Protein AF-0000000081139264 (afdb_homodimer)

Solvent-accessible surface area (backbone atoms only — not comparable to full-atom values): 40159 Å² total; per-residue (Å²): 135,79,82,76,81,78,76,78,78,78,74,76,69,84,60,76,58,91,84,57,83,50,48,60,43,54,54,50,50,53,56,57,69,69,44,55,68,61,51,71,59,30,58,39,31,77,80,77,37,47,51,19,56,43,19,50,52,46,39,54,46,46,60,51,45,54,55,40,24,54,67,37,44,89,69,50,79,52,80,80,50,46,62,55,50,55,69,53,44,36,36,33,30,49,50,39,22,37,55,30,36,66,56,50,40,42,25,75,76,57,69,29,37,29,40,32,18,14,79,34,59,80,56,27,74,43,76,71,75,71,65,75,66,68,72,58,76,79,53,79,59,60,48,72,71,46,94,45,42,41,47,44,76,33,54,41,63,43,46,61,68,37,78,90,41,63,82,28,25,39,36,36,55,44,47,25,52,81,58,57,74,59,72,70,56,82,77,60,57,78,85,71,55,79,71,50,57,54,37,40,30,61,74,30,47,78,54,52,41,38,38,39,36,35,28,58,81,21,48,38,33,34,22,88,87,29,42,38,28,60,18,39,51,65,70,31,52,52,47,46,37,38,49,22,46,56,30,35,33,36,60,45,89,64,55,62,95,76,50,57,38,23,42,34,35,29,35,56,43,51,63,28,80,44,51,20,42,57,73,68,81,79,58,86,78,65,56,71,45,76,45,54,31,45,28,69,56,70,49,45,43,49,77,60,67,44,43,2,67,78,49,44,78,67,70,62,67,73,76,68,83,68,69,74,74,68,79,72,72,80,78,71,90,77,80,83,83,76,77,91,72,83,82,79,67,45,69,27,74,23,76,42,76,84,124,137,80,80,76,79,76,74,77,77,77,74,75,68,83,58,75,56,91,84,58,85,49,48,61,42,55,53,50,48,53,56,58,69,69,44,55,68,60,51,69,59,29,57,39,30,76,79,78,36,38,43,25,54,42,18,51,52,47,42,54,46,48,58,52,45,52,54,39,23,54,68,37,45,90,68,53,78,52,80,80,52,48,62,55,51,55,70,53,45,37,35,32,30,47,50,38,22,36,54,30,36,66,56,50,39,43,25,75,76,58,69,29,37,29,40,32,18,12,81,34,58,81,55,28,76,43,75,71,74,70,66,74,66,70,73,59,77,79,53,78,57,60,52,68,70,46,96,46,39,42,47,45,77,33,53,41,64,43,46,61,68,38,80,90,41,65,82,28,24,40,36,36,54,43,47,25,51,82,60,59,74,60,71,68,55,82,78,60,56,77,84,72,55,78,71,50,57,53,37,40,29,62,74,30,47,80,53,52,41,38,38,40,36,35,27,57,82,21,48,38,33,35,21,89,88,29,41,38,27,60,18,40,51,64,71,32,52,53,47,46,36,36,51,22,46,57,31,34,33,36,59,46,89,63,54,61,94,76,52,56,39,25,42,35,35,29,36,57,45,50,62,28,80,43,55,21,43,59,73,67,80,80,58,85,79,64,56,70,44,78,44,54,30,44,28,69,54,71,49,47,44,50,77,61,68,45,44,2,68,78,47,42,76,66,68,59,69,76,74,68,82,70,67,75,74,67,79,69,72,79,75,69,91,76,78,83,82,76,76,91,72,85,82,84,70,50,68,29,74,23,74,44,76,85,122

Sequence (710 aa):
MGKSKKKKQQQHSNGVERGDSNPLLTAQRKFITSLPKQARSHFFSPTHITPEQRAEIWEDQADLGEKLVDSCAWATPDPRLLPVFKHFGPIVEVGCGANAYWAKWMHNEGNVDVVAFDVSLNEGGKISGSKKTNKSDSSNKTQNKKKGLVIREGGPEMLSEDPDINDRTLFLCYPDEDIMPSQADESEEQDSRPLSMAAACLEHYTGDTIIHVGELFCDTLSVDQAPWGRSSANEFQERLGCEYHCILKMKLENNWLHVRDTLSVWKRSETCCMVFQGSDEDEEDEGEEEVEYKYIPPEEMLPVDAAAPCVAHLLKKKVDNVKSREQNNVNVNEERKRKRNDEATQNSQIAGNAWMGKSKKKKQQQHSNGVERGDSNPLLTAQRKFITSLPKQARSHFFSPTHITPEQRAEIWEDQADLGEKLVDSCAWATPDPRLLPVFKHFGPIVEVGCGANAYWAKWMHNEGNVDVVAFDVSLNEGGKISGSKKTNKSDSSNKTQNKKKGLVIREGGPEMLSEDPDINDRTLFLCYPDEDIMPSQADESEEQDSRPLSMAAACLEHYTGDTIIHVGELFCDTLSVDQAPWGRSSANEFQERLGCEYHCILKMKLENNWLHVRDTLSVWKRSETCCMVFQGSDEDEEDEGEEEVEYKYIPPEEMLPVDAAAPCVAHLLKKKVDNVKSREQNNVNVNEERKRKRNDEATQNSQIAGNAW

Secondary structure (DSSP, 8-state):
-----------------TT-S-HHHHHHHHHHHHS-HHHHH-TT-TTTS-HHHHHHHHHHHHHHHHHHHHHS-SS---GGGHHHHHHH-SEEEES-TTTTHHHHHHHHHH---EEEEES-TTTTT-SS-----------------BTTEEEEE--TTHHHH-GGGTT-EEEEESTTTT-------TTS-GGGSPPPHHHHHHHH--SSEEEEEE--TT-SSB-TT-TT-SSS-HHHHHHHHHHEEEEEEEE-SS--TT---EEEEEEEPEEEEEEEE---SS-S---EEEEEEEE--GGGPPP--EE-GGGGGGT--------SSGGGSTTS--SS-------------EES---/-----------------TT-S-HHHHHHHHHHHHS-HHHHH-TT-TTTS-HHHHHHHHHHHHHHHHHHHHHS-SS---GGGHHHHHHH-SEEEES-TTTTHHHHHHHHHH---EEEEES-TTTTT-S------------------BTTEEEEE--TTHHHH-GGGTT-EEEEESTTTT-------TTS-GGGSPPPHHHHHHHH--SSEEEEEE--TT-SSB-TT-TT-SSS-HHHHHHHHHHEEEEEEEE-SS--TT---EEEEEEEPEEEEEEEE---SS-S---EEEEEEEE--GGGPPP--EE-GGGGGGT--------SSGGGGGGS--S--------------EES---

pLDDT: mean 78.27, std 27.08, range [18.03, 98.94]

Radius of gyration: 29.51 Å; Cα contacts (8 Å, |Δi|>4): 1281; chains: 2; bounding box: 82×91×83 Å

Nearest PDB structures (foldseek):
  6neh-assembly1_B  TM=4.751E-01  e=8.648E-05  Thalictrum flavum subsp. glaucum
  6i5z-assembly2_C  TM=4.297E-01  e=4.813E-04  Papaver somniferum
  8g5s-assembly1_B  TM=3.948E-01  e=1.419E-03  Streptomyces sp. CB03234
  4uci-assembly1_A  TM=3.996E-01  e=1.004E-01  human metapneumovirus
  6neh-assembly1_B  TM=4.723E-01  e=7.260E-05  Thalictrum flavum subsp. glaucum

Foldseek 3Di:
DDDPPPPDPPPPPLPPPDPPLFSLVVLLVVLLVPDDPLCLVQVPPPPSDDPVRSVVSVVVCCVSQQVCQQQANNDGDDPVCLVVQVVQDDEEEFQCFLNVRVLSSSCVVNVHQYEYEYQDNHGGRHDPVPPPCPVPPVPQCQDDVPPRGGYGYDALQCQQVPPVNQRGEYEAELQALVPQVPPPPVPDDPVPDDDGRLQSNVVRHPYWKYKYKFAADQPFLDDPRCSGGRRDDPVNRVCQVQQWAWQDKAFDPRDDSRGGIIIIMIGGWDKDKDWEFDPPPPDPCRDIDIDIDTDDDPNRDDDDDDDDPVCVVVPDPPPPPPPPDPVPDPPDDPPDDPDDDDDDPDDDHDYDDPD/DDPDPPPDPPPPCLPPPDPPLFSLCVLLVVLLVPDPPLCLVQVPPPPSDDPVRSVVSVVVCVVSQQVCQQQANNDGDDPVCLVVQVVQDDEEEFQCFLNVRVLSSSCVVNVHQYEYEAQDNHGGRHDPVPCPCPVPPVPQCLPDVPPRGGYGYDALQCQQVPPVNQRGEYEAELQALVPQVPPPPVPDDPVPDDDGRLVSNVVRHPYWKYKYKFAADQPFLDDPRCSGGRRDDPVNRVCQVQQWAWQDKAFDPRDDSRGTIIIIMIGGWDKDKDWEFDPPPPDPCRDIDIDIDTDDDPNRDDDDDDDDPVCVVVSDPPPPPPPPDPVPDPPDDPDDPDDDDDDDPDDPHDYDDPD

Organism: NCBI:txid267567

Structure (mmCIF, N/CA/C/O backbone):
data_AF-0000000081139264-model_v1
#
loop_
_entity.id
_entity.type
_entity.pdbx_description
1 polymer 'Methyltransferase domain-containing protein'
#
loop_
_atom_site.group_PDB
_atom_site.id
_atom_site.type_symbol
_atom_site.label_atom_id
_atom_site.label_alt_id
_atom_site.label_comp_id
_atom_site.label_asym_id
_atom_site.label_entity_id
_atom_site.label_seq_id
_atom_site.pdbx_PDB_ins_code
_atom_site.Cartn_x
_atom_site.Cartn_y
_atom_site.Cartn_z
_atom_site.occupancy
_atom_site.B_iso_or_equiv
_atom_site.auth_seq_id
_atom_site.auth_comp_id
_atom_site.auth_asym_id
_atom_site.auth_atom_id
_atom_site.pdbx_PDB_model_num
ATOM 1 N N . MET A 1 1 ? -43.688 46.75 30.594 1 22.39 1 MET A N 1
ATOM 2 C CA . MET A 1 1 ? -42.375 47.062 30.016 1 22.39 1 MET A CA 1
ATOM 3 C C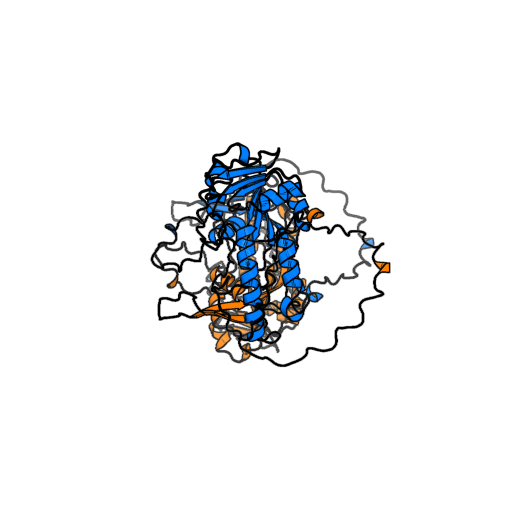 . MET A 1 1 ? -41.281 46.125 30.547 1 22.39 1 MET A C 1
ATOM 5 O O . MET A 1 1 ? -40.656 46.406 31.562 1 22.39 1 MET A O 1
ATOM 9 N N . GLY A 1 2 ? -41.5 44.875 30.641 1 29.75 2 GLY A N 1
ATOM 10 C CA . GLY A 1 2 ? -40.688 43.875 31.312 1 29.75 2 GLY A CA 1
ATOM 11 C C . GLY A 1 2 ? -39.375 43.625 30.625 1 29.75 2 GLY A C 1
ATOM 12 O O . GLY A 1 2 ? -39.344 43.375 29.406 1 29.75 2 GLY A O 1
ATOM 13 N N . LYS A 1 3 ? -38.25 44.125 31.188 1 28.38 3 LYS A N 1
ATOM 14 C CA . LYS A 1 3 ? -36.875 44.094 30.688 1 28.38 3 LYS A CA 1
ATOM 15 C C . LYS A 1 3 ? -36.344 42.656 30.547 1 28.38 3 LYS A C 1
ATOM 17 O O . LYS A 1 3 ? -36.375 41.875 31.516 1 28.38 3 LYS A O 1
ATOM 22 N N . SER A 1 4 ? -36.469 42.031 29.422 1 25.58 4 SER A N 1
ATOM 23 C CA . SER A 1 4 ? -35.969 40.688 29.078 1 25.58 4 SER A CA 1
ATOM 24 C C . SER A 1 4 ? -34.469 40.594 29.312 1 25.58 4 SER A C 1
ATOM 26 O O . SER A 1 4 ? -33.719 41.438 28.844 1 25.58 4 SER A O 1
ATOM 28 N N . LYS A 1 5 ? -33.969 39.844 30.328 1 32.38 5 LYS A N 1
ATOM 29 C CA . LYS A 1 5 ? -32.594 39.531 30.703 1 32.38 5 LYS A CA 1
ATOM 30 C C . LYS A 1 5 ? -31.812 38.906 29.531 1 32.38 5 LYS A C 1
ATOM 32 O O . LYS A 1 5 ? -32.219 37.875 29.016 1 32.38 5 LYS A O 1
ATOM 37 N N . LYS A 1 6 ? -31.109 39.688 28.75 1 30.56 6 LYS A N 1
ATOM 38 C CA . LYS A 1 6 ? -30.078 39.344 27.781 1 30.56 6 LYS A CA 1
ATOM 39 C C . LYS A 1 6 ? -29.094 38.344 28.375 1 30.56 6 LYS A C 1
ATOM 41 O O . LYS A 1 6 ? -28.344 38.688 29.297 1 30.56 6 LYS A O 1
ATOM 46 N N . LYS A 1 7 ? -29.422 37.094 28.391 1 33.88 7 LYS A N 1
ATOM 47 C CA . LYS A 1 7 ? -28.391 36.125 28.766 1 33.88 7 LYS A CA 1
ATOM 48 C C . LYS A 1 7 ? -27.125 36.312 27.922 1 33.88 7 LYS A C 1
ATOM 50 O O . LYS A 1 7 ? -27.203 36.312 26.688 1 33.88 7 LYS A O 1
ATOM 55 N N . LYS A 1 8 ? -26.078 36.812 28.5 1 32.41 8 LYS A N 1
ATOM 56 C CA . LYS A 1 8 ? -24.703 36.906 28 1 32.41 8 LYS A CA 1
ATOM 57 C C . LYS A 1 8 ? -24.25 35.562 27.469 1 32.41 8 LYS A C 1
ATOM 59 O O . LYS A 1 8 ? -24.281 34.531 28.172 1 32.41 8 LYS A O 1
ATOM 64 N N . GLN A 1 9 ? -24.312 35.312 26.172 1 28.77 9 GLN A N 1
ATOM 65 C CA . GLN A 1 9 ? -23.688 34.188 25.453 1 28.77 9 GLN A CA 1
ATOM 66 C C . GLN A 1 9 ? -22.219 34.062 25.844 1 28.77 9 GLN A C 1
ATOM 68 O O . GLN A 1 9 ? -21.422 34.9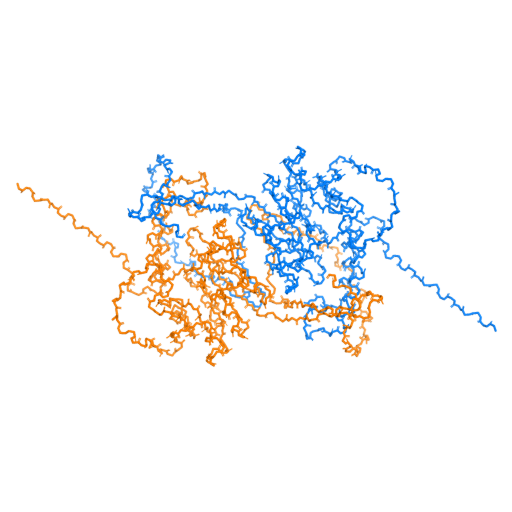69 25.656 1 28.77 9 GLN A O 1
ATOM 73 N N . GLN A 1 10 ? -21.828 33.344 26.875 1 27.69 10 GLN A N 1
ATOM 74 C CA . GLN A 1 10 ? -20.469 32.938 27.219 1 27.69 10 GLN A CA 1
ATOM 75 C C . GLN A 1 10 ? -19.703 32.469 25.984 1 27.69 10 GLN A C 1
ATOM 77 O O . GLN A 1 10 ? -20.078 31.484 25.344 1 27.69 10 GLN A O 1
ATOM 82 N N . GLN A 1 11 ? -19.125 33.375 25.203 1 29.19 11 GLN A N 1
ATOM 83 C CA . GLN A 1 11 ? -18.141 33.031 24.172 1 29.19 11 GLN A CA 1
ATOM 84 C C . GLN A 1 11 ? -17.078 32.094 24.719 1 29.19 11 GLN A C 1
ATOM 86 O O . GLN A 1 11 ? -16.266 32.469 25.547 1 29.19 11 GLN A O 1
ATOM 91 N N . HIS A 1 12 ? -17.359 30.844 24.984 1 31.84 12 HIS A N 1
ATOM 92 C CA . HIS A 1 12 ? -16.297 29.875 25.188 1 31.84 12 HIS A CA 1
ATOM 93 C C . HIS A 1 12 ? -15.172 30.062 24.172 1 31.84 12 HIS A C 1
ATOM 95 O O . HIS A 1 12 ? -15.359 29.781 22.984 1 31.84 12 HIS A O 1
ATOM 101 N N . SER A 1 13 ? -14.383 31.094 24.312 1 32.47 13 SER A N 1
ATOM 102 C CA . SER A 1 13 ? -13.133 31.203 23.562 1 32.47 13 SER A CA 1
ATOM 103 C C . SER A 1 13 ? -12.367 29.875 23.594 1 32.47 13 SER A C 1
ATOM 105 O O . SER A 1 13 ? -11.922 29.422 24.641 1 32.47 13 SER A O 1
ATOM 107 N N . ASN A 1 14 ? -12.82 28.859 23.031 1 38.84 14 ASN A N 1
ATOM 108 C CA . ASN A 1 14 ? -11.953 27.719 22.766 1 38.84 14 ASN A CA 1
ATOM 109 C C . ASN A 1 14 ? -10.539 28.172 22.422 1 38.84 14 ASN A C 1
ATOM 111 O O . ASN A 1 14 ? -10.18 28.266 21.234 1 38.84 14 ASN A O 1
ATOM 115 N N . GLY A 1 15 ? -10.047 29.297 23.031 1 35.34 15 GLY A N 1
ATOM 116 C CA . GLY A 1 15 ? -8.742 29.906 22.844 1 35.34 15 GLY A CA 1
ATOM 117 C C . GLY A 1 15 ? -7.594 28.938 23.062 1 35.34 15 GLY A C 1
ATOM 118 O O . GLY A 1 15 ? -7.727 27.969 23.797 1 35.34 15 GLY A O 1
ATOM 119 N N . VAL A 1 16 ? -6.637 28.672 22.031 1 43.78 16 VAL A N 1
ATOM 120 C CA . VAL A 1 16 ? -5.289 28.141 22.188 1 43.78 16 VAL A CA 1
ATOM 121 C C . VAL A 1 16 ? -4.688 28.609 23.5 1 43.78 16 VAL A C 1
ATOM 123 O O . VAL A 1 16 ? -4.629 29.812 23.781 1 43.78 16 VAL A O 1
ATOM 126 N N . GLU A 1 17 ? -4.91 27.922 24.594 1 45.66 17 GLU A N 1
ATOM 127 C CA . GLU A 1 17 ? -4.289 28.234 25.875 1 45.66 17 GLU A CA 1
ATOM 128 C C . GLU A 1 17 ? -2.846 28.688 25.688 1 45.66 17 GLU A C 1
ATOM 130 O O . GLU A 1 17 ? -2.088 28.078 24.938 1 45.66 17 GLU A O 1
ATOM 135 N N . ARG A 1 18 ? -2.451 29.766 26.062 1 51.41 18 ARG A N 1
ATOM 136 C CA . ARG A 1 18 ? -1.088 30.281 26.188 1 51.41 18 ARG A CA 1
ATOM 137 C C . ARG A 1 18 ? -0.17 29.234 26.812 1 51.41 18 ARG A C 1
ATOM 139 O O . ARG A 1 18 ? -0.501 28.672 27.859 1 51.41 18 ARG A O 1
ATOM 146 N N . GLY A 1 19 ? 0.775 28.547 26.016 1 70.25 19 GLY A N 1
ATOM 147 C CA . GLY A 1 19 ? 1.758 27.578 26.469 1 70.25 19 GLY A CA 1
ATOM 148 C C . GLY A 1 19 ? 1.569 26.203 25.859 1 70.25 19 GLY A C 1
ATOM 149 O O . GLY A 1 19 ? 2.383 25.312 26.078 1 70.25 19 GLY A O 1
ATOM 150 N N . ASP A 1 20 ? 0.455 26.094 25.078 1 80.19 20 ASP A N 1
ATOM 151 C CA . ASP A 1 20 ? 0.24 24.781 24.453 1 80.19 20 ASP A CA 1
ATOM 152 C C . ASP A 1 20 ? 1.141 24.609 23.234 1 80.19 20 ASP A C 1
ATOM 154 O O . ASP A 1 20 ? 0.978 25.297 22.234 1 80.19 20 ASP A O 1
ATOM 158 N N . SER A 1 21 ? 2.09 23.734 23.359 1 87.94 21 SER A N 1
ATOM 159 C CA . SER A 1 21 ? 3.098 23.516 22.328 1 87.94 21 SER A CA 1
ATOM 160 C C . SER A 1 21 ? 2.504 22.812 21.109 1 87.94 21 SER A C 1
ATOM 162 O O . SER A 1 21 ? 3.117 22.797 20.031 1 87.94 21 SER A O 1
ATOM 164 N N . ASN A 1 22 ? 1.284 22.297 21.219 1 95.31 22 ASN A N 1
ATOM 165 C CA . ASN A 1 22 ? 0.617 21.594 20.125 1 95.31 22 ASN A CA 1
ATOM 166 C C . ASN A 1 22 ? -0.9 21.734 20.203 1 95.31 22 ASN A C 1
ATOM 168 O O . ASN A 1 22 ? -1.607 20.766 20.469 1 95.31 22 ASN A O 1
ATOM 172 N N . PRO A 1 23 ? -1.386 22.953 19.969 1 96 23 PRO A N 1
ATOM 173 C CA . PRO A 1 23 ? -2.814 23.234 20.125 1 96 23 PRO A CA 1
ATOM 174 C C . PRO A 1 23 ? -3.689 22.344 19.25 1 96 23 PRO A C 1
ATOM 176 O O . PRO A 1 23 ? -4.809 21.984 19.625 1 96 23 PRO A O 1
ATOM 179 N N . LEU A 1 24 ? -3.229 22.016 18.047 1 97.31 24 LEU A N 1
ATOM 180 C CA . LEU A 1 24 ? -3.99 21.125 17.188 1 97.31 24 LEU A CA 1
ATOM 181 C C . LEU A 1 24 ? -4.238 19.781 17.859 1 97.31 24 LEU A C 1
ATOM 183 O O . LEU A 1 24 ? -5.375 19.297 17.906 1 97.31 24 LEU A O 1
ATOM 187 N N . LEU A 1 25 ? -3.217 19.203 18.438 1 97.19 25 LEU A N 1
ATOM 188 C CA . LEU A 1 25 ? -3.326 17.922 19.125 1 97.19 25 LEU A CA 1
ATOM 189 C C . LEU A 1 25 ? -4.273 18.016 20.312 1 97.19 25 LEU A C 1
ATOM 191 O O . LEU A 1 25 ? -5.121 17.156 20.5 1 97.19 25 LEU A O 1
ATOM 195 N N . THR A 1 26 ? -4.098 19.047 21.078 1 96.88 26 THR A N 1
ATOM 196 C CA . THR A 1 26 ? -4.902 19.234 22.281 1 96.88 26 THR A CA 1
ATOM 197 C C . THR A 1 26 ? -6.383 19.328 21.922 1 96.88 26 THR A C 1
ATOM 199 O O . THR A 1 26 ? -7.215 18.656 22.531 1 96.88 26 THR A O 1
ATOM 202 N N . ALA A 1 27 ? -6.695 20.172 20.938 1 97.06 27 ALA A N 1
ATOM 203 C CA . ALA A 1 27 ? -8.086 20.391 20.531 1 97.06 27 ALA A CA 1
ATOM 204 C C . ALA A 1 27 ? -8.68 19.125 19.938 1 97.06 27 ALA A C 1
ATOM 206 O O . ALA A 1 27 ? -9.812 18.75 20.25 1 97.06 27 ALA A O 1
ATOM 207 N N . GLN A 1 28 ? -7.953 18.5 19.062 1 96.88 28 GLN A N 1
ATOM 208 C CA . GLN A 1 28 ? -8.438 17.281 18.422 1 96.88 28 GLN A CA 1
ATOM 209 C C . GLN A 1 28 ? -8.664 16.172 19.422 1 96.88 28 GLN A C 1
ATOM 211 O O . GLN A 1 28 ? -9.68 15.469 19.375 1 96.88 28 GLN A O 1
ATOM 216 N N . ARG A 1 29 ? -7.73 15.977 20.359 1 95.94 29 ARG A N 1
ATOM 217 C CA . ARG A 1 29 ? -7.855 14.953 21.391 1 95.94 29 ARG A CA 1
ATOM 218 C C . ARG A 1 29 ? -9.086 15.195 22.25 1 95.94 29 ARG A C 1
ATOM 220 O O . ARG A 1 29 ? -9.805 14.25 22.594 1 95.94 29 ARG A O 1
ATOM 227 N N . LYS A 1 30 ? -9.258 16.438 22.609 1 96.81 30 LYS A N 1
ATOM 228 C CA . LYS A 1 30 ? -10.438 16.781 23.406 1 96.81 30 LYS A CA 1
ATOM 229 C C . LYS A 1 30 ? -11.719 16.406 22.672 1 96.81 30 LYS A C 1
ATOM 231 O O . LYS A 1 30 ? -12.641 15.844 23.266 1 96.81 30 LYS A O 1
ATOM 236 N N . PHE A 1 31 ? -11.836 16.719 21.391 1 97.5 31 PHE A N 1
ATOM 237 C CA . PHE A 1 31 ? -13.008 16.406 20.578 1 97.5 31 PHE A CA 1
ATOM 238 C C . PHE A 1 31 ? -13.211 14.898 20.5 1 97.5 31 PHE A C 1
ATOM 240 O O . PHE A 1 31 ? -14.297 14.398 20.797 1 97.5 31 PHE A O 1
ATOM 247 N N . ILE A 1 32 ? -12.156 14.164 20.203 1 96.5 32 ILE A N 1
ATOM 248 C CA . ILE A 1 32 ? -12.25 12.727 19.969 1 96.5 32 ILE A CA 1
ATOM 249 C C . ILE A 1 32 ? -12.625 12.016 21.266 1 96.5 32 ILE A C 1
ATOM 251 O O . ILE A 1 32 ? -13.469 11.117 21.266 1 96.5 32 ILE A O 1
ATOM 255 N N . THR A 1 33 ? -12.016 12.406 22.375 1 95.69 33 THR A N 1
ATOM 256 C CA . THR A 1 33 ? -12.258 11.75 23.656 1 95.69 33 THR A CA 1
ATOM 257 C C . THR A 1 33 ? -13.664 12.062 24.172 1 95.69 33 THR A C 1
ATOM 259 O O . THR A 1 33 ? -14.188 11.352 25.031 1 95.69 33 THR A O 1
ATOM 262 N N . SER A 1 34 ? -14.281 13.156 23.688 1 96.81 34 SER A N 1
ATOM 263 C CA . SER A 1 34 ? -15.625 13.523 24.109 1 96.81 34 SER A CA 1
ATOM 264 C C . SER A 1 34 ? -16.672 12.625 23.453 1 96.81 34 SER A C 1
ATOM 266 O O . SER A 1 34 ? -17.828 12.594 23.875 1 96.81 34 SER A O 1
ATOM 268 N N . LEU A 1 35 ? -16.281 11.938 22.359 1 96.69 35 LEU A N 1
ATOM 269 C CA . LEU A 1 35 ? -17.234 11.094 21.641 1 96.69 35 LEU A CA 1
ATOM 270 C C . LEU A 1 35 ? -17.438 9.766 22.359 1 96.69 35 LEU A C 1
ATOM 272 O O . LEU A 1 35 ? -16.531 9.258 23.016 1 96.69 35 LEU A O 1
ATOM 276 N N . PRO A 1 36 ? -18.672 9.227 22.188 1 95.25 36 PRO A N 1
ATOM 277 C CA . PRO A 1 36 ? -18.844 7.852 22.672 1 95.25 36 PRO A CA 1
ATOM 278 C C . PRO A 1 36 ? -17.891 6.867 22 1 95.25 36 PRO A C 1
ATOM 280 O O . PRO A 1 36 ? -17.547 7.02 20.828 1 95.25 36 PRO A O 1
ATOM 283 N N . LYS A 1 37 ? -17.516 5.898 22.797 1 93.94 37 LYS A N 1
ATOM 284 C CA . LYS A 1 37 ? -16.562 4.902 22.297 1 93.94 37 LYS A CA 1
ATOM 285 C C . LYS A 1 37 ? -17.047 4.289 20.984 1 93.94 37 LYS A C 1
ATOM 287 O O . LYS A 1 37 ? -16.25 4.078 20.078 1 93.94 37 LYS A O 1
ATOM 292 N N . GLN A 1 38 ? -18.281 3.986 20.891 1 93.88 38 GLN A N 1
ATOM 293 C CA . GLN A 1 38 ? -18.844 3.369 19.688 1 93.88 38 GLN A CA 1
ATOM 294 C C . GLN A 1 38 ? -18.688 4.273 18.469 1 93.88 38 GLN A C 1
ATOM 296 O O . GLN A 1 38 ? -18.375 3.795 17.375 1 93.88 38 GLN A O 1
ATOM 301 N N . ALA A 1 39 ? -18.828 5.551 18.703 1 95 39 ALA A N 1
ATOM 302 C CA . ALA A 1 39 ? -18.688 6.5 17.594 1 95 39 ALA A CA 1
ATOM 303 C C . ALA A 1 39 ? -17.234 6.621 17.156 1 95 39 ALA A C 1
ATOM 305 O O . ALA A 1 39 ? -16.938 6.754 15.977 1 95 39 ALA A O 1
ATOM 306 N N . ARG A 1 40 ? -16.312 6.516 18.078 1 94.88 40 ARG A N 1
ATOM 307 C CA . ARG A 1 40 ? -14.891 6.617 17.781 1 94.88 40 ARG A CA 1
ATOM 308 C C . ARG A 1 40 ? -14.406 5.41 16.984 1 94.88 40 ARG A C 1
ATOM 310 O O . ARG A 1 40 ? -13.656 5.559 16.016 1 94.88 40 ARG A O 1
ATOM 317 N N . SER A 1 41 ? -14.953 4.254 17.312 1 94.56 41 SER A N 1
ATOM 318 C CA . SER A 1 41 ? -14.422 3.01 16.766 1 94.56 41 SER A CA 1
ATOM 319 C C . SER A 1 41 ? -15.195 2.58 15.516 1 94.56 41 SER A C 1
ATOM 321 O O . SER A 1 41 ? -14.68 1.821 14.695 1 94.56 41 SER A O 1
ATOM 323 N N . HIS A 1 42 ? -16.469 3.082 15.406 1 97.06 42 HIS A N 1
ATOM 324 C CA . HIS A 1 42 ? -17.359 2.559 14.367 1 97.06 42 HIS A CA 1
ATOM 325 C C . HIS A 1 42 ? -18.078 3.686 13.633 1 97.06 42 HIS A C 1
ATOM 327 O O . HIS A 1 42 ? -19.25 3.568 13.305 1 97.06 42 HIS A O 1
ATOM 333 N N . PHE A 1 43 ? -17.375 4.773 13.406 1 97.19 43 PHE A N 1
ATOM 334 C CA . PHE A 1 43 ? -17.984 6.008 12.922 1 97.19 43 PHE A CA 1
ATOM 335 C C . PHE A 1 43 ? -18.719 5.773 11.617 1 97.19 43 PHE A C 1
ATOM 337 O O . PHE A 1 43 ? -19.812 6.32 11.406 1 97.19 43 PHE A O 1
ATOM 344 N N . PHE A 1 44 ? -18.219 4.945 10.711 1 97 44 PHE A N 1
ATOM 345 C CA . PHE A 1 44 ? -18.844 4.766 9.406 1 97 44 PHE A CA 1
ATOM 346 C C . PHE A 1 44 ? -19.609 3.451 9.352 1 97 44 PHE A C 1
ATOM 348 O O . PHE A 1 44 ? -19.984 2.984 8.273 1 97 44 PHE A O 1
ATOM 355 N N . SER A 1 45 ? -19.797 2.832 10.492 1 96.56 45 SER A N 1
ATOM 356 C CA . SER A 1 45 ? -20.625 1.623 10.547 1 96.56 45 SER A CA 1
ATOM 357 C C . SER A 1 45 ? -22.078 1.929 10.242 1 96.56 45 SER A C 1
ATOM 359 O O . SER A 1 45 ? -22.672 2.842 10.828 1 96.56 45 SER A O 1
ATOM 361 N N . PRO A 1 46 ? -22.656 1.186 9.43 1 92.62 46 PRO A N 1
ATOM 362 C CA . PRO A 1 46 ? -24.094 1.395 9.172 1 92.62 46 PRO A CA 1
ATOM 363 C C . PRO A 1 46 ? -24.969 0.919 10.32 1 92.62 46 PRO A C 1
ATOM 365 O O . PRO A 1 46 ? -26.156 1.256 10.367 1 92.62 46 PRO A O 1
ATOM 368 N N . THR A 1 47 ? -24.453 0.207 11.227 1 92 47 THR A N 1
ATOM 369 C CA . THR A 1 47 ? -25.312 -0.432 12.219 1 92 47 THR A CA 1
ATOM 370 C C . THR A 1 47 ? -25.016 0.097 13.617 1 92 47 THR A C 1
ATOM 372 O O . THR A 1 47 ? -25.906 0.142 14.477 1 92 47 THR A O 1
ATOM 375 N N . HIS A 1 48 ? -23.828 0.582 13.906 1 93.69 48 HIS A N 1
ATOM 376 C CA . HIS A 1 48 ? -23.438 0.928 15.266 1 93.69 48 HIS A CA 1
ATOM 377 C C . HIS A 1 48 ? -23.781 2.379 15.586 1 93.69 48 HIS A C 1
ATOM 379 O O . HIS A 1 48 ? -23.844 2.766 16.75 1 93.69 48 HIS A O 1
ATOM 385 N N . ILE A 1 49 ? -23.828 3.213 14.555 1 93.25 49 ILE A N 1
ATOM 386 C CA . ILE A 1 49 ? -24.156 4.629 14.695 1 93.25 49 ILE A CA 1
ATOM 387 C C . ILE A 1 49 ? -25.297 4.992 13.734 1 93.25 49 ILE A C 1
ATOM 389 O O . ILE A 1 49 ? -25.312 4.547 12.586 1 93.25 49 ILE A O 1
ATOM 393 N N . THR A 1 50 ? -26.25 5.777 14.242 1 93.06 50 THR A N 1
ATOM 394 C CA . THR A 1 50 ? -27.344 6.184 13.375 1 93.06 50 THR A CA 1
ATOM 395 C C . THR A 1 50 ? -26.906 7.301 12.43 1 93.06 50 THR A C 1
ATOM 397 O O . THR A 1 50 ? -25.953 8.031 12.727 1 93.06 50 THR A O 1
ATOM 400 N N . PRO A 1 51 ? -27.594 7.434 11.344 1 92.44 51 PRO A N 1
ATOM 401 C CA . PRO A 1 51 ? -27.266 8.523 10.43 1 92.44 51 PRO A CA 1
ATOM 402 C C . PRO A 1 51 ? -27.344 9.898 11.086 1 92.44 51 PRO A C 1
ATOM 404 O O . PRO A 1 51 ? -26.531 10.781 10.797 1 92.44 51 PRO A O 1
ATOM 407 N N . GLU A 1 52 ? -28.297 10.07 11.977 1 93.31 52 GLU A N 1
ATOM 408 C CA . GLU A 1 52 ? -28.469 11.344 12.656 1 93.31 52 GLU A CA 1
ATOM 409 C C . GLU A 1 52 ? -27.297 11.641 13.578 1 93.31 52 GLU A C 1
ATOM 411 O O . GLU A 1 52 ? -26.781 12.758 13.594 1 93.31 52 GLU A O 1
ATOM 416 N N . GLN A 1 53 ? -26.922 10.633 14.297 1 94.62 53 GLN A N 1
ATOM 417 C CA . GLN A 1 53 ? -25.781 10.781 15.195 1 94.62 53 GLN A CA 1
ATOM 418 C C . GLN A 1 53 ? -24.5 11.07 14.406 1 94.62 53 GLN A C 1
ATOM 420 O O . GLN A 1 53 ? -23.703 11.922 14.805 1 94.62 53 GLN A O 1
ATOM 425 N N . ARG A 1 54 ? -24.359 10.391 13.344 1 95.94 54 ARG A N 1
ATOM 426 C CA . ARG A 1 54 ? -23.188 10.57 12.484 1 95.94 54 ARG A CA 1
ATOM 427 C C . ARG A 1 54 ? -23.141 11.977 11.914 1 95.94 54 ARG A C 1
ATOM 429 O O . ARG A 1 54 ? -22.078 12.602 11.867 1 95.94 54 ARG A O 1
ATOM 436 N N . ALA A 1 55 ? -24.25 12.461 11.484 1 93.69 55 ALA A N 1
ATOM 437 C CA . ALA A 1 55 ? -24.328 13.805 10.93 1 93.69 55 ALA A CA 1
ATOM 438 C C . ALA A 1 55 ? -23.953 14.859 11.969 1 93.69 55 ALA A C 1
ATOM 440 O O . ALA A 1 55 ? -23.234 15.812 11.672 1 93.69 55 ALA A O 1
ATOM 441 N N . GLU A 1 56 ? -24.422 14.648 13.109 1 95.19 56 GLU A N 1
ATOM 442 C CA . GLU A 1 56 ? -24.109 15.578 14.188 1 95.19 56 GLU A CA 1
ATOM 443 C C . GLU A 1 56 ? -22.625 15.594 14.516 1 95.19 56 GLU A C 1
ATOM 445 O O . GLU A 1 56 ? -22.016 16.656 14.617 1 95.19 56 GLU A O 1
ATOM 450 N N . ILE A 1 57 ? -22.094 14.414 14.664 1 96.69 57 ILE A N 1
ATOM 451 C CA . ILE A 1 57 ? -20.672 14.297 14.977 1 96.69 57 ILE A CA 1
ATOM 452 C C . ILE A 1 57 ? -19.844 14.891 13.852 1 96.69 57 ILE A C 1
ATOM 454 O O . ILE A 1 57 ? -18.859 15.594 14.094 1 96.69 57 ILE A O 1
ATOM 458 N N . TRP A 1 58 ? -20.234 14.625 12.656 1 95.75 58 TRP A N 1
ATOM 459 C CA . TRP A 1 58 ? -19.531 15.172 11.5 1 95.75 58 TRP A CA 1
ATOM 460 C C . TRP A 1 58 ? -19.547 16.703 11.516 1 95.75 58 TRP A C 1
ATOM 462 O O . TRP A 1 58 ? -18.531 17.344 11.273 1 95.75 58 TRP A O 1
ATOM 472 N N . GLU A 1 59 ? -20.672 17.281 11.758 1 94.31 59 GLU A N 1
ATOM 473 C CA . GLU A 1 59 ? -20.797 18.734 11.789 1 94.31 59 GLU A CA 1
ATOM 474 C C . GLU A 1 59 ? -19.891 19.344 12.852 1 94.31 59 GLU A C 1
ATOM 476 O O . GLU A 1 59 ? -19.219 20.344 12.602 1 94.31 59 GLU A O 1
ATOM 481 N N . ASP A 1 60 ? -19.922 18.688 13.969 1 95.94 60 ASP A N 1
ATOM 482 C CA . ASP A 1 60 ? -19.062 19.172 15.047 1 95.94 60 ASP A CA 1
ATOM 483 C C . ASP A 1 60 ? -17.578 19.062 14.656 1 95.94 60 ASP A C 1
ATOM 485 O O . ASP A 1 60 ? -16.812 20 14.891 1 95.94 60 ASP A O 1
ATOM 489 N N . GLN A 1 61 ? -17.219 17.953 14.062 1 96.38 61 GLN A N 1
ATOM 490 C CA . GLN A 1 61 ? -15.852 17.75 13.625 1 96.38 61 GLN A CA 1
ATOM 491 C C . GLN A 1 61 ? -15.469 18.766 12.547 1 96.38 61 GLN A C 1
ATOM 493 O O . GLN A 1 61 ? -14.367 19.328 12.57 1 96.38 61 GLN A O 1
ATOM 498 N N . ALA A 1 62 ? -16.312 18.906 11.641 1 93.31 62 ALA A N 1
ATOM 499 C CA . ALA A 1 62 ? -16.047 19.812 10.531 1 93.31 62 ALA A CA 1
ATOM 500 C C . ALA A 1 62 ? -15.852 21.25 11.023 1 93.31 62 ALA A C 1
ATOM 502 O O . ALA A 1 62 ? -14.93 21.938 10.586 1 93.31 62 ALA A O 1
ATOM 503 N N . ASP A 1 63 ? -16.719 21.688 11.891 1 93.44 63 ASP A N 1
ATOM 504 C CA . ASP A 1 63 ? -16.625 23.031 12.445 1 93.44 63 ASP A CA 1
ATOM 505 C C . ASP A 1 63 ? -15.289 23.25 13.164 1 93.44 63 ASP A C 1
ATOM 507 O O . ASP A 1 63 ? -14.594 24.234 12.914 1 93.44 63 ASP A O 1
ATOM 511 N N . LEU A 1 64 ? -14.977 22.328 13.961 1 95.44 64 LEU A N 1
ATOM 512 C CA . LEU A 1 64 ? -13.727 22.406 14.703 1 95.44 64 LEU A CA 1
ATOM 513 C C . LEU A 1 64 ? -12.531 22.234 13.766 1 95.44 64 LEU A C 1
ATOM 515 O O . LEU A 1 64 ? -11.555 22.984 13.852 1 95.44 64 LEU A O 1
ATOM 519 N N . GLY A 1 65 ? -12.617 21.203 12.93 1 94.5 65 GLY A N 1
ATOM 520 C CA . GLY A 1 65 ? -11.531 20.875 12.023 1 94.5 65 GLY A CA 1
ATOM 521 C C . GLY A 1 65 ? -11.172 22 11.078 1 94.5 65 GLY A C 1
ATOM 522 O O . GLY A 1 65 ? -9.984 22.281 10.859 1 94.5 65 GLY A O 1
ATOM 523 N N . GLU A 1 66 ? -12.125 22.609 10.523 1 92.31 66 GLU A N 1
ATOM 524 C CA . GLU A 1 66 ? -11.875 23.719 9.609 1 92.31 66 GLU A CA 1
ATOM 525 C C . GLU A 1 66 ? -11.125 24.859 10.305 1 92.31 66 GLU A C 1
ATOM 527 O O . GLU A 1 66 ? -10.188 25.422 9.742 1 92.31 66 GLU A O 1
ATOM 532 N N . LYS A 1 67 ? -11.57 25.172 11.469 1 93.62 67 LYS A N 1
ATOM 533 C CA . LYS A 1 67 ? -10.898 26.203 12.25 1 93.62 67 LYS A CA 1
ATOM 534 C C . LYS A 1 67 ? -9.445 25.828 12.531 1 93.62 67 LYS A C 1
ATOM 536 O O . LYS A 1 67 ? -8.547 26.656 12.414 1 93.62 67 LYS A O 1
ATOM 541 N N . LEU A 1 68 ? -9.242 24.562 12.844 1 95.31 68 LEU A N 1
ATOM 542 C CA . LEU A 1 68 ? -7.91 24.109 13.227 1 95.31 68 LEU A CA 1
ATOM 543 C C . LEU A 1 68 ? -7.008 23.984 12 1 95.31 68 LEU A C 1
ATOM 545 O O . LEU A 1 68 ? -5.801 24.219 12.086 1 95.31 68 LEU A O 1
ATOM 549 N N . VAL A 1 69 ? -7.551 23.594 10.883 1 93.5 69 VAL A N 1
ATOM 550 C CA . VAL A 1 69 ? -6.773 23.562 9.648 1 93.5 69 VAL A CA 1
ATOM 551 C C . VAL A 1 69 ? -6.312 24.969 9.289 1 93.5 69 VAL A C 1
ATOM 553 O O . VAL A 1 69 ? -5.152 25.172 8.922 1 93.5 69 VAL A O 1
ATOM 556 N N . ASP A 1 70 ? -7.152 25.938 9.461 1 92.88 70 ASP A N 1
ATOM 557 C CA . ASP A 1 70 ? -6.84 27.312 9.102 1 92.88 70 ASP A CA 1
ATOM 558 C C . ASP A 1 70 ? -5.781 27.891 10.039 1 92.88 70 ASP A C 1
ATOM 560 O O . ASP A 1 70 ? -4.961 28.719 9.617 1 92.88 70 ASP A O 1
ATOM 564 N N . SER A 1 71 ? -5.84 27.453 11.258 1 94.81 71 SER A N 1
ATOM 565 C CA . SER A 1 71 ? -4.961 28.094 12.234 1 94.81 71 SER A CA 1
ATOM 566 C C . SER A 1 71 ? -3.734 27.234 12.516 1 94.81 71 SER A C 1
ATOM 568 O O . SER A 1 71 ? -2.76 27.703 13.109 1 94.81 71 SER A O 1
ATOM 570 N N . CYS A 1 72 ? -3.756 25.938 12.141 1 96.38 72 CYS A N 1
ATOM 571 C CA . CYS A 1 72 ? -2.662 25.016 12.438 1 96.38 72 CYS A CA 1
ATOM 572 C C . CYS A 1 72 ? -2.238 24.25 11.188 1 96.38 72 CYS A C 1
ATOM 574 O O . CYS A 1 72 ? -1.525 24.781 10.336 1 96.38 72 CYS A O 1
ATOM 576 N N . ALA A 1 73 ? -2.752 22.984 11.016 1 96.75 73 ALA A N 1
ATOM 577 C CA . ALA A 1 73 ? -2.34 22.109 9.914 1 96.75 73 ALA A CA 1
ATOM 578 C C . ALA A 1 73 ? -3.412 21.078 9.602 1 96.75 73 ALA A C 1
ATOM 580 O O . ALA A 1 73 ? -4.332 20.859 10.398 1 96.75 73 ALA A O 1
ATOM 581 N N . TRP A 1 74 ? -3.291 20.5 8.492 1 95.88 74 TRP A N 1
ATOM 582 C CA . TRP A 1 74 ? -4.238 19.484 8.047 1 95.88 74 TRP A CA 1
ATOM 583 C C . TRP A 1 74 ? -4.066 18.188 8.828 1 95.88 74 TRP A C 1
ATOM 585 O O . TRP A 1 74 ? -5.039 17.484 9.102 1 95.88 74 TRP A O 1
ATOM 595 N N . ALA A 1 75 ? -2.826 17.812 9.148 1 97.38 75 ALA A N 1
ATOM 596 C CA . ALA A 1 75 ? -2.533 16.641 9.953 1 97.38 75 ALA A CA 1
ATOM 597 C C . ALA A 1 75 ? -1.903 17.031 11.289 1 97.38 75 ALA A C 1
ATOM 599 O O . ALA A 1 75 ? -1.307 18.094 11.406 1 97.38 75 ALA A O 1
ATOM 600 N N . THR A 1 76 ? -2.021 16.125 12.227 1 97.25 76 THR A N 1
ATOM 601 C CA . THR A 1 76 ? -1.667 16.453 13.602 1 97.25 76 THR A CA 1
ATOM 602 C C . THR A 1 76 ? -0.332 15.828 13.984 1 97.25 76 THR A C 1
ATOM 604 O O . THR A 1 76 ? -0.211 14.602 14.031 1 97.25 76 THR A O 1
ATOM 607 N N . PRO A 1 77 ? 0.625 16.656 14.234 1 96.12 77 PRO A N 1
ATOM 608 C CA . PRO A 1 77 ? 1.854 16.062 14.773 1 96.12 77 PRO A CA 1
ATOM 609 C C . PRO A 1 77 ? 1.659 15.445 16.156 1 96.12 77 PRO A C 1
ATOM 611 O O . PRO A 1 77 ? 0.848 15.938 16.953 1 96.12 77 PRO A O 1
ATOM 614 N N . ASP A 1 78 ? 2.328 14.367 16.406 1 89.81 78 ASP A N 1
ATOM 615 C CA . ASP A 1 78 ? 2.309 13.664 17.688 1 89.81 78 ASP A CA 1
ATOM 616 C C . ASP A 1 78 ? 3.719 13.516 18.25 1 89.81 78 ASP A C 1
ATOM 618 O O . ASP A 1 78 ? 4.672 13.297 17.5 1 89.81 78 ASP A O 1
ATOM 622 N N . PRO A 1 79 ? 3.859 13.688 19.547 1 92.62 79 PRO A N 1
ATOM 623 C CA . PRO A 1 79 ? 5.184 13.625 20.172 1 92.62 79 PRO A CA 1
ATOM 624 C C . PRO A 1 79 ? 5.934 12.336 19.828 1 92.62 79 PRO A C 1
ATOM 626 O O . PRO A 1 79 ? 7.164 12.328 19.781 1 92.62 79 PRO A O 1
ATOM 629 N N . ARG A 1 80 ? 5.227 11.258 19.547 1 93.81 80 ARG A N 1
ATOM 630 C CA . ARG A 1 80 ? 5.84 9.984 19.188 1 93.81 80 ARG A CA 1
ATOM 631 C C . ARG A 1 80 ? 6.648 10.102 17.906 1 93.81 80 ARG A C 1
ATOM 633 O O . ARG A 1 80 ? 7.516 9.273 17.625 1 93.81 80 ARG A O 1
ATOM 640 N N . LEU A 1 81 ? 6.406 11.148 17.141 1 96.94 81 LEU A N 1
ATOM 641 C CA . LEU A 1 81 ? 7.023 11.297 15.82 1 96.94 81 LEU A CA 1
ATOM 642 C C . LEU A 1 81 ? 8.328 12.086 15.914 1 96.94 81 LEU A C 1
ATOM 644 O O . LEU A 1 81 ? 9.125 12.086 14.977 1 96.94 81 LEU A O 1
ATOM 648 N N . LEU A 1 82 ? 8.539 12.781 17.031 1 96.62 82 LEU A N 1
ATOM 649 C CA . LEU A 1 82 ? 9.648 13.719 17.156 1 96.62 82 LEU A CA 1
ATOM 650 C C . LEU A 1 82 ? 10.984 13 16.984 1 96.62 82 LEU A C 1
ATOM 652 O O . LEU A 1 82 ? 11.883 13.508 16.312 1 96.62 82 LEU A O 1
ATOM 656 N N . PRO A 1 83 ? 11.203 11.742 17.531 1 97.81 83 PRO A N 1
ATOM 657 C CA . PRO A 1 83 ? 12.461 11.031 17.328 1 97.81 83 PRO A CA 1
ATOM 658 C C . PRO A 1 83 ? 12.758 10.758 15.852 1 97.81 83 PRO A C 1
ATOM 660 O O . PRO A 1 83 ? 13.93 10.727 15.445 1 97.81 83 PRO A O 1
ATOM 663 N N . VAL A 1 84 ? 11.711 10.57 15.047 1 98.62 84 VAL A N 1
ATOM 664 C CA . VAL A 1 84 ? 11.898 10.328 13.625 1 98.62 84 VAL A CA 1
ATOM 665 C C . VAL A 1 84 ? 12.516 11.562 12.969 1 98.62 84 VAL A C 1
ATOM 667 O O . VAL A 1 84 ? 13.516 11.453 12.25 1 98.62 84 VAL A O 1
ATOM 670 N N . PHE A 1 85 ? 12.016 12.766 13.32 1 98.56 85 PHE A N 1
ATOM 671 C CA . PHE A 1 85 ? 12.508 14 12.719 1 98.56 85 PHE A CA 1
ATOM 672 C C . PHE A 1 85 ? 13.906 14.336 13.227 1 98.56 85 PHE A C 1
ATOM 674 O O . PHE A 1 85 ? 14.727 14.867 12.484 1 98.56 85 PHE A O 1
ATOM 681 N N . LYS A 1 86 ? 14.148 14.008 14.453 1 98.12 86 LYS A N 1
ATOM 682 C CA . LYS A 1 86 ? 15.484 14.219 14.992 1 98.12 86 LYS A CA 1
ATOM 683 C C . LYS A 1 86 ? 16.5 13.305 14.312 1 98.12 86 LYS A C 1
ATOM 685 O O . LYS A 1 86 ? 17.609 13.734 14 1 98.12 86 LYS A O 1
ATOM 690 N N . HIS A 1 87 ? 16.094 12.102 14.07 1 98.44 87 HIS A N 1
ATOM 691 C CA . HIS A 1 87 ? 16.984 11.102 13.484 1 98.44 87 HIS A CA 1
ATOM 692 C C . HIS A 1 87 ? 17.328 11.445 12.047 1 98.44 87 HIS A C 1
ATOM 694 O O . HIS A 1 87 ? 18.484 11.281 11.617 1 98.44 87 HIS A O 1
ATOM 700 N N . PHE A 1 88 ? 16.391 12.008 11.289 1 98.62 88 PHE A N 1
ATOM 701 C CA . PHE A 1 88 ? 16.594 12.188 9.852 1 98.62 88 PHE A CA 1
ATOM 702 C C . PHE A 1 88 ? 16.859 13.648 9.516 1 98.62 88 PHE A C 1
ATOM 704 O O . PHE A 1 88 ? 17 14.008 8.344 1 98.62 88 PHE A O 1
ATOM 711 N N . GLY A 1 89 ? 16.828 14.516 10.562 1 97.69 89 GLY A N 1
ATOM 712 C CA . GLY A 1 89 ? 17.188 15.914 10.328 1 97.69 89 GLY A CA 1
ATOM 713 C C . GLY A 1 89 ? 18.594 16.094 9.781 1 97.69 89 GLY A C 1
ATOM 714 O O . GLY A 1 89 ? 19.438 15.203 9.914 1 97.69 89 GLY A O 1
ATOM 715 N N . PRO A 1 90 ? 18.828 17.266 9.234 1 97.88 90 PRO A N 1
ATOM 716 C CA . PRO A 1 90 ? 17.984 18.453 9.078 1 97.88 90 PRO A CA 1
ATOM 717 C C . PRO A 1 90 ? 16.875 18.234 8.047 1 97.88 90 PRO A C 1
ATOM 719 O O . PRO A 1 90 ? 16.953 17.328 7.215 1 97.88 90 PRO A O 1
ATOM 722 N N . ILE A 1 91 ? 15.812 19.141 8.125 1 98.69 91 ILE A N 1
ATOM 723 C CA . ILE A 1 91 ? 14.586 18.922 7.363 1 98.69 91 ILE A CA 1
ATOM 724 C C . ILE A 1 91 ? 14.359 20.094 6.418 1 98.69 91 ILE A C 1
ATOM 726 O O . ILE A 1 91 ? 14.633 21.25 6.773 1 98.69 91 ILE A O 1
ATOM 730 N N . VAL A 1 92 ? 13.945 19.812 5.203 1 98.81 92 VAL A N 1
ATOM 731 C CA . VAL A 1 92 ? 13.305 20.797 4.348 1 98.81 92 VAL A CA 1
ATOM 732 C C . VAL A 1 92 ? 11.844 20.422 4.133 1 98.81 92 VAL A C 1
ATOM 734 O O . VAL A 1 92 ? 11.531 19.297 3.771 1 98.81 92 VAL A O 1
ATOM 737 N N . GLU A 1 93 ? 10.961 21.297 4.477 1 98.69 93 GLU A N 1
ATOM 738 C CA . GLU A 1 93 ? 9.531 21.125 4.23 1 98.69 93 GLU A CA 1
ATOM 739 C C . GLU A 1 93 ? 9.062 22 3.074 1 98.69 93 GLU A C 1
ATOM 741 O O . GLU A 1 93 ? 9.328 23.203 3.049 1 98.69 93 GLU A O 1
ATOM 746 N N . VAL A 1 94 ? 8.398 21.406 2.08 1 98.44 94 VAL A N 1
ATOM 747 C CA . VAL A 1 94 ? 7.754 22.172 1.015 1 98.44 94 VAL A CA 1
ATOM 748 C C . VAL A 1 94 ? 6.234 22.094 1.167 1 98.44 94 VAL A C 1
ATOM 750 O O . VAL A 1 94 ? 5.68 21.016 1.375 1 98.44 94 VAL A O 1
ATOM 753 N N . GLY A 1 95 ? 5.582 23.203 1.011 1 97.5 95 GLY A N 1
ATOM 754 C CA . GLY A 1 95 ? 4.156 23.266 1.297 1 97.5 95 GLY A CA 1
ATOM 755 C C . GLY A 1 95 ? 3.85 23.312 2.781 1 97.5 95 GLY A C 1
ATOM 756 O O . GLY A 1 95 ? 3.02 22.547 3.27 1 97.5 95 GLY A O 1
ATOM 757 N N . CYS A 1 96 ? 4.57 24.25 3.484 1 97.81 96 CYS A N 1
ATOM 758 C CA . CYS A 1 96 ? 4.457 24.25 4.938 1 97.81 96 CYS A CA 1
ATOM 759 C C . CYS A 1 96 ? 3.172 24.938 5.387 1 97.81 96 CYS A C 1
ATOM 761 O O . CYS A 1 96 ? 2.783 24.844 6.551 1 97.81 96 CYS A O 1
ATOM 763 N N . GLY A 1 97 ? 2.432 25.578 4.48 1 96 97 GLY A N 1
ATOM 764 C CA . GLY A 1 97 ? 1.233 26.328 4.812 1 96 97 GLY A CA 1
ATOM 765 C C . GLY A 1 97 ? 1.531 27.672 5.438 1 96 97 GLY A C 1
ATOM 766 O O . GLY A 1 97 ? 2.682 27.969 5.77 1 96 97 GLY A O 1
ATOM 767 N N . ALA A 1 98 ? 0.498 28.469 5.621 1 94.88 98 ALA A N 1
ATOM 768 C CA . ALA A 1 98 ? 0.619 29.812 6.176 1 94.88 98 ALA A CA 1
ATOM 769 C C . ALA A 1 98 ? 1.1 29.766 7.621 1 94.88 98 ALA A C 1
ATOM 771 O O . ALA A 1 98 ? 1.787 30.688 8.086 1 94.88 98 ALA A O 1
ATOM 772 N N . ASN A 1 99 ? 0.796 28.672 8.25 1 95.88 99 ASN A N 1
ATOM 773 C CA . ASN A 1 99 ? 1.088 28.578 9.68 1 95.88 99 ASN A CA 1
ATOM 774 C C . ASN A 1 99 ? 2.455 27.953 9.93 1 95.88 99 ASN A C 1
ATOM 776 O O . ASN A 1 99 ? 2.979 28.016 11.047 1 95.88 99 ASN A O 1
ATOM 780 N N . ALA A 1 100 ? 3.023 27.297 8.938 1 97.5 100 ALA A N 1
ATOM 781 C CA . ALA A 1 100 ? 4.254 26.516 9.078 1 97.5 100 ALA A CA 1
ATOM 782 C C . ALA A 1 100 ? 4.242 25.703 10.367 1 97.5 100 ALA A C 1
ATOM 784 O O . ALA A 1 100 ? 5.219 25.688 11.117 1 97.5 100 ALA A O 1
ATOM 785 N N . TYR A 1 101 ? 3.139 25.047 10.625 1 97.75 101 TYR A N 1
ATOM 786 C CA . TYR A 1 101 ? 2.838 24.453 11.914 1 97.75 101 TYR A CA 1
ATOM 787 C C . TYR A 1 101 ? 3.807 23.312 12.227 1 97.75 101 TYR A C 1
ATOM 789 O O . TYR A 1 101 ? 4.387 23.266 13.312 1 97.75 101 TYR A O 1
ATOM 797 N N . TRP A 1 102 ? 4.039 22.406 11.312 1 98.44 102 TRP A N 1
ATOM 798 C CA . TRP A 1 102 ? 4.922 21.266 11.516 1 98.44 102 TRP A CA 1
ATOM 799 C C . TRP A 1 102 ? 6.367 21.719 11.68 1 98.44 102 TRP A C 1
ATOM 801 O O . TRP A 1 102 ? 7.082 21.234 12.562 1 98.44 102 TRP A O 1
ATOM 811 N N . ALA A 1 103 ? 6.797 22.625 10.836 1 98.19 103 ALA A N 1
ATOM 812 C CA . ALA A 1 103 ? 8.156 23.141 10.906 1 98.19 103 ALA A CA 1
ATOM 813 C C . ALA A 1 103 ? 8.438 23.766 12.273 1 98.19 103 ALA A C 1
ATOM 815 O O . ALA A 1 103 ? 9.445 23.453 12.906 1 98.19 103 ALA A O 1
ATOM 816 N N . LYS A 1 104 ? 7.508 24.609 12.688 1 97.31 104 LYS A N 1
ATOM 817 C CA . LYS A 1 104 ? 7.656 25.25 13.984 1 97.31 104 LYS A CA 1
ATOM 818 C C . LYS A 1 104 ? 7.633 24.219 15.117 1 97.31 104 LYS A C 1
ATOM 820 O O . LYS A 1 104 ? 8.438 24.297 16.047 1 97.31 104 LYS A O 1
ATOM 825 N N . TRP A 1 105 ? 6.738 23.266 15.016 1 97.31 105 TRP A N 1
ATOM 826 C CA . TRP A 1 105 ? 6.621 22.234 16.047 1 97.31 105 TRP A CA 1
ATOM 827 C C . TRP A 1 105 ? 7.906 21.422 16.156 1 97.31 105 TRP A C 1
ATOM 829 O O . TRP A 1 105 ? 8.43 21.219 17.25 1 97.31 105 TRP A O 1
ATOM 839 N N . MET A 1 106 ? 8.469 20.969 15.039 1 97.25 106 MET A N 1
ATOM 840 C CA . MET A 1 106 ? 9.695 20.188 15.008 1 97.25 106 MET A CA 1
ATOM 841 C C . MET A 1 106 ? 10.852 20.969 15.633 1 97.25 106 MET A C 1
ATOM 843 O O . MET A 1 106 ? 11.641 20.406 16.391 1 97.25 106 MET A O 1
ATOM 847 N N . HIS A 1 107 ? 10.922 22.156 15.305 1 97.38 107 HIS A N 1
ATOM 848 C CA . HIS A 1 107 ? 12.016 22.984 15.797 1 97.38 107 HIS A CA 1
ATOM 849 C C . HIS A 1 107 ? 11.859 23.281 17.281 1 97.38 107 HIS A C 1
ATOM 851 O O . HIS A 1 107 ? 12.781 23.062 18.062 1 97.38 107 HIS A O 1
ATOM 857 N N . ASN A 1 108 ? 10.68 23.766 17.625 1 95.94 108 ASN A N 1
ATOM 858 C CA . ASN A 1 108 ? 10.453 24.234 18.984 1 95.94 108 ASN A CA 1
ATOM 859 C C . ASN A 1 108 ? 10.5 23.078 19.984 1 95.94 108 ASN A C 1
ATOM 861 O O . ASN A 1 108 ? 11.031 23.203 21.078 1 95.94 108 ASN A O 1
ATOM 865 N N . GLU A 1 109 ? 9.938 21.922 19.594 1 95.31 109 GLU A N 1
ATOM 866 C CA . GLU A 1 109 ? 9.836 20.797 20.516 1 95.31 109 GLU A CA 1
ATOM 867 C C . GLU A 1 109 ? 11.055 19.891 20.422 1 95.31 109 GLU A C 1
ATOM 869 O O . GLU A 1 109 ? 11.445 19.25 21.391 1 95.31 109 GLU A O 1
ATOM 874 N N . GLY A 1 110 ? 11.656 19.828 19.25 1 95.44 110 GLY A N 1
ATOM 875 C CA . GLY A 1 110 ? 12.703 18.844 19.062 1 95.44 110 GLY A CA 1
ATOM 876 C C . GLY A 1 110 ? 14.055 19.453 18.734 1 95.44 110 GLY A C 1
ATOM 877 O O . GLY A 1 110 ? 15.047 18.75 18.562 1 95.44 110 GLY A O 1
ATOM 878 N N . ASN A 1 111 ? 14.102 20.719 18.609 1 96.56 111 ASN A N 1
ATOM 879 C CA . ASN A 1 111 ? 15.328 21.406 18.203 1 96.56 111 ASN A CA 1
ATOM 880 C C . ASN A 1 111 ? 15.828 20.906 16.844 1 96.56 111 ASN A C 1
ATOM 882 O O . ASN A 1 111 ? 17.031 20.766 16.641 1 96.56 111 ASN A O 1
ATOM 886 N N . VAL A 1 112 ? 14.945 20.578 15.969 1 97.88 112 VAL A N 1
ATOM 887 C CA . VAL A 1 112 ? 15.289 20.125 14.625 1 97.88 112 VAL A CA 1
ATOM 888 C C . VAL A 1 112 ? 15.594 21.344 13.734 1 97.88 112 VAL A C 1
ATOM 890 O O . VAL A 1 112 ? 14.875 22.344 13.789 1 97.88 112 VAL A O 1
ATOM 893 N N . ASP A 1 113 ? 16.656 21.266 12.992 1 97.62 113 ASP A N 1
ATOM 894 C CA . ASP A 1 113 ? 16.953 22.266 11.977 1 97.62 113 ASP A CA 1
ATOM 895 C C . ASP A 1 113 ? 16.016 22.125 10.781 1 97.62 113 ASP A C 1
ATOM 897 O O . ASP A 1 113 ? 16.031 21.109 10.086 1 97.62 113 ASP A O 1
ATOM 901 N N . VAL A 1 114 ? 15.172 23.203 10.547 1 98.12 114 VAL A N 1
ATOM 902 C CA . VAL A 1 114 ? 14.133 23.094 9.523 1 98.12 114 VAL A CA 1
ATOM 903 C C . VAL A 1 114 ? 14.18 24.328 8.617 1 98.12 114 VAL A C 1
ATOM 905 O O . VAL A 1 114 ? 14.242 25.453 9.094 1 98.12 114 VAL A O 1
ATOM 908 N N . VAL A 1 115 ? 14.234 24.125 7.348 1 97.81 115 VAL A N 1
ATOM 909 C CA . VAL A 1 115 ? 13.906 25.109 6.332 1 97.81 115 VAL A CA 1
ATOM 910 C C . VAL A 1 115 ? 12.555 24.797 5.703 1 97.81 115 VAL A C 1
ATOM 912 O O . VAL A 1 115 ? 12.336 23.672 5.23 1 97.81 115 VAL A O 1
ATOM 915 N N . ALA A 1 116 ? 11.641 25.75 5.746 1 97.94 116 ALA A N 1
ATOM 916 C CA . ALA A 1 116 ? 10.289 25.5 5.246 1 97.94 116 ALA A CA 1
ATOM 917 C C . ALA A 1 116 ? 9.914 26.5 4.152 1 97.94 116 ALA A C 1
ATOM 919 O O . ALA A 1 116 ? 10.242 27.672 4.25 1 97.94 116 ALA A O 1
ATOM 920 N N . PHE A 1 117 ? 9.227 25.953 3.105 1 97.69 117 PHE A N 1
ATOM 921 C CA . PHE A 1 117 ? 8.797 26.781 1.984 1 97.69 117 PHE A CA 1
ATOM 922 C C . PHE A 1 117 ? 7.293 26.672 1.773 1 97.69 117 PHE A C 1
ATOM 924 O O . PHE A 1 117 ? 6.707 25.609 1.95 1 97.69 117 PHE A O 1
ATOM 931 N N . ASP A 1 118 ? 6.723 27.734 1.399 1 96.94 118 ASP A N 1
ATOM 932 C CA . ASP A 1 118 ? 5.391 27.766 0.798 1 96.94 118 ASP A CA 1
ATOM 933 C C . ASP A 1 118 ? 5.285 28.906 -0.227 1 96.94 118 ASP A C 1
ATOM 935 O O . ASP A 1 118 ? 5.902 29.953 -0.066 1 96.94 118 ASP A O 1
ATOM 939 N N . VAL A 1 119 ? 4.465 28.625 -1.279 1 94.56 119 VAL A N 1
ATOM 940 C CA . VAL A 1 119 ? 4.305 29.625 -2.33 1 94.56 119 VAL A CA 1
ATOM 941 C C . VAL A 1 119 ? 3.512 30.812 -1.793 1 94.56 119 VAL A C 1
ATOM 943 O O . VAL A 1 119 ? 3.648 31.938 -2.291 1 94.56 119 VAL A O 1
ATOM 946 N N . SER A 1 120 ? 2.695 30.547 -0.784 1 93.38 120 SER A N 1
ATOM 947 C CA . SER A 1 120 ? 1.935 31.594 -0.113 1 93.38 120 SER A CA 1
ATOM 948 C C . SER A 1 120 ? 2.033 31.469 1.403 1 93.38 120 SER A C 1
ATOM 950 O O . SER A 1 120 ? 1.342 30.641 2.008 1 93.38 120 SER A O 1
ATOM 952 N N . LEU A 1 121 ? 2.801 32.375 2.033 1 92.06 121 LEU A N 1
ATOM 953 C CA . LEU A 1 121 ? 3.021 32.281 3.473 1 92.06 121 LEU A CA 1
ATOM 954 C C . LEU A 1 121 ? 1.827 32.875 4.23 1 92.06 121 LEU A C 1
ATOM 956 O O . LEU A 1 121 ? 1.707 32.688 5.445 1 92.06 121 LEU A O 1
ATOM 960 N N . ASN A 1 122 ? 0.875 33.438 3.51 1 89.94 122 ASN A N 1
ATOM 961 C CA . ASN A 1 122 ? -0.275 34.062 4.176 1 89.94 122 ASN A CA 1
ATOM 962 C C . ASN A 1 122 ? -1.529 33.188 4.012 1 89.94 122 ASN A C 1
ATOM 964 O O . ASN A 1 122 ? -2.406 33.219 4.875 1 89.94 122 ASN A O 1
ATOM 968 N N . GLU A 1 123 ? -1.542 32.406 2.91 1 89 123 GLU A N 1
ATOM 969 C CA . GLU A 1 123 ? -2.791 31.719 2.604 1 89 123 GLU A CA 1
ATOM 970 C C . GLU A 1 123 ? -2.562 30.219 2.41 1 89 123 GLU A C 1
ATOM 972 O O . GLU A 1 123 ? -3.52 29.438 2.35 1 89 123 GLU A O 1
ATOM 977 N N . GLY A 1 124 ? -1.379 29.844 2.332 1 87.5 124 GLY A N 1
ATOM 978 C CA . GLY A 1 124 ? -1.079 28.453 2.053 1 87.5 124 GLY A CA 1
ATOM 979 C C . GLY A 1 124 ? -1.731 27.484 3.031 1 87.5 124 GLY A C 1
ATOM 980 O O . GLY A 1 124 ? -1.688 27.703 4.246 1 87.5 124 GLY A O 1
ATOM 981 N N . GLY A 1 125 ? -2.406 26.453 2.449 1 85.94 125 GLY A N 1
ATOM 982 C CA . GLY A 1 125 ? -2.965 25.391 3.252 1 85.94 125 GLY A CA 1
ATOM 983 C C . GLY A 1 125 ? -4.289 25.75 3.898 1 85.94 125 GLY A C 1
ATOM 984 O O . GLY A 1 125 ? -4.906 24.922 4.566 1 85.94 125 GLY A O 1
ATOM 985 N N . LYS A 1 126 ? -4.781 26.938 3.781 1 86.19 126 LYS A N 1
ATOM 986 C CA . LYS A 1 126 ? -6.027 27.359 4.418 1 86.19 126 LYS A CA 1
ATOM 987 C C . LYS A 1 126 ? -7.238 26.969 3.576 1 86.19 126 LYS A C 1
ATOM 989 O O . LYS A 1 126 ? -7.152 26.906 2.348 1 86.19 126 LYS A O 1
ATOM 994 N N . ILE A 1 127 ? -8.336 26.578 4.242 1 77.06 127 ILE A N 1
ATOM 995 C CA . ILE A 1 127 ? -9.594 26.266 3.576 1 77.06 127 ILE A CA 1
ATOM 996 C C . ILE A 1 127 ? -10.352 27.547 3.26 1 77.06 127 ILE A C 1
ATOM 998 O O . ILE A 1 127 ? -10.914 27.703 2.172 1 77.06 127 ILE A O 1
ATOM 1002 N N . SER A 1 128 ? -10.688 28.406 4.324 1 64.69 128 SER A N 1
ATOM 1003 C CA . SER A 1 128 ? -11.484 29.625 4.242 1 64.69 128 SER A CA 1
ATOM 1004 C C . SER A 1 128 ? -10.727 30.734 3.508 1 64.69 128 SER A C 1
ATOM 1006 O O . SER A 1 128 ? -9.516 30.875 3.678 1 64.69 128 SER A O 1
ATOM 1008 N N . GLY A 1 129 ? -10.859 30.797 2.166 1 53.69 129 GLY A N 1
ATOM 1009 C CA . GLY A 1 129 ? -10.344 32 1.536 1 53.69 129 GLY A CA 1
ATOM 1010 C C . GLY A 1 129 ? -10.539 33.25 2.379 1 53.69 129 GLY A C 1
ATOM 1011 O O . GLY A 1 129 ? -10.742 34.344 1.843 1 53.69 129 GLY A O 1
ATOM 1012 N N . SER A 1 130 ? -10.977 33.062 3.596 1 43.75 130 SER A N 1
ATOM 1013 C CA . SER A 1 130 ? -11.258 34.312 4.273 1 43.75 130 SER A CA 1
ATOM 1014 C C . SER A 1 130 ? -10.125 35.312 4.074 1 43.75 130 SER A C 1
ATOM 1016 O O . SER A 1 130 ? -8.977 35.031 4.434 1 43.75 130 SER A O 1
ATOM 1018 N N . LYS A 1 131 ? -10.375 36.156 3.059 1 43.22 131 LYS A N 1
ATOM 1019 C CA . LYS A 1 131 ? -9.672 37.375 2.678 1 43.22 131 LYS A CA 1
ATOM 1020 C C . LYS A 1 131 ? -9.43 38.281 3.889 1 43.22 131 LYS A C 1
ATOM 1022 O O . LYS A 1 131 ? -9.859 39.438 3.904 1 43.22 131 LYS A O 1
ATOM 1027 N N . LYS A 1 132 ? -9.727 37.938 5.031 1 40.22 132 LYS A N 1
ATOM 1028 C CA . LYS A 1 132 ? -9.281 39.125 5.754 1 40.22 132 LYS A CA 1
ATOM 1029 C C . LYS A 1 132 ? -7.859 39.5 5.355 1 40.22 132 LYS A C 1
ATOM 1031 O O . LYS A 1 132 ? -6.918 38.75 5.586 1 40.22 132 LYS A O 1
ATOM 1036 N N . THR A 1 133 ? -7.801 40.125 4.184 1 35.5 133 THR A N 1
ATOM 1037 C CA . THR A 1 133 ? -6.68 40.969 3.762 1 35.5 133 THR A CA 1
ATOM 1038 C C . THR A 1 133 ? -6.059 41.688 4.957 1 35.5 133 THR A C 1
ATOM 1040 O O . THR A 1 133 ? -6.41 42.844 5.254 1 35.5 133 THR A O 1
ATOM 1043 N N . ASN A 1 134 ? -6.191 41.25 6.133 1 33.5 134 ASN A N 1
ATOM 1044 C CA . ASN A 1 134 ? -5.258 42.156 6.812 1 33.5 134 ASN A CA 1
ATOM 1045 C C . ASN A 1 134 ? -3.902 42.188 6.109 1 33.5 134 ASN A C 1
ATOM 1047 O O . ASN A 1 134 ? -3.203 41.188 6.055 1 33.5 134 ASN A O 1
ATOM 1051 N N . LYS A 1 135 ? -3.871 42.906 4.926 1 35.41 135 LYS A N 1
ATOM 1052 C CA . LYS A 1 135 ? -2.604 43.406 4.391 1 35.41 135 LYS A CA 1
ATOM 1053 C C . LYS A 1 135 ? -1.567 43.562 5.5 1 35.41 135 LYS A C 1
ATOM 1055 O O . LYS A 1 135 ? -1.392 44.656 6.039 1 35.41 135 LYS A O 1
ATOM 1060 N N . SER A 1 136 ? -1.588 42.844 6.535 1 34.03 136 SER A N 1
ATOM 1061 C CA . SER A 1 136 ? -0.304 43.156 7.141 1 34.03 136 SER A CA 1
ATOM 1062 C C . SER A 1 136 ? 0.821 43.125 6.113 1 34.03 136 SER A C 1
ATOM 1064 O O . SER A 1 136 ? 0.714 42.438 5.094 1 34.03 136 SER A O 1
ATOM 1066 N N . ASP A 1 137 ? 1.632 44.156 5.996 1 34.22 137 ASP A N 1
ATOM 1067 C CA . ASP A 1 137 ? 2.906 44.344 5.312 1 34.22 137 ASP A CA 1
ATOM 1068 C C . ASP A 1 137 ? 3.6 43 5.051 1 34.22 137 ASP A C 1
ATOM 1070 O O . ASP A 1 137 ? 3.906 42.281 5.992 1 34.22 137 ASP A O 1
ATOM 1074 N N . SER A 1 138 ? 3.148 42.312 3.947 1 36.66 138 SER A N 1
ATOM 1075 C CA . SER A 1 138 ? 3.943 41.219 3.385 1 36.66 138 SER A CA 1
ATOM 1076 C C . SER A 1 138 ? 5.422 41.375 3.732 1 36.66 138 SER A C 1
ATOM 1078 O O . SER A 1 138 ? 6.203 41.875 2.918 1 36.66 138 SER A O 1
ATOM 1080 N N . SER A 1 139 ? 5.645 42.188 4.773 1 33.75 139 SER A N 1
ATOM 1081 C CA . SER A 1 139 ? 7.07 42.125 5.074 1 33.75 139 SER A CA 1
ATOM 1082 C C . SER A 1 139 ? 7.633 40.719 4.914 1 33.75 139 SER A C 1
ATOM 1084 O O . SER A 1 139 ? 6.922 39.75 5.133 1 33.75 139 SER A O 1
ATOM 1086 N N . ASN A 1 140 ? 8.453 40.531 3.902 1 37.97 140 ASN A N 1
ATOM 1087 C CA . ASN A 1 140 ? 9.398 39.438 3.838 1 37.97 140 ASN A CA 1
ATOM 1088 C C . ASN A 1 140 ? 9.531 38.719 5.184 1 37.97 140 ASN A C 1
ATOM 1090 O O . ASN A 1 140 ? 10.32 39.156 6.039 1 37.97 140 ASN A O 1
ATOM 1094 N N . LYS A 1 141 ? 8.383 38.281 5.715 1 41.16 141 LYS A N 1
ATOM 1095 C CA . LYS A 1 141 ? 8.484 37.625 7 1 41.16 141 LYS A CA 1
ATOM 1096 C C . LYS A 1 141 ? 9.57 36.531 6.973 1 41.16 141 LYS A C 1
ATOM 1098 O O . LYS A 1 141 ? 9.32 35.406 6.57 1 41.16 141 LYS A O 1
ATOM 1103 N N . THR A 1 142 ? 10.602 36.781 6.219 1 40.62 142 THR A N 1
ATOM 1104 C CA . THR A 1 142 ? 11.727 36.031 6.742 1 40.62 142 THR A CA 1
ATOM 1105 C C . THR A 1 142 ? 11.672 35.969 8.266 1 40.62 142 THR A C 1
ATOM 1107 O O . THR A 1 142 ? 11.789 36.969 8.945 1 40.62 142 THR A O 1
ATOM 1110 N N . GLN A 1 143 ? 10.688 35.438 8.812 1 44.19 143 GLN A N 1
ATOM 1111 C CA . GLN A 1 143 ? 10.688 35.344 10.273 1 44.19 143 GLN A CA 1
ATOM 1112 C C . GLN A 1 143 ? 12.055 34.938 10.797 1 44.19 143 GLN A C 1
ATOM 1114 O O . GLN A 1 143 ? 12.883 34.406 10.031 1 44.19 143 GLN A O 1
ATOM 1119 N N . ASN A 1 144 ? 11.969 34.656 12.266 1 41.09 144 ASN A N 1
ATOM 1120 C CA . ASN A 1 144 ? 13.023 34.594 13.266 1 41.09 144 ASN A CA 1
ATOM 1121 C C . ASN A 1 144 ? 14.031 33.5 12.953 1 41.09 144 ASN A C 1
ATOM 1123 O O . ASN A 1 144 ? 13.656 32.344 12.844 1 41.09 144 ASN A O 1
ATOM 1127 N N . LYS A 1 145 ? 14.953 33.812 12.008 1 48.38 145 LYS A N 1
ATOM 1128 C CA . LYS A 1 145 ? 16.188 33.031 12.008 1 48.38 145 LYS A CA 1
ATOM 1129 C C . LYS A 1 145 ? 16.578 32.625 13.43 1 48.38 145 LYS A C 1
ATOM 1131 O O . LYS A 1 145 ? 17.422 33.281 14.055 1 48.38 145 LYS A O 1
ATOM 1136 N N . LYS A 1 146 ? 15.617 32.281 14.281 1 51.03 146 LYS A N 1
ATOM 1137 C CA . LYS A 1 146 ? 16.297 31.625 15.398 1 51.03 146 LYS A CA 1
ATOM 1138 C C . LYS A 1 146 ? 17.25 30.547 14.906 1 51.03 146 LYS A C 1
ATOM 1140 O O . LYS A 1 146 ? 17.031 29.953 13.844 1 51.03 146 LYS A O 1
ATOM 1145 N N . LYS A 1 147 ? 18.312 30.438 15.312 1 74 147 LYS A N 1
ATOM 1146 C CA . LYS A 1 147 ? 19.312 29.438 14.969 1 74 147 LYS A CA 1
ATOM 1147 C C . LYS A 1 147 ? 18.672 28.062 14.781 1 74 147 LYS A C 1
ATOM 1149 O O . LYS A 1 147 ? 18.094 27.516 15.711 1 74 147 LYS A O 1
ATOM 1154 N N . GLY A 1 148 ? 18.219 27.703 13.422 1 92.88 148 GLY A N 1
ATOM 1155 C CA . GLY A 1 148 ? 17.859 26.328 13.117 1 92.88 148 GLY A CA 1
ATOM 1156 C C . GLY A 1 148 ? 16.484 26.219 12.477 1 92.88 148 GLY A C 1
ATOM 1157 O O . GLY A 1 148 ? 16.078 25.125 12.078 1 92.88 148 GLY A O 1
ATOM 1158 N N . LEU A 1 149 ? 15.602 27.484 12.438 1 96.75 149 LEU A N 1
ATOM 1159 C CA . LEU A 1 149 ? 14.32 27.484 11.734 1 96.75 149 LEU A CA 1
ATOM 1160 C C . LEU A 1 149 ? 14.242 28.625 10.734 1 96.75 149 LEU A C 1
ATOM 1162 O O . LEU A 1 149 ? 14.336 29.797 11.109 1 96.75 149 LEU A O 1
ATOM 1166 N N . VAL A 1 150 ? 14.07 28.328 9.461 1 96.31 150 VAL A N 1
ATOM 1167 C CA . VAL A 1 150 ? 13.938 29.312 8.391 1 96.31 150 VAL A CA 1
ATOM 1168 C C . VAL A 1 150 ? 12.656 29.062 7.609 1 96.31 150 VAL A C 1
ATOM 1170 O O . VAL A 1 150 ? 12.422 27.938 7.145 1 96.31 150 VAL A O 1
ATOM 1173 N N . ILE A 1 151 ? 11.82 30.062 7.488 1 96.56 151 ILE A N 1
ATOM 1174 C CA . ILE A 1 151 ? 10.594 29.984 6.703 1 96.56 151 ILE A CA 1
ATOM 1175 C C . ILE A 1 151 ? 10.633 31.016 5.578 1 96.56 151 ILE A C 1
ATOM 1177 O O . ILE A 1 151 ? 10.797 32.219 5.832 1 96.56 151 ILE A O 1
ATOM 1181 N N . ARG A 1 152 ? 10.5 30.562 4.352 1 95.19 152 ARG A N 1
ATOM 1182 C CA . ARG A 1 152 ? 10.625 31.422 3.186 1 95.19 152 ARG A CA 1
ATOM 1183 C C . ARG A 1 152 ? 9.562 31.078 2.139 1 95.19 152 ARG A C 1
ATOM 1185 O O . ARG A 1 152 ? 9.047 29.969 2.117 1 95.19 152 ARG A O 1
ATOM 1192 N N . GLU A 1 153 ? 9.242 32.062 1.335 1 96.12 153 GLU A N 1
ATOM 1193 C CA . GLU A 1 153 ? 8.391 31.828 0.18 1 96.12 153 GLU A CA 1
ATOM 1194 C C . GLU A 1 153 ? 9.117 31 -0.879 1 96.12 153 GLU A C 1
ATOM 1196 O O . GLU A 1 153 ? 10.297 31.234 -1.149 1 96.12 153 GLU A O 1
ATOM 1201 N N . GLY A 1 154 ? 8.445 30 -1.401 1 96.5 154 GLY A N 1
ATOM 1202 C CA . GLY A 1 154 ? 9.016 29.125 -2.422 1 96.5 154 GLY A CA 1
ATOM 1203 C C . GLY A 1 154 ? 8.242 27.844 -2.619 1 96.5 154 GLY A C 1
ATOM 1204 O O . GLY A 1 154 ? 7.363 27.516 -1.822 1 96.5 154 GLY A O 1
ATOM 1205 N N . GLY A 1 155 ? 8.555 27.188 -3.742 1 96.81 155 GLY A N 1
ATOM 1206 C CA . GLY A 1 155 ? 7.934 25.922 -4.09 1 96.81 155 GLY A CA 1
ATOM 1207 C C . GLY A 1 155 ? 8.938 24.812 -4.348 1 96.81 155 GLY A C 1
ATOM 1208 O O . GLY A 1 155 ? 10.055 24.859 -3.834 1 96.81 155 GLY A O 1
ATOM 1209 N N . PRO A 1 156 ? 8.508 23.844 -5.082 1 97.88 156 PRO A N 1
ATOM 1210 C CA . PRO A 1 156 ? 9.344 22.688 -5.348 1 97.88 156 PRO A CA 1
ATOM 1211 C C . PRO A 1 156 ? 10.688 23.047 -5.969 1 97.88 156 PRO A C 1
ATOM 1213 O O . PRO A 1 156 ? 11.695 22.375 -5.734 1 97.88 156 PRO A O 1
ATOM 1216 N N . GLU A 1 157 ? 10.789 24.125 -6.703 1 97.38 157 GLU A N 1
ATOM 1217 C CA . GLU A 1 157 ? 11.992 24.516 -7.418 1 97.38 157 GLU A CA 1
ATOM 1218 C C . GLU A 1 157 ? 13.133 24.828 -6.449 1 97.38 157 GLU A C 1
ATOM 1220 O O . GLU A 1 157 ? 14.305 24.719 -6.805 1 97.38 157 GLU A O 1
ATOM 1225 N N . MET A 1 158 ? 12.805 25.188 -5.211 1 97.31 158 MET A N 1
ATOM 1226 C CA . MET A 1 158 ? 13.812 25.531 -4.215 1 97.31 158 MET A CA 1
ATOM 1227 C C . MET A 1 158 ? 14.68 24.328 -3.877 1 97.31 158 MET A C 1
ATOM 1229 O O . MET A 1 158 ? 15.82 24.469 -3.449 1 97.31 158 MET A O 1
ATOM 1233 N N . LEU A 1 159 ? 14.141 23.125 -4.078 1 98 159 LEU A N 1
ATOM 1234 C CA . LEU A 1 159 ? 14.844 21.891 -3.742 1 98 159 LEU A CA 1
ATOM 1235 C C . LEU A 1 159 ? 16.078 21.719 -4.625 1 98 159 LEU A C 1
ATOM 1237 O O . LEU A 1 159 ? 17.031 21.047 -4.234 1 98 159 LEU A O 1
ATOM 1241 N N . SER A 1 160 ? 16.078 22.234 -5.793 1 95.69 160 SER A N 1
ATOM 1242 C CA . SER A 1 160 ? 17.219 22.109 -6.691 1 95.69 160 SER A CA 1
ATOM 1243 C C . SER A 1 160 ? 17.984 23.438 -6.777 1 95.69 160 SER A C 1
ATOM 1245 O O . SER A 1 160 ? 19.188 23.438 -7.074 1 95.69 160 SER A O 1
ATOM 1247 N N . GLU A 1 161 ? 17.391 24.531 -6.473 1 94.38 161 GLU A N 1
ATOM 1248 C CA . GLU A 1 161 ? 17.984 25.828 -6.711 1 94.38 161 GLU A CA 1
ATOM 1249 C C . GLU A 1 161 ? 18.688 26.359 -5.457 1 94.38 161 GLU A C 1
ATOM 1251 O O . GLU A 1 161 ? 19.641 27.125 -5.547 1 94.38 161 GLU A O 1
ATOM 1256 N N . ASP A 1 162 ? 18.141 26.047 -4.312 1 91.19 162 ASP A N 1
ATOM 1257 C CA . ASP A 1 162 ? 18.688 26.547 -3.062 1 91.19 162 ASP A CA 1
ATOM 1258 C C . ASP A 1 162 ? 19.812 25.656 -2.545 1 91.19 162 ASP A C 1
ATOM 1260 O O . ASP A 1 162 ? 19.562 24.516 -2.141 1 91.19 162 ASP A O 1
ATOM 1264 N N . PRO A 1 163 ? 21.016 26.078 -2.482 1 88.69 163 PRO A N 1
ATOM 1265 C CA . PRO A 1 163 ? 22.141 25.25 -2.059 1 88.69 163 PRO A CA 1
ATOM 1266 C C . PRO A 1 163 ? 22.062 24.828 -0.592 1 88.69 163 PRO A C 1
ATOM 1268 O O . PRO A 1 163 ? 22.672 23.844 -0.19 1 88.69 163 PRO A O 1
ATOM 1271 N N . ASP A 1 164 ? 21.281 25.547 0.19 1 86.69 164 ASP A N 1
ATOM 1272 C CA . ASP A 1 164 ? 21.141 25.266 1.615 1 86.69 164 ASP A CA 1
ATOM 1273 C C . ASP A 1 164 ? 20.328 24 1.848 1 86.69 164 ASP A C 1
ATOM 1275 O O . ASP A 1 164 ? 20.266 23.484 2.969 1 86.69 164 ASP A O 1
ATOM 1279 N N . ILE A 1 165 ? 19.766 23.422 0.742 1 91.62 165 ILE A N 1
ATOM 1280 C CA . ILE A 1 165 ? 18.797 22.344 0.904 1 91.62 165 ILE A CA 1
ATOM 1281 C C . ILE A 1 165 ? 19.438 21 0.569 1 91.62 165 ILE A C 1
ATOM 1283 O O . ILE A 1 165 ? 18.922 19.953 0.922 1 91.62 165 ILE A O 1
ATOM 1287 N N . ASN A 1 166 ? 20.625 20.859 -0.028 1 85.94 166 ASN A N 1
ATOM 1288 C CA . ASN A 1 166 ? 21.219 19.672 -0.638 1 85.94 166 ASN A CA 1
ATOM 1289 C C . ASN A 1 166 ? 21.359 18.547 0.37 1 85.94 166 ASN A C 1
ATOM 1291 O O . ASN A 1 166 ? 21.219 17.375 0.014 1 85.94 166 ASN A O 1
ATOM 1295 N N . ASP A 1 167 ? 21.453 18.719 1.653 1 91.81 167 ASP A N 1
ATOM 1296 C CA . ASP A 1 167 ? 21.688 17.641 2.598 1 91.81 167 ASP A CA 1
ATOM 1297 C C . ASP A 1 167 ? 20.516 17.484 3.553 1 91.81 167 ASP A C 1
ATOM 1299 O O . ASP A 1 167 ? 20.656 16.906 4.637 1 91.81 167 ASP A O 1
ATOM 1303 N N . ARG A 1 168 ? 19.391 17.891 3.066 1 98 168 ARG A N 1
ATOM 1304 C CA . ARG A 1 168 ? 18.25 17.859 3.973 1 98 168 ARG A CA 1
ATOM 1305 C C . ARG A 1 168 ? 17.25 16.781 3.557 1 98 168 ARG A C 1
ATOM 1307 O O . ARG A 1 168 ? 17.125 16.469 2.369 1 98 168 ARG A O 1
ATOM 1314 N N . THR A 1 169 ? 16.625 16.156 4.539 1 98.81 169 THR A N 1
ATOM 1315 C CA . THR A 1 169 ? 15.5 15.258 4.324 1 98.81 169 THR A CA 1
ATOM 1316 C C . THR A 1 169 ? 14.258 16.047 3.891 1 98.81 169 THR A C 1
ATOM 1318 O O . THR A 1 169 ? 13.914 17.062 4.5 1 98.81 169 THR A O 1
ATOM 1321 N N . LEU A 1 170 ? 13.578 15.594 2.834 1 98.94 170 LEU A N 1
ATOM 1322 C CA . LEU A 1 170 ? 12.359 16.234 2.361 1 98.94 170 LEU A CA 1
ATOM 1323 C C . LEU A 1 170 ? 11.156 15.789 3.178 1 98.94 170 LEU A C 1
ATOM 1325 O O . LEU A 1 170 ? 10.914 14.594 3.332 1 98.94 170 LEU A O 1
ATOM 1329 N N . PHE A 1 171 ? 10.508 16.734 3.723 1 98.94 171 PHE A N 1
ATOM 1330 C CA . PHE A 1 171 ? 9.273 16.469 4.457 1 98.94 171 PHE A CA 1
ATOM 1331 C C . PHE A 1 171 ? 8.07 17.031 3.711 1 98.94 171 PHE A C 1
ATOM 1333 O O . PHE A 1 171 ? 8.047 18.203 3.342 1 98.94 171 PHE A O 1
ATOM 1340 N N . LEU A 1 172 ? 7.066 16.141 3.439 1 98.88 172 LEU A N 1
ATOM 1341 C CA . LEU A 1 172 ? 5.805 16.484 2.797 1 98.88 172 LEU A CA 1
ATOM 1342 C C . LEU A 1 172 ? 4.621 16.094 3.674 1 98.88 172 LEU A C 1
ATOM 1344 O O . LEU A 1 172 ? 4.445 14.914 3.992 1 98.88 172 LEU A O 1
ATOM 1348 N N . CYS A 1 173 ? 3.857 17.047 4.094 1 98.44 173 CYS A N 1
ATOM 1349 C CA . CYS A 1 173 ? 2.619 16.828 4.832 1 98.44 173 CYS A CA 1
ATOM 1350 C C . CYS A 1 173 ? 1.429 17.422 4.082 1 98.44 173 CYS A C 1
ATOM 1352 O O . CYS A 1 173 ? 1.275 18.641 4.008 1 98.44 173 CYS A O 1
ATOM 1354 N N . TYR A 1 174 ? 0.554 16.547 3.523 1 97.06 174 TYR A N 1
ATOM 1355 C CA . TYR A 1 174 ? -0.618 16.969 2.76 1 97.06 174 TYR A CA 1
ATOM 1356 C C . TYR A 1 174 ? -0.227 17.906 1.63 1 97.06 174 TYR A C 1
ATOM 1358 O O . TYR A 1 174 ? -0.818 18.984 1.479 1 97.06 174 TYR A O 1
ATOM 1366 N N . PRO A 1 175 ? 0.639 17.469 0.753 1 96.56 175 PRO A N 1
ATOM 1367 C CA . PRO A 1 175 ? 1.16 18.375 -0.267 1 96.56 175 PRO A CA 1
ATOM 1368 C C . PRO A 1 175 ? 0.122 18.734 -1.329 1 96.56 175 PRO A C 1
ATOM 1370 O O . PRO A 1 175 ? 0.232 19.766 -1.983 1 96.56 175 PRO A O 1
ATOM 1373 N N . ASP A 1 176 ? -0.91 17.844 -1.521 1 93.62 176 ASP A N 1
ATOM 1374 C CA . ASP A 1 176 ? -1.803 18.016 -2.662 1 93.62 176 ASP A CA 1
ATOM 1375 C C . ASP A 1 176 ? -3.26 18.109 -2.211 1 93.62 176 ASP A C 1
ATOM 1377 O O . ASP A 1 176 ? -4.156 17.609 -2.896 1 93.62 176 ASP A O 1
ATOM 1381 N N . GLU A 1 177 ? -3.541 18.531 -1.062 1 74.56 177 GLU A N 1
ATOM 1382 C CA . GLU A 1 177 ? -4.898 18.562 -0.521 1 74.56 177 GLU A CA 1
ATOM 1383 C C . GLU A 1 177 ? -5.828 19.391 -1.404 1 74.56 177 GLU A C 1
ATOM 1385 O O . GLU A 1 177 ? -7.016 19.078 -1.521 1 74.56 177 GLU A O 1
ATOM 1390 N N . ASP A 1 178 ? -5.324 20.344 -1.947 1 59.94 178 ASP A N 1
ATOM 1391 C CA . ASP A 1 178 ? -6.145 21.266 -2.734 1 59.94 178 ASP A CA 1
ATOM 1392 C C . ASP A 1 178 ? -6.449 20.672 -4.113 1 59.94 178 ASP A C 1
ATOM 1394 O O . ASP A 1 178 ? -7.223 21.25 -4.883 1 59.94 178 ASP A O 1
ATOM 1398 N N . ILE A 1 179 ? -5.82 19.688 -4.438 1 54.28 179 ILE A N 1
ATOM 1399 C CA . ILE A 1 179 ? -6.02 19.125 -5.77 1 54.28 179 ILE A CA 1
ATOM 1400 C C . ILE A 1 179 ? -7.266 18.25 -5.785 1 54.28 179 ILE A C 1
ATOM 1402 O O . ILE A 1 179 ? -7.289 17.188 -5.168 1 54.28 179 ILE A O 1
ATOM 1406 N N . MET A 1 180 ? -8.43 18.969 -5.734 1 47.91 180 MET A N 1
ATOM 1407 C CA . MET A 1 180 ? -9.609 18.141 -5.977 1 47.91 180 MET A CA 1
ATOM 1408 C C . MET A 1 180 ? -9.453 17.328 -7.25 1 47.91 180 MET A C 1
ATOM 1410 O O . MET A 1 180 ? -8.852 17.781 -8.219 1 47.91 180 MET A O 1
ATOM 1414 N N . PRO A 1 181 ? -9.516 16.062 -7.102 1 44.81 181 PRO A N 1
ATOM 1415 C CA . PRO A 1 181 ? -9.484 15.406 -8.414 1 44.81 181 PRO A CA 1
ATOM 1416 C C . PRO A 1 181 ? -10.258 16.188 -9.477 1 44.81 181 PRO A C 1
ATOM 1418 O O . PRO A 1 181 ? -11.438 16.484 -9.289 1 44.81 181 PRO A O 1
ATOM 1421 N N . SER A 1 182 ? -9.766 17.203 -9.93 1 39.25 182 SER A N 1
ATOM 1422 C CA . SER A 1 182 ? -10.547 17.703 -11.062 1 39.25 182 SER A CA 1
ATOM 1423 C C . SER A 1 182 ? -11.195 16.547 -11.828 1 39.25 182 SER A C 1
ATOM 1425 O O . SER A 1 182 ? -10.602 15.477 -11.961 1 39.25 182 SER A O 1
ATOM 1427 N N . GLN A 1 183 ? -12.508 16.516 -11.68 1 38.25 183 GLN A N 1
ATOM 1428 C CA . GLN A 1 183 ? -13.117 15.703 -12.727 1 38.25 183 GLN A CA 1
ATOM 1429 C C . GLN A 1 183 ? -12.234 15.641 -13.969 1 38.25 183 GLN A C 1
ATOM 1431 O O . GLN A 1 183 ? -11.859 16.688 -14.516 1 38.25 183 GLN A O 1
ATOM 1436 N N . ALA A 1 184 ? -11.367 14.711 -13.984 1 38.44 184 ALA A N 1
ATOM 1437 C CA . ALA A 1 184 ? -10.711 14.547 -15.281 1 38.44 184 ALA A CA 1
ATOM 1438 C C . ALA A 1 184 ? -11.531 15.195 -16.391 1 38.44 184 ALA A C 1
ATOM 1440 O O . ALA A 1 184 ? -12.664 14.797 -16.656 1 38.44 184 ALA A O 1
ATOM 1441 N N . ASP A 1 185 ? -11.539 16.438 -16.516 1 37.69 185 ASP A N 1
ATOM 1442 C CA . ASP A 1 185 ? -12 16.766 -17.859 1 37.69 185 ASP A CA 1
ATOM 1443 C C . ASP A 1 185 ? -11.453 15.773 -18.891 1 37.69 185 ASP A C 1
ATOM 1445 O O . ASP A 1 185 ? -10.242 15.695 -19.094 1 37.69 185 ASP A O 1
ATOM 1449 N N . GLU A 1 186 ? -12.078 14.719 -19.047 1 41.22 186 GLU A N 1
ATOM 1450 C CA . GLU A 1 186 ? -11.828 13.695 -20.047 1 41.22 186 GLU A CA 1
ATOM 1451 C C . GLU A 1 186 ? -11.055 14.266 -21.234 1 41.22 186 GLU A C 1
ATOM 1453 O O . GLU A 1 186 ? -10.516 13.516 -22.047 1 41.22 186 GLU A O 1
ATOM 1458 N N . SER A 1 187 ? -11.258 15.5 -21.359 1 43.56 187 SER A N 1
ATOM 1459 C CA . SER A 1 187 ? -10.727 16.047 -22.594 1 43.56 187 SER A CA 1
ATOM 1460 C C . SER A 1 187 ? -9.25 16.391 -22.469 1 43.56 187 SER A C 1
ATOM 1462 O O . SER A 1 187 ? -8.578 16.656 -23.469 1 43.56 187 SER A O 1
ATOM 1464 N N . GLU A 1 188 ? -8.797 16.594 -21.234 1 46.66 188 GLU A N 1
ATOM 1465 C CA . GLU A 1 188 ? -7.414 17.047 -21.219 1 46.66 188 GLU A CA 1
ATOM 1466 C C . GLU A 1 188 ? -6.445 15.875 -21.188 1 46.66 188 GLU A C 1
ATOM 1468 O O . GLU A 1 188 ? -6.629 14.938 -20.406 1 46.66 188 GLU A O 1
ATOM 1473 N N . GLU A 1 189 ? -5.688 15.719 -22.125 1 49 189 GLU A N 1
ATOM 1474 C CA . GLU A 1 189 ? -4.625 14.734 -22.312 1 49 189 GLU A CA 1
ATOM 1475 C C . GLU A 1 189 ? -3.773 14.602 -21.047 1 49 189 GLU A C 1
ATOM 1477 O O . GLU A 1 189 ? -3.324 15.602 -20.484 1 49 189 GLU A O 1
ATOM 1482 N N . GLN A 1 190 ? -3.84 13.523 -20.344 1 50.97 190 GLN A N 1
ATOM 1483 C CA . GLN A 1 190 ? -3.066 13.18 -19.156 1 50.97 190 GLN A CA 1
ATOM 1484 C C . GLN A 1 190 ? -1.689 13.836 -19.188 1 50.97 190 GLN A C 1
ATOM 1486 O O . GLN A 1 190 ? -1.22 14.359 -18.172 1 50.97 190 GLN A O 1
ATOM 1491 N N . ASP A 1 191 ? -1.124 13.875 -20.375 1 53.66 191 ASP A N 1
ATOM 1492 C CA . ASP A 1 191 ? 0.242 14.367 -20.5 1 53.66 191 ASP A CA 1
ATOM 1493 C C . ASP A 1 191 ? 0.291 15.891 -20.359 1 53.66 191 ASP A C 1
ATOM 1495 O O . ASP A 1 191 ? 1.361 16.469 -20.141 1 53.66 191 ASP A O 1
ATOM 1499 N N . SER A 1 192 ? -0.898 16.5 -20.438 1 58.75 192 SER A N 1
ATOM 1500 C CA . SER A 1 192 ? -0.825 17.953 -20.453 1 58.75 192 SER A CA 1
ATOM 1501 C C . SER A 1 192 ? -1.161 18.547 -19.094 1 58.75 192 SER A C 1
ATOM 1503 O O . SER A 1 192 ? -1.05 19.766 -18.906 1 58.75 192 SER A O 1
ATOM 1505 N N . ARG A 1 193 ? -1.352 17.703 -18.141 1 65.81 193 ARG A N 1
ATOM 1506 C CA . ARG A 1 193 ? -1.702 18.266 -16.844 1 65.81 193 ARG A CA 1
ATOM 1507 C C . ARG A 1 193 ? -0.453 18.641 -16.062 1 65.81 193 ARG A C 1
ATOM 1509 O O . ARG A 1 193 ? 0.552 17.938 -16.094 1 65.81 193 ARG A O 1
ATOM 1516 N N . PRO A 1 194 ? -0.616 19.828 -15.438 1 81.5 194 PRO A N 1
ATOM 1517 C CA . PRO A 1 194 ? 0.519 20.172 -14.586 1 81.5 194 PRO A CA 1
ATOM 1518 C C . PRO A 1 194 ? 0.735 19.188 -13.445 1 81.5 194 PRO A C 1
ATOM 1520 O O . PRO A 1 194 ? -0.222 18.578 -12.961 1 81.5 194 PRO A O 1
ATOM 1523 N N . LEU A 1 195 ? 1.941 19.047 -13.109 1 89.31 195 LEU A N 1
ATOM 1524 C CA . LEU A 1 195 ? 2.305 18.172 -11.992 1 89.31 195 LEU A CA 1
ATOM 1525 C C . LEU A 1 195 ? 1.72 18.688 -10.688 1 89.31 195 LEU A C 1
ATOM 1527 O O . LEU A 1 195 ? 1.655 19.891 -10.461 1 89.31 195 LEU A O 1
ATOM 1531 N N . SER A 1 196 ? 1.287 17.75 -9.875 1 94.38 196 SER A N 1
ATOM 1532 C CA . SER A 1 196 ? 0.976 18.109 -8.5 1 94.38 196 SER A CA 1
ATOM 1533 C C . SER A 1 196 ? 2.201 18.672 -7.785 1 94.38 196 SER A C 1
ATOM 1535 O O . SER A 1 196 ? 3.332 18.484 -8.242 1 94.38 196 SER A O 1
ATOM 1537 N N . MET A 1 197 ? 2.039 19.406 -6.754 1 95.94 197 MET A N 1
ATOM 1538 C CA . MET A 1 197 ? 3.17 19.953 -6.004 1 95.94 197 MET A CA 1
ATOM 1539 C C . MET A 1 197 ? 4.082 18.828 -5.512 1 95.94 197 MET A C 1
ATOM 1541 O O . MET A 1 197 ? 5.305 18.922 -5.613 1 95.94 197 MET A O 1
ATOM 1545 N N . ALA A 1 198 ? 3.531 17.734 -4.969 1 97.81 198 ALA A N 1
ATOM 1546 C CA . ALA A 1 198 ? 4.32 16.609 -4.488 1 97.81 198 ALA A CA 1
ATOM 1547 C C . ALA A 1 198 ? 5.156 16 -5.613 1 97.81 198 ALA A C 1
ATOM 1549 O O . ALA A 1 198 ? 6.344 15.719 -5.43 1 97.81 198 ALA A O 1
ATOM 1550 N N . ALA A 1 199 ? 4.531 15.82 -6.773 1 97.31 199 ALA A N 1
ATOM 1551 C CA . ALA A 1 199 ? 5.25 15.273 -7.922 1 97.31 199 ALA A CA 1
ATOM 1552 C C . ALA A 1 199 ? 6.359 16.219 -8.375 1 97.31 199 ALA A C 1
ATOM 1554 O O . ALA A 1 199 ? 7.453 15.773 -8.742 1 97.31 199 ALA A O 1
ATOM 1555 N N . ALA A 1 200 ? 6.062 17.516 -8.375 1 97.81 200 ALA A N 1
ATOM 1556 C CA . ALA A 1 200 ? 7.078 18.516 -8.719 1 97.81 200 ALA A CA 1
ATOM 1557 C C . ALA A 1 200 ? 8.258 18.453 -7.746 1 97.81 200 ALA A C 1
ATOM 1559 O O . ALA A 1 200 ? 9.406 18.641 -8.141 1 97.81 200 ALA A O 1
ATOM 1560 N N . CYS A 1 201 ? 7.969 18.203 -6.484 1 98.44 201 CYS A N 1
ATOM 1561 C CA . CYS A 1 201 ? 9.047 18.062 -5.508 1 98.44 201 CYS A CA 1
ATOM 1562 C C . CYS A 1 201 ? 9.977 16.922 -5.891 1 98.44 201 CYS A C 1
ATOM 1564 O O . CYS A 1 201 ? 11.195 17.031 -5.754 1 98.44 201 CYS A O 1
ATOM 1566 N N . LEU A 1 202 ? 9.453 15.797 -6.43 1 97.88 202 LEU A N 1
ATOM 1567 C CA . LEU A 1 202 ? 10.281 14.656 -6.812 1 97.88 202 LEU A CA 1
ATOM 1568 C C . LEU A 1 202 ? 11.156 15 -8.016 1 97.88 202 LEU A C 1
ATOM 1570 O O . LEU A 1 202 ? 12.258 14.461 -8.156 1 97.88 202 LEU A O 1
ATOM 1574 N N . GLU A 1 203 ? 10.695 15.914 -8.812 1 97.25 203 GLU A N 1
ATOM 1575 C CA . GLU A 1 203 ? 11.484 16.344 -9.961 1 97.25 203 GLU A CA 1
ATOM 1576 C C . GLU A 1 203 ? 12.727 17.125 -9.516 1 97.25 203 GLU A C 1
ATOM 1578 O O . GLU A 1 203 ? 13.781 17.031 -10.148 1 97.25 203 GLU A O 1
ATOM 1583 N N . HIS A 1 204 ? 12.57 17.844 -8.477 1 97.75 204 HIS A N 1
ATOM 1584 C CA . HIS A 1 204 ? 13.633 18.766 -8.078 1 97.75 204 HIS A CA 1
ATOM 1585 C C . HIS A 1 204 ? 14.5 18.156 -6.98 1 97.75 204 HIS A C 1
ATOM 1587 O O . HIS A 1 204 ? 15.688 18.469 -6.879 1 97.75 204 HIS A O 1
ATOM 1593 N N . TYR A 1 205 ? 13.938 17.281 -6.195 1 98.12 205 TYR A N 1
ATOM 1594 C CA . TYR A 1 205 ? 14.625 16.781 -5.016 1 98.12 205 TYR A CA 1
ATOM 1595 C C . TYR A 1 205 ? 15.688 15.758 -5.406 1 98.12 205 TYR A C 1
ATOM 1597 O O . TYR A 1 205 ? 15.383 14.758 -6.07 1 98.12 205 TYR A O 1
ATOM 1605 N N . THR A 1 206 ? 16.922 15.906 -4.93 1 95.62 206 THR A N 1
ATOM 1606 C CA . THR A 1 206 ? 18.016 15.023 -5.281 1 95.62 206 THR A CA 1
ATOM 1607 C C . THR A 1 206 ? 18.516 14.258 -4.055 1 95.62 206 THR A C 1
ATOM 1609 O O . THR A 1 206 ? 19.453 13.453 -4.148 1 95.62 206 THR A O 1
ATOM 1612 N N . GLY A 1 207 ? 17.875 14.516 -2.898 1 96.62 207 GLY A N 1
ATOM 1613 C CA . GLY A 1 207 ? 18.297 13.859 -1.674 1 96.62 207 GLY A CA 1
ATOM 1614 C C . GLY A 1 207 ? 17.859 12.406 -1.596 1 96.62 207 GLY A C 1
ATOM 1615 O O . GLY A 1 207 ? 17.297 11.875 -2.551 1 96.62 207 GLY A O 1
ATOM 1616 N N . ASP A 1 208 ? 18.062 11.758 -0.47 1 97.19 208 ASP A N 1
ATOM 1617 C CA . ASP A 1 208 ? 17.953 10.305 -0.385 1 97.19 208 ASP A CA 1
ATOM 1618 C C . ASP A 1 208 ? 16.766 9.898 0.488 1 97.19 208 ASP A C 1
ATOM 1620 O O . ASP A 1 208 ? 16.359 8.734 0.488 1 97.19 208 ASP A O 1
ATOM 1624 N N . THR A 1 209 ? 16.219 10.844 1.27 1 98.81 209 THR A N 1
ATOM 1625 C CA . THR A 1 209 ? 15.203 10.461 2.238 1 98.81 209 THR A CA 1
ATOM 1626 C C . THR A 1 209 ? 14 11.398 2.16 1 98.81 209 THR A C 1
ATOM 1628 O O . THR A 1 209 ? 14.164 12.617 2.08 1 98.81 209 THR A O 1
ATOM 1631 N N . ILE A 1 210 ? 12.812 10.82 2.139 1 98.94 210 ILE A N 1
ATOM 1632 C CA . ILE A 1 210 ? 11.555 11.555 2.15 1 98.94 210 ILE A CA 1
ATOM 1633 C C . ILE A 1 210 ? 10.703 11.109 3.336 1 98.94 210 ILE A C 1
ATOM 1635 O O . ILE A 1 210 ? 10.555 9.906 3.578 1 98.94 210 ILE A O 1
ATOM 1639 N N . ILE A 1 211 ? 10.219 12.031 4.109 1 98.94 211 ILE A N 1
ATOM 1640 C CA . ILE A 1 211 ? 9.188 11.781 5.113 1 98.94 211 ILE A CA 1
ATOM 1641 C C . ILE A 1 211 ? 7.844 12.305 4.613 1 98.94 211 ILE A C 1
ATOM 1643 O O . ILE A 1 211 ? 7.734 13.453 4.188 1 98.94 211 ILE A O 1
ATOM 1647 N N . HIS A 1 212 ? 6.859 11.477 4.594 1 98.88 212 HIS A N 1
ATOM 1648 C CA . HIS A 1 212 ? 5.52 11.82 4.129 1 98.88 212 HIS A CA 1
ATOM 1649 C C . HIS A 1 212 ? 4.488 11.625 5.234 1 98.88 212 HIS A C 1
ATOM 1651 O O . HIS A 1 212 ? 4.539 10.641 5.973 1 98.88 212 HIS A O 1
ATOM 1657 N N . VAL A 1 213 ? 3.619 12.57 5.391 1 98.62 213 VAL A N 1
ATOM 1658 C CA . VAL A 1 213 ? 2.453 12.43 6.258 1 98.62 213 VAL A CA 1
ATOM 1659 C C . VAL A 1 213 ? 1.176 12.539 5.43 1 98.62 213 VAL A C 1
ATOM 1661 O O . VAL A 1 213 ? 0.98 13.516 4.699 1 98.62 213 VAL A O 1
ATOM 1664 N N . GLY A 1 214 ? 0.283 11.594 5.496 1 97.81 214 GLY A N 1
ATOM 1665 C CA . GLY A 1 214 ? -0.962 11.5 4.754 1 97.81 214 GLY A CA 1
ATOM 1666 C C . GLY A 1 214 ? -1.347 10.07 4.414 1 97.81 214 GLY A C 1
ATOM 1667 O O . GLY A 1 214 ? -0.816 9.125 5 1 97.81 214 GLY A O 1
ATOM 1668 N N . GLU A 1 215 ? -2.295 9.93 3.578 1 96.81 215 GLU A N 1
ATOM 1669 C CA . GLU A 1 215 ? -2.764 8.633 3.113 1 96.81 215 GLU A CA 1
ATOM 1670 C C . GLU A 1 215 ? -2.059 8.219 1.823 1 96.81 215 GLU A C 1
ATOM 1672 O O . GLU A 1 215 ? -1.847 9.047 0.935 1 96.81 215 GLU A O 1
ATOM 1677 N N . LEU A 1 216 ? -1.635 6.953 1.764 1 96.5 216 LEU A N 1
ATOM 1678 C CA . LEU A 1 216 ? -0.894 6.465 0.607 1 96.5 216 LEU A CA 1
ATOM 1679 C C . LEU A 1 216 ? -1.491 5.156 0.095 1 96.5 216 LEU A C 1
ATOM 1681 O O . LEU A 1 216 ? -1.932 4.32 0.885 1 96.5 216 LEU A O 1
ATOM 1685 N N . PHE A 1 217 ? -1.513 4.957 -1.175 1 95.06 217 PHE A N 1
ATOM 1686 C CA . PHE A 1 217 ? -1.718 3.684 -1.853 1 95.06 217 PHE A CA 1
ATOM 1687 C C . PHE A 1 217 ? -3.07 3.084 -1.484 1 95.06 217 PHE A C 1
ATOM 1689 O O . PHE A 1 217 ? -3.152 1.918 -1.095 1 95.06 217 PHE A O 1
ATOM 1696 N N . CYS A 1 218 ? -4.035 3.838 -1.502 1 93.12 218 CYS A N 1
ATOM 1697 C CA . CYS A 1 218 ? -5.441 3.477 -1.368 1 93.12 218 CYS A CA 1
ATOM 1698 C C . CYS A 1 218 ? -5.758 3.035 0.056 1 93.12 218 CYS A C 1
ATOM 1700 O O . CYS A 1 218 ? -6.785 2.4 0.301 1 93.12 218 CYS A O 1
ATOM 1702 N N . ASP A 1 219 ? -4.805 3.256 0.999 1 94.75 219 ASP A N 1
ATOM 1703 C CA . ASP A 1 219 ? -5.125 3.078 2.412 1 94.75 219 ASP A CA 1
ATOM 1704 C C . ASP A 1 219 ? -5.863 4.297 2.965 1 94.75 219 ASP A C 1
ATOM 1706 O O . ASP A 1 219 ? -5.27 5.125 3.656 1 94.75 219 ASP A O 1
ATOM 1710 N N . THR A 1 220 ? -7.121 4.367 2.664 1 95.88 220 THR A N 1
ATOM 1711 C CA . THR A 1 220 ? -8.031 5.465 2.984 1 95.88 220 THR A CA 1
ATOM 1712 C C . THR A 1 220 ? -9.438 4.945 3.236 1 95.88 220 THR A C 1
ATOM 1714 O O . THR A 1 220 ? -9.758 3.805 2.898 1 95.88 220 THR A O 1
ATOM 1717 N N . LEU A 1 221 ? -10.242 5.758 3.896 1 96.31 221 LEU A N 1
ATOM 1718 C CA . LEU A 1 221 ? -11.648 5.426 4.07 1 96.31 221 LEU A CA 1
ATOM 1719 C C . LEU A 1 221 ? -12.484 5.992 2.924 1 96.31 221 LEU A C 1
ATOM 1721 O O . LEU A 1 221 ? -13.656 5.648 2.777 1 96.31 221 LEU A O 1
ATOM 1725 N N . SER A 1 222 ? -11.781 6.816 2.105 1 92.69 222 SER A N 1
ATOM 1726 C CA . SER A 1 222 ? -12.453 7.34 0.919 1 92.69 222 SER A CA 1
ATOM 1727 C C . SER A 1 222 ? -12.641 6.25 -0.135 1 92.69 222 SER A C 1
ATOM 1729 O O . SER A 1 222 ? -11.805 5.352 -0.258 1 92.69 222 SER A O 1
ATOM 1731 N N . VAL A 1 223 ? -13.75 6.324 -0.812 1 91.88 223 VAL A N 1
ATOM 1732 C CA . VAL A 1 223 ? -14.023 5.375 -1.886 1 91.88 223 VAL A CA 1
ATOM 1733 C C . VAL A 1 223 ? -13.836 6.059 -3.24 1 91.88 223 VAL A C 1
ATOM 1735 O O . VAL A 1 223 ? -12.75 6.543 -3.555 1 91.88 223 VAL A O 1
ATOM 1738 N N . ASP A 1 224 ? -14.797 6.289 -3.986 1 85.5 224 ASP A N 1
ATOM 1739 C CA . ASP A 1 224 ? -14.711 6.73 -5.375 1 85.5 224 ASP A CA 1
ATOM 1740 C C . ASP A 1 224 ? -14.297 8.195 -5.465 1 85.5 224 ASP A C 1
ATOM 1742 O O . ASP A 1 224 ? -13.641 8.602 -6.426 1 85.5 224 ASP A O 1
ATOM 1746 N N . GLN A 1 225 ? -14.539 8.984 -4.438 1 86.25 225 GLN A N 1
ATOM 1747 C CA . GLN A 1 225 ? -14.281 10.414 -4.52 1 86.25 225 GLN A CA 1
ATOM 1748 C C . GLN A 1 225 ? -12.789 10.711 -4.367 1 86.25 225 GLN A C 1
ATOM 1750 O O . GLN A 1 225 ? -12.32 11.781 -4.762 1 86.25 225 GLN A O 1
ATOM 1755 N N . ALA A 1 226 ? -12.094 9.82 -3.699 1 90.62 226 ALA A N 1
ATOM 1756 C CA . ALA A 1 226 ? -10.656 9.969 -3.508 1 90.62 226 ALA A CA 1
ATOM 1757 C C . ALA A 1 226 ? -10 8.625 -3.207 1 90.62 226 ALA A C 1
ATOM 1759 O O . ALA A 1 226 ? -9.484 8.414 -2.107 1 90.62 226 ALA A O 1
ATOM 1760 N N . PRO A 1 227 ? -9.938 7.773 -4.219 1 89.75 227 PRO A N 1
ATOM 1761 C CA . PRO A 1 227 ? -9.469 6.402 -3.988 1 89.75 227 PRO A CA 1
ATOM 1762 C C . PRO A 1 227 ? -8.023 6.348 -3.5 1 89.75 227 PRO A C 1
ATOM 1764 O O . PRO A 1 227 ? -7.625 5.379 -2.848 1 89.75 227 PRO A O 1
ATOM 1767 N N . TRP A 1 228 ? -7.215 7.41 -3.75 1 92.69 228 TRP A N 1
ATOM 1768 C CA . TRP A 1 228 ? -5.82 7.441 -3.33 1 92.69 228 TRP A CA 1
ATOM 1769 C C . TRP A 1 228 ? -5.645 8.289 -2.076 1 92.69 228 TRP A C 1
ATOM 1771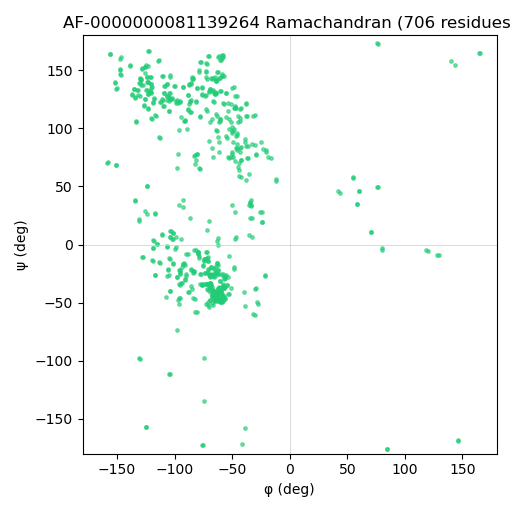 O O . TRP A 1 228 ? -4.52 8.617 -1.691 1 92.69 228 TRP A O 1
ATOM 1781 N N . GLY A 1 229 ? -6.699 8.633 -1.519 1 92.56 229 GLY A N 1
ATOM 1782 C CA . GLY A 1 229 ? -6.656 9.594 -0.432 1 92.56 229 GLY A CA 1
ATOM 1783 C C . GLY A 1 229 ? -6.645 11.039 -0.912 1 92.56 229 GLY A C 1
ATOM 1784 O O . GLY A 1 229 ? -6.746 11.297 -2.111 1 92.56 229 GLY A O 1
ATOM 1785 N N . ARG A 1 230 ? -6.516 11.984 -0 1 88.62 230 ARG A N 1
ATOM 1786 C CA . ARG A 1 230 ? -6.648 13.398 -0.346 1 88.62 230 ARG A CA 1
ATOM 1787 C C . ARG A 1 230 ? -5.359 14.156 -0.046 1 88.62 230 ARG A C 1
ATOM 1789 O O . ARG A 1 230 ? -5.285 15.375 -0.246 1 88.62 230 ARG A O 1
ATOM 1796 N N . SER A 1 231 ? -4.348 13.438 0.379 1 95.56 231 SER A N 1
ATOM 1797 C CA . SER A 1 231 ? -3.166 14.133 0.882 1 95.56 231 SER A CA 1
ATOM 1798 C C . SER A 1 231 ? -2.123 14.312 -0.215 1 95.56 231 SER A C 1
ATOM 1800 O O . SER A 1 231 ? -1.348 15.273 -0.189 1 95.56 231 SER A O 1
ATOM 1802 N N . SER A 1 232 ? -2.02 13.398 -1.113 1 96.19 232 SER A N 1
ATOM 1803 C CA . SER A 1 232 ? -1.065 13.477 -2.215 1 96.19 232 SER A CA 1
ATOM 1804 C C . SER A 1 232 ? -1.619 12.812 -3.471 1 96.19 232 SER A C 1
ATOM 1806 O O . SER A 1 232 ? -2.381 11.852 -3.387 1 96.19 232 SER A O 1
ATOM 1808 N N . ALA A 1 233 ? -1.2 13.305 -4.555 1 94.69 233 ALA A N 1
ATOM 1809 C CA . ALA A 1 233 ? -1.714 12.852 -5.844 1 94.69 233 ALA A CA 1
ATOM 1810 C C . ALA A 1 233 ? -1.214 11.453 -6.172 1 94.69 233 ALA A C 1
ATOM 1812 O O . ALA A 1 233 ? -0.151 11.039 -5.703 1 94.69 233 ALA A O 1
ATOM 1813 N N . ASN A 1 234 ? -1.962 10.742 -7.016 1 93.06 234 ASN A N 1
ATOM 1814 C CA . ASN A 1 234 ? -1.616 9.375 -7.402 1 93.06 234 ASN A CA 1
ATOM 1815 C C . ASN A 1 234 ? -0.281 9.32 -8.141 1 93.06 234 ASN A C 1
ATOM 1817 O O . ASN A 1 234 ? 0.508 8.398 -7.938 1 93.06 234 ASN A O 1
ATOM 1821 N N . GLU A 1 235 ? 0.007 10.312 -9 1 92.94 235 GLU A N 1
ATOM 1822 C CA . GLU A 1 235 ? 1.261 10.305 -9.75 1 92.94 235 GLU A CA 1
ATOM 1823 C C . GLU A 1 235 ? 2.463 10.391 -8.812 1 92.94 235 GLU A C 1
ATOM 1825 O O . GLU A 1 235 ? 3.494 9.766 -9.062 1 92.94 235 GLU A O 1
ATOM 1830 N N . PHE A 1 236 ? 2.338 11.266 -7.805 1 97.12 236 PHE A N 1
ATOM 1831 C CA . PHE A 1 236 ? 3.385 11.32 -6.789 1 97.12 236 PHE A CA 1
ATOM 1832 C C . PHE A 1 236 ? 3.547 9.961 -6.113 1 97.12 236 PHE A C 1
ATOM 1834 O O . PHE A 1 236 ? 4.668 9.484 -5.938 1 97.12 236 PHE A O 1
ATOM 1841 N N . GLN A 1 237 ? 2.469 9.336 -5.703 1 97 237 GLN A N 1
ATOM 1842 C CA . GLN A 1 237 ? 2.514 8.086 -4.949 1 97 237 GLN A CA 1
ATOM 1843 C C . GLN A 1 237 ? 3.141 6.973 -5.781 1 97 237 GLN A C 1
ATOM 1845 O O . GLN A 1 237 ? 3.941 6.184 -5.27 1 97 237 GLN A O 1
ATOM 1850 N N . GLU A 1 238 ? 2.812 6.883 -7.02 1 94.44 238 GLU A N 1
ATOM 1851 C CA . GLU A 1 238 ? 3.4 5.883 -7.906 1 94.44 238 GLU A CA 1
ATOM 1852 C C . GLU A 1 238 ? 4.91 6.062 -8.016 1 94.44 238 GLU A C 1
ATOM 1854 O O . GLU A 1 238 ? 5.664 5.09 -7.914 1 94.44 238 GLU A O 1
ATOM 1859 N N . ARG A 1 239 ? 5.355 7.316 -8.195 1 96.25 239 ARG A N 1
ATOM 1860 C CA . ARG A 1 239 ? 6.785 7.582 -8.305 1 96.25 239 ARG A CA 1
ATOM 1861 C C . ARG A 1 239 ? 7.496 7.301 -6.98 1 96.25 239 ARG A C 1
ATOM 1863 O O . ARG A 1 239 ? 8.617 6.793 -6.973 1 96.25 239 ARG A O 1
ATOM 1870 N N . LEU A 1 240 ? 6.812 7.68 -5.902 1 97.75 240 LEU A N 1
ATOM 1871 C CA . LEU A 1 240 ? 7.375 7.387 -4.59 1 97.75 240 LEU A CA 1
ATOM 1872 C C . LEU A 1 240 ? 7.641 5.895 -4.434 1 97.75 240 LEU A C 1
ATOM 1874 O O . LEU A 1 240 ? 8.734 5.492 -4.043 1 97.75 240 LEU A O 1
ATOM 1878 N N . GLY A 1 241 ? 6.703 5.035 -4.797 1 96.25 241 GLY A N 1
ATOM 1879 C CA . GLY A 1 241 ? 6.832 3.592 -4.699 1 96.25 241 GLY A CA 1
ATOM 1880 C C . GLY A 1 241 ? 7.852 3.018 -5.668 1 96.25 241 GLY A C 1
ATOM 1881 O O . GLY A 1 241 ? 8.453 1.979 -5.395 1 96.25 241 GLY A O 1
ATOM 1882 N N . CYS A 1 242 ? 8.055 3.697 -6.727 1 94.88 242 CYS A N 1
ATOM 1883 C CA . CYS A 1 242 ? 8.938 3.199 -7.773 1 94.88 242 CYS A CA 1
ATOM 1884 C C . CYS A 1 242 ? 10.383 3.615 -7.508 1 94.88 242 CYS A C 1
ATOM 1886 O O . CYS A 1 242 ? 11.305 2.822 -7.703 1 94.88 242 CYS A O 1
ATOM 1888 N N . GLU A 1 243 ? 10.578 4.848 -7.066 1 96.81 243 GLU A N 1
ATOM 1889 C CA . GLU A 1 243 ? 11.922 5.418 -6.969 1 96.81 243 GLU A CA 1
ATOM 1890 C C . GLU A 1 243 ? 12.492 5.254 -5.566 1 96.81 243 GLU A C 1
ATOM 1892 O O . GLU A 1 243 ? 13.711 5.312 -5.371 1 96.81 243 GLU A O 1
ATOM 1897 N N . TYR A 1 244 ? 11.641 5.137 -4.625 1 98.06 244 TYR A N 1
ATOM 1898 C CA . TYR A 1 244 ? 12.023 4.988 -3.225 1 98.06 244 TYR A CA 1
ATOM 1899 C C . TYR A 1 244 ? 11.438 3.707 -2.635 1 98.06 244 TYR A C 1
ATOM 1901 O O . TYR A 1 244 ? 10.633 3.031 -3.277 1 98.06 244 TYR A O 1
ATOM 1909 N N . HIS A 1 245 ? 11.891 3.283 -1.501 1 98.44 245 HIS A N 1
ATOM 1910 C CA . HIS A 1 245 ? 11.273 2.217 -0.719 1 98.44 245 HIS A CA 1
ATOM 1911 C C . HIS A 1 245 ? 11.062 2.648 0.728 1 98.44 245 HIS A C 1
ATOM 1913 O O . HIS A 1 245 ? 11.875 3.391 1.287 1 98.44 245 HIS A O 1
ATOM 1919 N N . CYS A 1 246 ? 9.977 2.242 1.277 1 98.75 246 CYS A N 1
ATOM 1920 C CA . CYS A 1 246 ? 9.586 2.635 2.625 1 98.75 246 CYS A CA 1
ATOM 1921 C C . CYS A 1 246 ? 10.383 1.871 3.674 1 98.75 246 CYS A C 1
ATOM 1923 O O . CYS A 1 246 ? 10.539 0.653 3.576 1 98.75 246 CYS A O 1
ATOM 1925 N N . ILE A 1 247 ? 10.891 2.613 4.746 1 98.81 247 ILE A N 1
ATOM 1926 C CA . ILE A 1 247 ? 11.672 1.929 5.773 1 98.81 247 ILE A CA 1
ATOM 1927 C C . ILE A 1 247 ? 10.984 2.072 7.129 1 98.81 247 ILE A C 1
ATOM 1929 O O . ILE A 1 247 ? 11.336 1.377 8.086 1 98.81 247 ILE A O 1
ATOM 1933 N N . LEU A 1 248 ? 10.031 2.949 7.207 1 98.75 248 LEU A N 1
ATOM 1934 C CA . LEU A 1 248 ? 9.297 3.201 8.445 1 98.75 248 LEU A CA 1
ATOM 1935 C C . LEU A 1 248 ? 7.875 3.672 8.148 1 98.75 248 LEU A C 1
ATOM 1937 O O . LEU A 1 248 ? 7.664 4.496 7.254 1 98.75 248 LEU A O 1
ATOM 1941 N N . LYS A 1 249 ? 6.945 3.119 8.828 1 98.31 249 LYS A N 1
ATOM 1942 C CA . LYS A 1 249 ? 5.547 3.541 8.781 1 98.31 249 LYS A CA 1
ATOM 1943 C C . LYS A 1 249 ? 4.938 3.586 10.18 1 98.31 249 LYS A C 1
ATOM 1945 O O . LYS A 1 249 ? 5.082 2.639 10.953 1 98.31 249 LYS A O 1
ATOM 1950 N N . MET A 1 250 ? 4.289 4.723 10.555 1 97.69 250 MET A N 1
ATOM 1951 C CA . MET A 1 250 ? 3.648 4.918 11.852 1 97.69 250 MET A CA 1
ATOM 1952 C C . MET A 1 250 ? 2.262 5.531 11.688 1 97.69 250 MET A C 1
ATOM 1954 O O . MET A 1 250 ? 2.109 6.566 11.039 1 97.69 250 MET A O 1
ATOM 1958 N N . LYS A 1 251 ? 1.296 4.891 12.258 1 96.88 251 LYS A N 1
ATOM 1959 C CA . LYS A 1 251 ? -0.03 5.5 12.32 1 96.88 251 LYS A CA 1
ATOM 1960 C C . LYS A 1 251 ? -0.015 6.773 13.164 1 96.88 251 LYS A C 1
ATOM 1962 O O . LYS A 1 251 ? 0.583 6.801 14.242 1 96.88 251 LYS A O 1
ATOM 1967 N N . LEU A 1 252 ? -0.59 7.879 12.625 1 96.5 252 LEU A N 1
ATOM 1968 C CA . LEU A 1 252 ? -0.807 9.016 13.516 1 96.5 252 LEU A CA 1
ATOM 1969 C C . LEU A 1 252 ? -1.818 8.672 14.602 1 96.5 252 LEU A C 1
ATOM 1971 O O . LEU A 1 252 ? -2.885 8.125 14.312 1 96.5 252 LEU A O 1
ATOM 1975 N N . GLU A 1 253 ? -1.528 8.906 15.805 1 90.38 253 GLU A N 1
ATOM 1976 C CA . GLU A 1 253 ? -2.383 8.523 16.922 1 90.38 253 GLU A CA 1
ATOM 1977 C C . GLU A 1 253 ? -3.666 9.352 16.953 1 90.38 253 GLU A C 1
ATOM 1979 O O . GLU A 1 253 ? -4.711 8.875 17.406 1 90.38 253 GLU A O 1
ATOM 1984 N N . ASN A 1 254 ? -3.467 10.578 16.516 1 91.06 254 ASN A N 1
ATOM 1985 C CA . ASN A 1 254 ? -4.648 11.43 16.484 1 91.06 254 ASN A CA 1
ATOM 1986 C C . ASN A 1 254 ? -5.035 11.797 15.047 1 91.06 254 ASN A C 1
ATOM 1988 O O . ASN A 1 254 ? -4.477 12.734 14.469 1 91.06 254 ASN A O 1
ATOM 1992 N N . ASN A 1 255 ? -5.891 11.031 14.445 1 94.88 255 ASN A N 1
ATOM 1993 C CA . ASN A 1 255 ? -6.527 11.289 13.164 1 94.88 255 ASN A CA 1
ATOM 1994 C C . ASN A 1 255 ? -7.977 11.742 13.336 1 94.88 255 ASN A C 1
ATOM 1996 O O . ASN A 1 255 ? -8.633 11.375 14.312 1 94.88 255 ASN A O 1
ATOM 2000 N N . TRP A 1 256 ? -8.406 12.656 12.461 1 96.06 256 TRP A N 1
ATOM 2001 C CA . TRP A 1 256 ? -9.852 12.859 12.359 1 96.06 256 TRP A CA 1
ATOM 2002 C C . TRP A 1 256 ? -10.562 11.562 11.992 1 96.06 256 TRP A C 1
ATOM 2004 O O . TRP A 1 256 ? -9.938 10.641 11.461 1 96.06 256 TRP A O 1
ATOM 2014 N N . LEU A 1 257 ? -11.82 11.469 12.219 1 96.38 257 LEU A N 1
ATOM 2015 C CA . LEU A 1 257 ? -12.57 10.227 12.125 1 96.38 257 LEU A CA 1
ATOM 2016 C C . LEU A 1 257 ? -12.539 9.68 10.703 1 96.38 257 LEU A C 1
ATOM 2018 O O . LEU A 1 257 ? -12.641 8.469 10.492 1 96.38 257 LEU A O 1
ATOM 2022 N N . HIS A 1 258 ? -12.352 10.547 9.688 1 94.94 258 HIS A N 1
ATOM 2023 C CA . HIS A 1 258 ? -12.539 10.141 8.297 1 94.94 258 HIS A CA 1
ATOM 2024 C C . HIS A 1 258 ? -11.203 9.938 7.598 1 94.94 258 HIS A C 1
ATOM 2026 O O . HIS A 1 258 ? -11.156 9.727 6.383 1 94.94 258 HIS A O 1
ATOM 2032 N N . VAL A 1 259 ? -10.078 10.031 8.375 1 94.56 259 VAL A N 1
ATOM 2033 C CA . VAL A 1 259 ? -8.766 9.945 7.746 1 94.56 259 VAL A CA 1
ATOM 2034 C C . VAL A 1 259 ? -7.941 8.852 8.422 1 94.56 259 VAL A C 1
ATOM 2036 O O . VAL A 1 259 ? -8.172 8.516 9.586 1 94.56 259 VAL A O 1
ATOM 2039 N N . ARG A 1 260 ? -7.027 8.289 7.676 1 95.94 260 ARG A N 1
ATOM 2040 C CA . ARG A 1 260 ? -6.102 7.262 8.156 1 95.94 260 ARG A CA 1
ATOM 2041 C C . ARG A 1 260 ? -4.656 7.676 7.914 1 95.94 260 ARG A C 1
ATOM 2043 O O . ARG A 1 260 ? -3.854 6.883 7.414 1 95.94 260 ARG A O 1
ATOM 2050 N N . ASP A 1 261 ? -4.285 8.859 8.312 1 97.19 261 ASP A N 1
ATOM 2051 C CA . ASP A 1 261 ? -2.953 9.398 8.062 1 97.19 261 ASP A CA 1
ATOM 2052 C C . ASP A 1 261 ? -1.881 8.578 8.766 1 97.19 261 ASP A C 1
ATOM 2054 O O . ASP A 1 261 ? -2.076 8.141 9.906 1 97.19 261 ASP A O 1
ATOM 2058 N N . THR A 1 262 ? -0.779 8.406 8.055 1 98.06 262 THR A N 1
ATOM 2059 C CA . THR A 1 262 ? 0.444 7.812 8.586 1 98.06 262 THR A CA 1
ATOM 2060 C C . THR A 1 262 ? 1.646 8.711 8.305 1 98.06 262 THR A C 1
ATOM 2062 O O . THR A 1 262 ? 1.597 9.57 7.422 1 98.06 262 THR A O 1
ATOM 2065 N N . LEU A 1 263 ? 2.631 8.617 9.188 1 98.62 263 LEU A N 1
ATOM 2066 C CA . LEU A 1 263 ? 3.98 9.047 8.836 1 98.62 263 LEU A CA 1
ATOM 2067 C C . LEU A 1 263 ? 4.766 7.906 8.195 1 98.62 263 LEU A C 1
ATOM 2069 O O . LEU A 1 263 ? 4.793 6.793 8.727 1 98.62 263 LEU A O 1
ATOM 2073 N N . SER A 1 264 ? 5.348 8.156 7.055 1 98.75 264 SER A N 1
ATOM 2074 C CA . SER A 1 264 ? 6.191 7.156 6.402 1 98.75 264 SER A CA 1
ATOM 2075 C C . SER A 1 264 ? 7.531 7.754 5.984 1 98.75 264 SER A C 1
ATOM 2077 O O . SER A 1 264 ? 7.594 8.906 5.551 1 98.75 264 SER A O 1
ATOM 2079 N N . VAL A 1 265 ? 8.586 7.012 6.172 1 98.94 265 VAL A N 1
ATOM 2080 C CA . VAL A 1 265 ? 9.93 7.402 5.758 1 98.94 265 VAL A CA 1
ATOM 2081 C C . VAL A 1 265 ? 10.375 6.547 4.57 1 98.94 265 VAL A C 1
ATOM 2083 O O . VAL A 1 265 ? 10.289 5.32 4.617 1 98.94 265 VAL A O 1
ATOM 2086 N N . TRP A 1 266 ? 10.852 7.18 3.566 1 98.94 266 TRP A N 1
ATOM 2087 C CA . TRP A 1 266 ? 11.203 6.547 2.301 1 98.94 266 TRP A CA 1
ATOM 2088 C C . TRP A 1 266 ? 12.656 6.84 1.935 1 98.94 266 TRP A C 1
ATOM 2090 O O . TRP A 1 266 ? 13.094 7.992 1.993 1 98.94 266 TRP A O 1
ATOM 2100 N N . LYS A 1 267 ? 13.383 5.852 1.555 1 98.75 267 LYS A N 1
ATOM 2101 C CA . LYS A 1 267 ? 14.758 5.984 1.083 1 98.75 267 LYS A CA 1
ATOM 2102 C C . LYS A 1 267 ? 14.836 5.797 -0.429 1 98.75 267 LYS A C 1
ATOM 2104 O O . LYS A 1 267 ? 14.18 4.918 -0.987 1 98.75 267 LYS A O 1
ATOM 2109 N N . ARG A 1 268 ? 15.633 6.648 -1.039 1 98.06 268 ARG A N 1
ATOM 2110 C CA . ARG A 1 268 ? 15.867 6.496 -2.473 1 98.06 268 ARG A CA 1
ATOM 2111 C C . ARG A 1 268 ? 16.5 5.145 -2.787 1 98.06 268 ARG A C 1
ATOM 2113 O O . ARG A 1 268 ? 17.484 4.75 -2.162 1 98.06 268 ARG A O 1
ATOM 2120 N N . SER A 1 269 ? 15.953 4.465 -3.766 1 97.62 269 SER A N 1
ATOM 2121 C CA . SER A 1 269 ? 16.453 3.131 -4.105 1 97.62 269 SER A CA 1
ATOM 2122 C C . SER A 1 269 ? 17.594 3.205 -5.105 1 97.62 269 SER A C 1
ATOM 2124 O O . SER A 1 269 ? 17.562 4.012 -6.039 1 97.62 269 SER A O 1
ATOM 2126 N N . GLU A 1 270 ? 18.609 2.387 -4.867 1 96.81 270 GLU A N 1
ATOM 2127 C CA . GLU A 1 270 ? 19.547 2.107 -5.938 1 96.81 270 GLU A CA 1
ATOM 2128 C C . GLU A 1 270 ? 18.938 1.194 -6.996 1 96.81 270 GLU A C 1
ATOM 2130 O O . GLU A 1 270 ? 18.031 0.406 -6.695 1 96.81 270 GLU A O 1
ATOM 2135 N N . THR A 1 271 ? 19.359 1.388 -8.203 1 94.75 271 THR A N 1
ATOM 2136 C CA . THR A 1 271 ? 18.781 0.578 -9.273 1 94.75 271 THR A CA 1
ATOM 2137 C C . THR A 1 271 ? 19.875 -0.182 -10.023 1 94.75 271 THR A C 1
ATOM 2139 O O . THR A 1 271 ? 21.047 0.177 -9.953 1 94.75 271 THR A O 1
ATOM 2142 N N . CYS A 1 272 ? 19.438 -1.279 -10.578 1 92.88 272 CYS A N 1
ATOM 2143 C CA . CYS A 1 272 ? 20.266 -2.109 -11.445 1 92.88 272 CYS A CA 1
ATOM 2144 C C . CYS A 1 272 ? 19.641 -2.24 -12.828 1 92.88 272 CYS A C 1
ATOM 2146 O O . CYS A 1 272 ? 18.453 -2.537 -12.953 1 92.88 272 CYS A O 1
ATOM 2148 N N . CYS A 1 273 ? 20.469 -1.993 -13.797 1 90.94 273 CYS A N 1
ATOM 2149 C CA . CYS A 1 273 ? 20 -2.102 -15.172 1 90.94 273 CYS A CA 1
ATOM 2150 C C . CYS A 1 273 ? 20.328 -3.471 -15.75 1 90.94 273 CYS A C 1
ATOM 2152 O O . CYS A 1 273 ? 21.484 -3.891 -15.742 1 90.94 273 CYS A O 1
ATOM 2154 N N . MET A 1 274 ? 19.297 -4.164 -16.203 1 91 274 MET A N 1
ATOM 2155 C CA . MET A 1 274 ? 19.438 -5.434 -16.922 1 91 274 MET A CA 1
ATOM 2156 C C . MET A 1 274 ? 19.219 -5.25 -18.422 1 91 274 MET A C 1
ATOM 2158 O O . MET A 1 274 ? 18.25 -4.633 -18.828 1 91 274 MET A O 1
ATOM 2162 N N . VAL A 1 275 ? 20.141 -5.781 -19.219 1 89.5 275 VAL A N 1
ATOM 2163 C CA . VAL A 1 275 ? 20.047 -5.648 -20.672 1 89.5 275 VAL A CA 1
ATOM 2164 C C . VAL A 1 275 ? 19.734 -7.004 -21.281 1 89.5 275 VAL A C 1
ATOM 2166 O O . VAL A 1 275 ? 20.484 -7.969 -21.109 1 89.5 275 VAL A O 1
ATOM 2169 N N . PHE A 1 276 ? 18.547 -7.047 -21.984 1 85.88 276 PHE A N 1
ATOM 2170 C CA . PHE A 1 276 ? 18.109 -8.273 -22.625 1 85.88 276 PHE A CA 1
ATOM 2171 C C . PHE A 1 276 ? 18.266 -8.18 -24.141 1 85.88 276 PHE A C 1
ATOM 2173 O O . PHE A 1 276 ? 17.938 -7.156 -24.75 1 85.88 276 PHE A O 1
ATOM 2180 N N . GLN A 1 277 ? 18.906 -9.109 -24.766 1 77.06 277 GLN A N 1
ATOM 2181 C CA . GLN A 1 277 ? 19.094 -9.156 -26.219 1 77.06 277 GLN A CA 1
ATOM 2182 C C . GLN A 1 277 ? 17.969 -9.953 -26.891 1 77.06 277 GLN A C 1
ATOM 2184 O O . GLN A 1 277 ? 17.672 -11.07 -26.469 1 77.06 277 GLN A O 1
ATOM 2189 N N . GLY A 1 278 ? 17 -9.32 -27.594 1 62.78 278 GLY A N 1
ATOM 2190 C CA . GLY A 1 278 ? 15.922 -9.984 -28.312 1 62.78 278 GLY A CA 1
ATOM 2191 C C . GLY A 1 278 ? 16.391 -11.148 -29.156 1 62.78 278 GLY A C 1
ATOM 2192 O O . GLY A 1 278 ? 17.516 -11.148 -29.656 1 62.78 278 GLY A O 1
ATOM 2193 N N . SER A 1 279 ? 15.984 -12.461 -28.938 1 51.66 279 SER A N 1
ATOM 2194 C CA . SER A 1 279 ? 16.406 -13.633 -29.703 1 51.66 279 SER A CA 1
ATOM 2195 C C . SER A 1 279 ? 15.953 -13.539 -31.156 1 51.66 279 SER A C 1
ATOM 2197 O O . SER A 1 279 ? 16.141 -14.477 -31.938 1 51.66 279 SER A O 1
ATOM 2199 N N . ASP A 1 280 ? 15.094 -12.758 -31.562 1 46.25 280 ASP A N 1
ATOM 2200 C CA . ASP A 1 280 ? 14.648 -13.133 -32.906 1 46.25 280 ASP A CA 1
ATOM 2201 C C . ASP A 1 280 ? 15.805 -13.094 -33.906 1 46.25 280 ASP A C 1
ATOM 2203 O O . ASP A 1 280 ? 16.5 -12.078 -34.031 1 46.25 280 ASP A O 1
ATOM 2207 N N . GLU A 1 281 ? 16.297 -14.305 -34.312 1 44.84 281 GLU A N 1
ATOM 2208 C CA . GLU A 1 281 ? 17.234 -14.586 -35.406 1 44.84 281 GLU A CA 1
ATOM 2209 C C . GLU A 1 281 ? 17.094 -13.578 -36.531 1 44.84 281 GLU A C 1
ATOM 2211 O O . GLU A 1 281 ? 18.047 -13.312 -37.25 1 44.84 281 GLU A O 1
ATOM 2216 N N . ASP A 1 282 ? 15.82 -13.555 -37.125 1 45.5 282 ASP A N 1
ATOM 2217 C CA . ASP A 1 282 ? 15.758 -13.031 -38.469 1 45.5 282 ASP A CA 1
ATOM 2218 C C . ASP A 1 282 ? 16.078 -11.539 -38.531 1 45.5 282 ASP A C 1
ATOM 2220 O O . ASP A 1 282 ? 16.266 -10.961 -39.594 1 45.5 282 ASP A O 1
ATOM 2224 N N . GLU A 1 283 ? 15.414 -10.695 -37.719 1 44.28 283 GLU A N 1
ATOM 2225 C CA . GLU A 1 283 ? 15.562 -9.297 -38.125 1 44.28 283 GLU A CA 1
ATOM 2226 C C . GLU A 1 283 ? 16.812 -8.672 -37.531 1 44.28 283 GLU A C 1
ATOM 2228 O O . GLU A 1 283 ? 17.156 -8.977 -36.375 1 44.28 283 GLU A O 1
ATOM 2233 N N . GLU A 1 284 ? 17.719 -8.148 -38.25 1 47.41 284 GLU A N 1
ATOM 2234 C CA . GLU A 1 284 ? 18.938 -7.355 -38.156 1 47.41 284 GLU A CA 1
ATOM 2235 C C . GLU A 1 284 ? 18.922 -6.453 -36.906 1 47.41 284 GLU A C 1
ATOM 2237 O O . GLU A 1 284 ? 19.969 -5.992 -36.469 1 47.41 284 GLU A O 1
ATOM 2242 N N . ASP A 1 285 ? 17.844 -5.691 -36.656 1 47.78 285 ASP A N 1
ATOM 2243 C CA . ASP A 1 285 ? 17.844 -4.656 -35.625 1 47.78 285 ASP A CA 1
ATOM 2244 C C . ASP A 1 285 ? 17.672 -5.266 -34.219 1 47.78 285 ASP A C 1
ATOM 2246 O O . ASP A 1 285 ? 16.547 -5.59 -33.812 1 47.78 285 ASP A O 1
ATOM 2250 N N . GLU A 1 286 ? 18.578 -6.047 -33.719 1 52.78 286 GLU A N 1
ATOM 2251 C CA . GLU A 1 286 ? 18.75 -6.672 -32.406 1 52.78 286 GLU A CA 1
ATOM 2252 C C . GLU A 1 286 ? 18.422 -5.688 -31.281 1 52.78 286 GLU A C 1
ATOM 2254 O O . GLU A 1 286 ? 19.297 -4.953 -30.828 1 52.78 286 GLU A O 1
ATOM 2259 N N . GLY A 1 287 ? 17.219 -5.117 -31.219 1 61.03 287 GLY A N 1
ATOM 2260 C CA . GLY A 1 287 ? 16.953 -4.074 -30.234 1 61.03 287 GLY A CA 1
ATOM 2261 C C . GLY A 1 287 ? 17.125 -4.547 -28.812 1 61.03 287 GLY A C 1
ATOM 2262 O O . GLY A 1 287 ? 16.875 -5.711 -28.5 1 61.03 287 GLY A O 1
ATOM 2263 N N . GLU A 1 288 ? 18.203 -4.113 -28.094 1 77.31 288 GLU A N 1
ATOM 2264 C CA . GLU A 1 288 ? 18.453 -4.25 -26.656 1 77.31 288 GLU A CA 1
ATOM 2265 C C . GLU A 1 288 ? 17.344 -3.615 -25.844 1 77.31 288 GLU A C 1
ATOM 2267 O O . GLU A 1 288 ? 16.828 -2.547 -26.188 1 77.31 288 GLU A O 1
ATOM 2272 N N . GLU A 1 289 ? 16.75 -4.598 -24.984 1 82.25 289 GLU A N 1
ATOM 2273 C CA . GLU A 1 289 ? 15.789 -4.055 -24.031 1 82.25 289 GLU A CA 1
ATOM 2274 C C . GLU A 1 289 ? 16.438 -3.85 -22.656 1 82.25 289 GLU A C 1
ATOM 2276 O O . GLU A 1 289 ? 17.016 -4.777 -22.094 1 82.25 289 GLU A O 1
ATOM 2281 N N . GLU A 1 290 ? 16.391 -2.633 -22.203 1 87.88 290 GLU A N 1
ATOM 2282 C CA . GLU A 1 290 ? 16.922 -2.307 -20.891 1 87.88 290 GLU A CA 1
ATOM 2283 C C . GLU A 1 290 ? 15.805 -2.24 -19.844 1 87.88 290 GLU A C 1
ATOM 2285 O O . GLU A 1 290 ? 14.789 -1.583 -20.062 1 87.88 290 GLU A O 1
ATOM 2290 N N . VAL A 1 291 ? 15.984 -3.053 -18.812 1 90.12 291 VAL A N 1
ATOM 2291 C CA . VAL A 1 291 ? 15.008 -3.076 -17.719 1 90.12 291 VAL A CA 1
ATOM 2292 C C . VAL A 1 291 ? 15.688 -2.723 -16.406 1 90.12 291 VAL A C 1
ATOM 2294 O O . VAL A 1 291 ? 16.766 -3.238 -16.094 1 90.12 291 VAL A O 1
ATOM 2297 N N . GLU A 1 292 ? 15.062 -1.808 -15.664 1 92.88 292 GLU A N 1
ATOM 2298 C CA . GLU A 1 292 ? 15.625 -1.404 -14.383 1 92.88 292 GLU A CA 1
ATOM 2299 C C . GLU A 1 292 ? 14.906 -2.096 -13.227 1 92.88 292 GLU A C 1
ATOM 2301 O O . GLU A 1 292 ? 13.68 -2.232 -13.242 1 92.88 292 GLU A O 1
ATOM 2306 N N . TYR A 1 293 ? 15.688 -2.57 -12.258 1 95.81 293 TYR A N 1
ATOM 2307 C CA . TYR A 1 293 ? 15.164 -3.121 -11.016 1 95.81 293 TYR A CA 1
ATOM 2308 C C . TYR A 1 293 ? 15.688 -2.348 -9.812 1 95.81 293 TYR A C 1
ATOM 2310 O O . TYR A 1 293 ? 16.844 -1.904 -9.805 1 95.81 293 TYR A O 1
ATOM 2318 N N . LYS A 1 294 ? 14.859 -2.227 -8.875 1 96.5 294 LYS A N 1
ATOM 2319 C CA . LYS A 1 294 ? 15.266 -1.563 -7.641 1 96.5 294 LYS A CA 1
ATOM 2320 C C . LYS A 1 294 ? 15.953 -2.541 -6.691 1 96.5 294 LYS A C 1
ATOM 2322 O O . LYS A 1 294 ? 15.578 -3.715 -6.621 1 96.5 294 LYS A O 1
ATOM 2327 N N . TYR A 1 295 ? 16.938 -2.02 -6.039 1 97.44 295 TYR A N 1
ATOM 2328 C CA . TYR A 1 295 ? 17.609 -2.754 -4.969 1 97.44 295 TYR A CA 1
ATOM 2329 C C . TYR A 1 295 ? 17.156 -2.254 -3.602 1 97.44 295 TYR A C 1
ATOM 2331 O O . TYR A 1 295 ? 17.188 -1.051 -3.332 1 97.44 295 TYR A O 1
ATOM 2339 N N . ILE A 1 296 ? 16.672 -3.148 -2.729 1 98 296 ILE A N 1
ATOM 2340 C CA . ILE A 1 296 ? 16.344 -2.859 -1.335 1 98 296 ILE A CA 1
ATOM 2341 C C . ILE A 1 296 ? 17.25 -3.68 -0.417 1 98 296 ILE A C 1
ATOM 2343 O O . ILE A 1 296 ? 17.141 -4.906 -0.353 1 98 296 ILE A O 1
ATOM 2347 N N . PRO A 1 297 ? 18.156 -3.027 0.282 1 97.69 297 PRO A N 1
ATOM 2348 C CA . PRO A 1 297 ? 19 -3.764 1.232 1 97.69 297 PRO A CA 1
ATOM 2349 C C . PRO A 1 297 ? 18.172 -4.488 2.301 1 97.69 297 PRO A C 1
ATOM 2351 O O . PRO A 1 297 ? 17.172 -3.957 2.781 1 97.69 297 PRO A O 1
ATOM 2354 N N . PRO A 1 298 ? 18.641 -5.648 2.715 1 96.81 298 PRO A N 1
ATOM 2355 C CA . PRO A 1 298 ? 17.922 -6.41 3.736 1 96.81 298 PRO A CA 1
ATOM 2356 C C . PRO A 1 298 ? 17.656 -5.594 5 1 96.81 298 PRO A C 1
ATOM 2358 O O . PRO A 1 298 ? 16.578 -5.707 5.594 1 96.81 298 PRO A O 1
ATOM 2361 N N . GLU A 1 299 ? 18.484 -4.73 5.438 1 98.06 299 GLU A N 1
ATOM 2362 C CA . GLU A 1 299 ? 18.328 -3.943 6.656 1 98.06 299 GLU A CA 1
ATOM 2363 C C . GLU A 1 299 ? 17.281 -2.844 6.484 1 98.06 299 GLU A C 1
ATOM 2365 O O . GLU A 1 299 ? 16.828 -2.246 7.465 1 98.06 299 GLU A O 1
ATOM 2370 N N . GLU A 1 300 ? 16.891 -2.611 5.219 1 98.5 300 GLU A N 1
ATOM 2371 C CA . GLU A 1 300 ? 15.938 -1.543 4.934 1 98.5 300 GLU A CA 1
ATOM 2372 C C . GLU A 1 300 ? 14.594 -2.109 4.48 1 98.5 300 GLU A C 1
ATOM 2374 O O . GLU A 1 300 ? 13.711 -1.36 4.062 1 98.5 300 GLU A O 1
ATOM 2379 N N . MET A 1 301 ? 14.422 -3.4 4.574 1 97.69 301 MET A N 1
ATOM 2380 C CA . MET A 1 301 ? 13.18 -4.043 4.152 1 97.69 301 MET A CA 1
ATOM 2381 C C . MET A 1 301 ? 12.148 -4.027 5.273 1 97.69 301 MET A C 1
ATOM 2383 O O . MET A 1 301 ? 12.414 -4.496 6.379 1 97.69 301 MET A O 1
ATOM 2387 N N . LEU A 1 302 ? 11.016 -3.477 4.957 1 97.31 302 LEU A N 1
ATOM 2388 C CA . LEU A 1 302 ? 9.914 -3.504 5.914 1 97.31 302 LEU A CA 1
ATOM 2389 C C . LEU A 1 302 ? 9.398 -4.926 6.105 1 97.31 302 LEU A C 1
ATOM 2391 O O . LEU A 1 302 ? 9.32 -5.699 5.145 1 97.31 302 LEU A O 1
ATOM 2395 N N . PRO A 1 303 ? 9.016 -5.242 7.367 1 96.44 303 PRO A N 1
ATOM 2396 C CA . PRO A 1 303 ? 8.305 -6.512 7.531 1 96.44 303 PRO A CA 1
ATOM 2397 C C . PRO A 1 303 ? 6.992 -6.562 6.754 1 96.44 303 PRO A C 1
ATOM 2399 O O . PRO A 1 303 ? 6.293 -5.551 6.652 1 96.44 303 PRO A O 1
ATOM 2402 N N . VAL A 1 304 ? 6.688 -7.73 6.215 1 95.69 304 VAL A N 1
ATOM 2403 C CA . VAL A 1 304 ? 5.551 -7.855 5.309 1 95.69 304 VAL A CA 1
ATOM 2404 C C . VAL A 1 304 ? 4.383 -8.516 6.035 1 95.69 304 VAL A C 1
ATOM 2406 O O . VAL A 1 304 ? 3.234 -8.086 5.902 1 95.69 304 VAL A O 1
ATOM 2409 N N . ASP A 1 305 ? 4.629 -9.547 6.879 1 97 305 ASP A N 1
ATOM 2410 C CA . ASP A 1 305 ? 3.57 -10.328 7.512 1 97 305 ASP A CA 1
ATOM 2411 C C . ASP A 1 305 ? 2.781 -9.477 8.508 1 97 305 ASP A C 1
ATOM 2413 O O . ASP A 1 305 ? 3.361 -8.852 9.391 1 97 305 ASP A O 1
ATOM 2417 N N . ALA A 1 306 ? 1.549 -9.398 8.328 1 97.69 306 ALA A N 1
ATOM 2418 C CA . ALA A 1 306 ? 0.635 -8.656 9.195 1 97.69 306 ALA A CA 1
ATOM 2419 C C . ALA A 1 306 ? -0.761 -9.273 9.172 1 97.69 306 ALA A C 1
ATOM 2421 O O . ALA A 1 306 ? -1.235 -9.719 8.125 1 97.69 306 ALA A O 1
ATOM 2422 N N . ALA A 1 307 ? -1.414 -9.344 10.312 1 98.44 307 ALA A N 1
ATOM 2423 C CA . ALA A 1 307 ? -2.768 -9.883 10.43 1 98.44 307 ALA A CA 1
ATOM 2424 C C . ALA A 1 307 ? -3.637 -8.992 11.312 1 98.44 307 ALA A C 1
ATOM 2426 O O . ALA A 1 307 ? -3.182 -8.5 12.344 1 98.44 307 ALA A O 1
ATOM 2427 N N . ALA A 1 308 ? -4.801 -8.727 10.852 1 98.56 308 ALA A N 1
ATOM 2428 C CA . ALA A 1 308 ? -5.797 -8.109 11.727 1 98.56 308 ALA A CA 1
ATOM 2429 C C . ALA A 1 308 ? -6.129 -9.023 12.906 1 98.56 308 ALA A C 1
ATOM 2431 O O . ALA A 1 308 ? -5.859 -10.227 12.867 1 98.56 308 ALA A O 1
ATOM 2432 N N . PRO A 1 309 ? -6.719 -8.445 13.969 1 98.06 309 PRO A N 1
ATOM 2433 C CA . PRO A 1 309 ? -7.047 -9.258 15.148 1 98.06 309 PRO A CA 1
ATOM 2434 C C . PRO A 1 309 ? -7.938 -10.445 14.812 1 98.06 309 PRO A C 1
ATOM 2436 O O . PRO A 1 309 ? -7.754 -11.531 15.367 1 98.06 309 PRO A O 1
ATOM 2439 N N . CYS A 1 310 ? -8.883 -10.391 13.914 1 98.19 310 CYS A N 1
ATOM 2440 C CA . CYS A 1 310 ? -9.875 -11.422 13.617 1 98.19 310 CYS A CA 1
ATOM 2441 C C . CYS A 1 310 ? -9.211 -12.641 12.984 1 98.19 310 CYS A C 1
ATOM 2443 O O . CYS A 1 310 ? -9.789 -13.734 12.977 1 98.19 310 CYS A O 1
ATOM 2445 N N . VAL A 1 311 ? -7.957 -12.484 12.422 1 98.38 311 VAL A N 1
ATOM 2446 C CA . VAL A 1 311 ? -7.297 -13.609 11.758 1 98.38 311 VAL A CA 1
ATOM 2447 C C . VAL A 1 311 ? -5.863 -13.742 12.273 1 98.38 311 VAL A C 1
ATOM 2449 O O . VAL A 1 311 ? -5.004 -14.305 11.586 1 98.38 311 VAL A O 1
ATOM 2452 N N . ALA A 1 312 ? -5.527 -13.203 13.43 1 97.56 312 ALA A N 1
ATOM 2453 C CA . ALA A 1 312 ? -4.188 -13.227 14.016 1 97.56 312 ALA A CA 1
ATOM 2454 C C . ALA A 1 312 ? -3.674 -14.648 14.164 1 97.56 312 ALA A C 1
ATOM 2456 O O . ALA A 1 312 ? -2.471 -14.898 14.055 1 97.56 312 ALA A O 1
ATOM 2457 N N . HIS A 1 313 ? -4.531 -15.633 14.312 1 96.88 313 HIS A N 1
ATOM 2458 C CA . HIS A 1 313 ? -4.191 -17.031 14.539 1 96.88 313 HIS A CA 1
ATOM 2459 C C . HIS A 1 313 ? -3.602 -17.672 13.289 1 96.88 313 HIS A C 1
ATOM 2461 O O . HIS A 1 313 ? -2.971 -18.719 13.359 1 96.88 313 HIS A O 1
ATOM 2467 N N . LEU A 1 314 ? -3.73 -17.047 12.133 1 97 314 LEU A N 1
ATOM 2468 C CA . LEU A 1 314 ? -3.262 -17.609 10.875 1 97 314 LEU A CA 1
ATOM 2469 C C . LEU A 1 314 ? -1.789 -17.281 10.648 1 97 314 LEU A C 1
ATOM 2471 O O . LEU A 1 314 ? -1.142 -17.875 9.789 1 97 314 LEU A O 1
ATOM 2475 N N . LEU A 1 315 ? -1.229 -16.219 11.312 1 92.88 315 LEU A N 1
ATOM 2476 C CA . LEU A 1 315 ? 0.188 -15.891 11.195 1 92.88 315 LEU A CA 1
ATOM 2477 C C . LEU A 1 315 ? 1.021 -16.734 12.164 1 92.88 315 LEU A C 1
ATOM 2479 O O . LEU A 1 315 ? 2.24 -16.828 12.008 1 92.88 315 LEU A O 1
ATOM 2483 N N . LYS A 1 316 ? 0.563 -17.25 13.234 1 69.06 316 LYS A N 1
ATOM 2484 C CA . LYS A 1 316 ? 1.321 -17.953 14.273 1 69.06 316 LYS A CA 1
ATOM 2485 C C . LYS A 1 316 ? 1.95 -19.219 13.727 1 69.06 316 LYS A C 1
ATOM 2487 O O . LYS A 1 316 ? 1.276 -20.031 13.078 1 69.06 316 LYS A O 1
ATOM 2492 N N . LYS A 1 317 ? 3.291 -19.078 13.359 1 59 317 LYS A N 1
ATOM 2493 C CA . LYS A 1 317 ? 4.105 -20.234 13 1 59 317 LYS A CA 1
ATOM 2494 C C . LYS A 1 317 ? 3.855 -21.406 13.945 1 59 317 LYS A C 1
ATOM 2496 O O . LYS A 1 317 ? 3.766 -21.219 15.164 1 59 317 LYS A O 1
ATOM 2501 N N . LYS A 1 318 ? 3.41 -22.359 13.438 1 47.5 318 LYS A N 1
ATOM 2502 C CA . LYS A 1 318 ? 3.52 -23.531 14.305 1 47.5 318 LYS A CA 1
ATOM 2503 C C . LYS A 1 318 ? 4.957 -23.734 14.766 1 47.5 318 LYS A C 1
ATOM 2505 O O . LYS A 1 318 ? 5.863 -23.906 13.945 1 47.5 318 LYS A O 1
ATOM 2510 N N . VAL A 1 319 ? 5.566 -23.016 15.68 1 42.34 319 VAL A N 1
ATOM 2511 C CA . VAL A 1 319 ? 6.762 -23.531 16.328 1 42.34 319 VAL A CA 1
ATOM 2512 C C . VAL A 1 319 ? 6.707 -25.062 16.375 1 42.34 319 VAL A C 1
ATOM 2514 O O . VAL A 1 319 ? 5.852 -25.641 17.047 1 42.34 319 VAL A O 1
ATOM 2517 N N . ASP A 1 320 ? 7.004 -25.562 15.258 1 38.5 320 ASP A N 1
ATOM 2518 C CA . ASP A 1 320 ? 7.309 -26.984 15.406 1 38.5 320 ASP A CA 1
ATOM 2519 C C . ASP A 1 320 ? 8.312 -27.203 16.531 1 38.5 320 ASP A C 1
ATOM 2521 O O . ASP A 1 320 ? 9.359 -26.562 16.578 1 38.5 320 ASP A O 1
ATOM 2525 N N . ASN A 1 321 ? 7.988 -27.578 17.625 1 34.62 321 ASN A N 1
ATOM 2526 C CA . ASN A 1 321 ? 8.773 -28.297 18.625 1 34.62 321 ASN A CA 1
ATOM 2527 C C . ASN A 1 321 ? 9.758 -29.266 17.984 1 34.62 321 ASN A C 1
ATOM 2529 O O . ASN A 1 321 ? 9.477 -30.469 17.891 1 34.62 321 ASN A O 1
ATOM 2533 N N . VAL A 1 322 ? 10.328 -28.922 16.859 1 36.41 322 VAL A N 1
ATOM 2534 C CA . VAL A 1 322 ? 11.383 -29.828 16.422 1 36.41 322 VAL A CA 1
ATOM 2535 C C . VAL A 1 322 ? 12.602 -29.672 17.312 1 36.41 322 VAL A C 1
ATOM 2537 O O . VAL A 1 322 ? 13.492 -28.859 17.047 1 36.41 322 VAL A O 1
ATOM 2540 N N . LYS A 1 323 ? 12.719 -29.062 18.453 1 33.34 323 LYS A N 1
ATOM 2541 C CA . LYS A 1 323 ? 13.938 -29.125 19.25 1 33.34 323 LYS A CA 1
ATOM 2542 C C . LYS A 1 323 ? 14.555 -30.516 19.219 1 33.34 323 LYS A C 1
ATOM 2544 O O . LYS A 1 323 ? 15.688 -30.719 19.656 1 33.34 323 LYS A O 1
ATOM 2549 N N . SER A 1 324 ? 13.859 -31.531 19.281 1 30.25 324 SER A N 1
ATOM 2550 C CA . SER A 1 324 ? 14.523 -32.625 19.969 1 30.25 324 SER A CA 1
ATOM 2551 C C . SER A 1 324 ? 15.57 -33.281 19.078 1 30.25 324 SER A C 1
ATOM 2553 O O . SER A 1 324 ? 16.547 -33.875 19.562 1 30.25 324 SER A O 1
ATOM 2555 N N . ARG A 1 325 ? 15.406 -33.406 17.688 1 30.8 325 ARG A N 1
ATOM 2556 C CA . ARG A 1 325 ? 16.234 -34.531 17.219 1 30.8 325 ARG A CA 1
ATOM 2557 C C . ARG A 1 325 ? 17.578 -34.031 16.703 1 30.8 325 ARG A C 1
ATOM 2559 O O . ARG A 1 325 ? 18.453 -34.812 16.328 1 30.8 325 ARG A O 1
ATOM 2566 N N . GLU A 1 326 ? 17.719 -32.688 16.281 1 33.03 326 GLU A N 1
ATOM 2567 C CA . GLU A 1 326 ? 18.906 -32.438 15.484 1 33.03 326 GLU A CA 1
ATOM 2568 C C . GLU A 1 326 ? 20.141 -32.219 16.375 1 33.03 326 GLU A C 1
ATOM 2570 O O . GLU A 1 326 ? 21.234 -31.938 15.875 1 33.03 326 GLU A O 1
ATOM 2575 N N . GLN A 1 327 ? 20.141 -32.156 17.641 1 29.39 327 GLN A N 1
ATOM 2576 C CA . GLN A 1 327 ? 21.406 -31.984 18.344 1 29.39 327 GLN A CA 1
ATOM 2577 C C . GLN A 1 327 ? 22.453 -32.969 17.844 1 29.39 327 GLN A C 1
ATOM 2579 O O . GLN A 1 327 ? 23.641 -32.844 18.125 1 29.39 327 GLN A O 1
ATOM 2584 N N . ASN A 1 328 ? 22.109 -34.031 17.203 1 28.06 328 ASN A N 1
ATOM 2585 C CA . ASN A 1 328 ? 23.172 -35.031 17.172 1 28.06 328 ASN A CA 1
ATOM 2586 C C . ASN A 1 328 ? 24.141 -34.781 16.016 1 28.06 328 ASN A C 1
ATOM 2588 O O . ASN A 1 328 ? 25.281 -35.219 16.062 1 28.06 328 ASN A O 1
ATOM 2592 N N . ASN A 1 329 ? 23.719 -34.25 14.68 1 28.56 329 ASN A N 1
ATOM 2593 C CA . ASN A 1 329 ? 24.578 -34.688 13.586 1 28.56 329 ASN A CA 1
ATOM 2594 C C . ASN A 1 329 ? 25.609 -33.625 13.219 1 28.56 329 ASN A C 1
ATOM 2596 O O . ASN A 1 329 ? 26.234 -33.688 12.156 1 28.56 329 ASN A O 1
ATOM 2600 N N . VAL A 1 330 ? 25.75 -32.438 13.742 1 30.8 330 VAL A N 1
ATOM 2601 C CA . VAL A 1 330 ? 26.609 -31.375 13.273 1 30.8 330 VAL A CA 1
ATOM 2602 C C . VAL A 1 330 ? 28.078 -31.812 13.328 1 30.8 330 VAL A C 1
ATOM 2604 O O . VAL A 1 330 ? 28.984 -31.031 13.047 1 30.8 330 VAL A O 1
ATOM 2607 N N . ASN A 1 331 ? 28.5 -33 13.75 1 27.39 331 ASN A N 1
ATOM 2608 C CA . ASN A 1 331 ? 29.938 -33.125 13.953 1 27.39 331 ASN A CA 1
ATOM 2609 C C . ASN A 1 331 ? 30.703 -33.062 12.633 1 27.39 331 ASN A C 1
ATOM 2611 O O . ASN A 1 331 ? 31.922 -32.844 12.625 1 27.39 331 ASN A O 1
ATOM 2615 N N . VAL A 1 332 ? 30.172 -33.406 11.438 1 25.77 332 VAL A N 1
ATOM 2616 C CA . VAL A 1 332 ? 31.156 -33.969 10.516 1 25.77 332 VAL A CA 1
ATOM 2617 C C . VAL A 1 332 ? 31.656 -32.875 9.57 1 25.77 332 VAL A C 1
ATOM 2619 O O . VAL A 1 332 ? 32.844 -32.812 9.258 1 25.77 332 VAL A O 1
ATOM 2622 N N . ASN A 1 333 ? 30.875 -31.906 8.82 1 25.62 333 ASN A N 1
ATOM 2623 C CA . ASN A 1 333 ? 31.312 -31.516 7.48 1 25.62 333 ASN A CA 1
ATOM 2624 C C . ASN A 1 333 ? 32.125 -30.234 7.512 1 25.62 333 ASN A C 1
ATOM 2626 O O . ASN A 1 333 ? 31.578 -29.141 7.723 1 25.62 333 ASN A O 1
ATOM 2630 N N . GLU A 1 334 ? 32.969 -29.766 8.422 1 24 334 GLU A N 1
ATOM 2631 C CA . GLU A 1 334 ? 33.844 -28.609 8.562 1 24 334 GLU A CA 1
ATOM 2632 C C . GLU A 1 334 ? 34.844 -28.516 7.406 1 24 334 GLU A C 1
ATOM 2634 O O . GLU A 1 334 ? 35.469 -27.484 7.215 1 24 334 GLU A O 1
ATOM 2639 N N . GLU A 1 335 ? 35.375 -29.438 6.676 1 22.62 335 GLU A N 1
ATOM 2640 C CA . GLU A 1 335 ? 36.719 -29.375 6.152 1 22.62 335 GLU A CA 1
ATOM 2641 C C . GLU A 1 335 ? 36.781 -28.531 4.875 1 22.62 335 GLU A C 1
ATOM 2643 O O . GLU A 1 335 ? 37.75 -27.812 4.645 1 22.62 335 GLU A O 1
ATOM 2648 N N . ARG A 1 336 ? 36 -28.484 3.709 1 20.88 336 ARG A N 1
ATOM 2649 C CA . ARG A 1 336 ? 36.531 -28.359 2.365 1 20.88 336 ARG A CA 1
ATOM 2650 C C . ARG A 1 336 ? 36.438 -26.922 1.862 1 20.88 336 ARG A C 1
ATOM 2652 O O . ARG A 1 336 ? 36.781 -26.625 0.717 1 20.88 336 ARG A O 1
ATOM 2659 N N . LYS A 1 337 ? 35.906 -25.844 2.412 1 22.59 337 LYS A N 1
ATOM 2660 C CA . LYS A 1 337 ? 35.438 -24.75 1.566 1 22.59 337 LYS A CA 1
ATOM 2661 C C . LYS A 1 337 ? 36.531 -23.703 1.373 1 22.59 337 LYS A C 1
ATOM 2663 O O . LYS A 1 337 ? 36.438 -22.594 1.883 1 22.59 337 LYS A O 1
ATOM 2668 N N . ARG A 1 338 ? 37.812 -23.859 1.323 1 18.83 338 ARG A N 1
ATOM 2669 C CA . ARG A 1 338 ? 38.719 -22.719 1.313 1 18.83 338 ARG A CA 1
ATOM 2670 C C . ARG A 1 338 ? 38.656 -21.969 -0.012 1 18.83 338 ARG A C 1
ATOM 2672 O O . ARG A 1 338 ? 38.938 -20.766 -0.066 1 18.83 338 ARG A O 1
ATOM 2679 N N . LYS A 1 339 ? 38.719 -22.344 -1.283 1 18.75 339 LYS A N 1
ATOM 2680 C CA . LYS A 1 339 ? 39.688 -21.781 -2.23 1 18.75 339 LYS A CA 1
ATOM 2681 C C . LYS A 1 339 ? 39.062 -20.641 -3.023 1 18.75 339 LYS A C 1
ATOM 2683 O O . LYS A 1 339 ? 39.781 -19.828 -3.609 1 18.75 339 LYS A O 1
ATOM 2688 N N . ARG A 1 340 ? 37.812 -20.531 -3.67 1 20.03 340 ARG A N 1
ATOM 2689 C CA . ARG A 1 340 ? 37.781 -20.047 -5.047 1 20.03 340 ARG A CA 1
ATOM 2690 C C . ARG A 1 340 ? 37.438 -18.562 -5.09 1 20.03 340 ARG A C 1
ATOM 2692 O O . ARG A 1 340 ? 36.25 -18.203 -4.891 1 20.03 340 ARG A O 1
ATOM 2699 N N . ASN A 1 341 ? 38.188 -17.594 -4.617 1 19.08 341 ASN A N 1
ATOM 2700 C CA . ASN A 1 341 ? 37.812 -16.188 -4.379 1 19.08 341 ASN A CA 1
ATOM 2701 C C . ASN A 1 341 ? 37.719 -15.414 -5.684 1 19.08 341 ASN A C 1
ATOM 2703 O O . ASN A 1 341 ? 37.375 -14.227 -5.676 1 19.08 341 ASN A O 1
ATOM 2707 N N . ASP A 1 342 ? 38.469 -15.609 -6.75 1 18.03 342 ASP A N 1
ATOM 2708 C CA . ASP A 1 342 ? 39.062 -14.406 -7.324 1 18.03 342 ASP A CA 1
ATOM 2709 C C . ASP A 1 342 ? 38.031 -13.578 -8.078 1 18.03 342 ASP A C 1
ATOM 2711 O O . ASP A 1 342 ? 37.906 -12.375 -7.832 1 18.03 342 ASP A O 1
ATOM 2715 N N . GLU A 1 343 ? 37.875 -13.664 -9.484 1 18.12 343 GLU A N 1
ATOM 2716 C CA . GLU A 1 343 ? 38.219 -12.695 -10.516 1 18.12 343 GLU A CA 1
ATOM 2717 C C . GLU A 1 343 ? 37 -11.875 -10.938 1 18.12 343 GLU A C 1
ATOM 2719 O O . GLU A 1 343 ? 37.094 -10.656 -11.094 1 18.12 343 GLU A O 1
ATOM 2724 N N . ALA A 1 344 ? 35.875 -12.281 -11.734 1 19.14 344 ALA A N 1
ATOM 2725 C CA . ALA A 1 344 ? 35.438 -11.836 -13.062 1 19.14 344 ALA A CA 1
ATOM 2726 C C . ALA A 1 344 ? 34.375 -10.766 -12.961 1 19.14 344 ALA A C 1
ATOM 2728 O O . ALA A 1 344 ? 33.344 -10.969 -12.305 1 19.14 344 ALA A O 1
ATOM 2729 N N . THR A 1 345 ? 34.656 -9.539 -13.07 1 20.36 345 THR A N 1
ATOM 2730 C CA . THR A 1 345 ? 33.844 -8.32 -13.023 1 20.36 345 THR A CA 1
ATOM 2731 C C . THR A 1 345 ? 32.844 -8.312 -14.164 1 20.36 345 THR A C 1
ATOM 2733 O O . THR A 1 345 ? 32.125 -7.316 -14.367 1 20.36 345 THR A O 1
ATOM 2736 N N . GLN A 1 346 ? 32.594 -9.219 -15.086 1 20.09 346 GLN A N 1
ATOM 2737 C CA . GLN A 1 346 ? 32.031 -8.984 -16.422 1 20.09 346 GLN A CA 1
ATOM 2738 C C . GLN A 1 346 ? 30.562 -8.641 -16.344 1 20.09 346 GLN A C 1
ATOM 2740 O O . GLN A 1 346 ? 29.828 -9.141 -15.484 1 20.09 346 GLN A O 1
ATOM 2745 N N . ASN A 1 347 ? 30.188 -7.516 -17 1 27.12 347 ASN A N 1
ATOM 2746 C CA . ASN A 1 347 ? 28.828 -7.016 -17.25 1 27.12 347 ASN A CA 1
ATOM 2747 C C . ASN A 1 347 ? 27.922 -8.117 -17.781 1 27.12 347 ASN A C 1
ATOM 2749 O O . ASN A 1 347 ? 28.328 -8.93 -18.609 1 27.12 347 ASN A O 1
ATOM 2753 N N . SER A 1 348 ? 27.016 -8.391 -17.188 1 28.25 348 SER A N 1
ATOM 2754 C CA . SER A 1 348 ? 26.328 -9.656 -17.438 1 28.25 348 SER A CA 1
ATOM 2755 C C . SER A 1 348 ? 25.375 -9.547 -18.641 1 28.25 348 SER A C 1
ATOM 2757 O O . SER A 1 348 ? 24.5 -8.695 -18.656 1 28.25 348 SER A O 1
ATOM 2759 N N . GLN A 1 349 ? 25.906 -9.57 -19.812 1 27.56 349 GLN A N 1
ATOM 2760 C CA . GLN A 1 349 ? 25.094 -9.766 -21.016 1 27.56 349 GLN A CA 1
ATOM 2761 C C . GLN A 1 349 ? 24.188 -10.977 -20.859 1 27.56 349 GLN A C 1
ATOM 2763 O O . GLN A 1 349 ? 24.641 -12.078 -20.547 1 27.56 349 GLN A O 1
ATOM 2768 N N . ILE A 1 350 ? 23.062 -10.703 -20.516 1 33.25 350 ILE A N 1
ATOM 2769 C CA . ILE A 1 350 ? 22.219 -11.867 -20.281 1 33.25 350 ILE A CA 1
ATOM 2770 C C . ILE A 1 350 ? 21.422 -12.188 -21.547 1 33.25 350 ILE A C 1
ATOM 2772 O O . ILE A 1 350 ? 20.828 -11.289 -22.156 1 33.25 350 ILE A O 1
ATOM 2776 N N . ALA A 1 351 ? 21.688 -13.156 -22.172 1 32.44 351 ALA A N 1
ATOM 2777 C CA . ALA A 1 351 ? 20.906 -13.695 -23.266 1 32.44 351 ALA A CA 1
ATOM 2778 C C . ALA A 1 351 ? 19.531 -14.156 -22.797 1 32.44 351 ALA A C 1
ATOM 2780 O O . ALA A 1 351 ? 19.422 -14.898 -21.812 1 32.44 351 ALA A O 1
ATOM 2781 N N . GLY A 1 352 ? 18.422 -13.469 -23.219 1 38.25 352 GLY A N 1
ATOM 2782 C CA . GLY A 1 352 ? 17.078 -13.984 -23.047 1 38.25 352 GLY A CA 1
ATOM 2783 C C . GLY A 1 352 ? 16.078 -12.906 -22.656 1 38.25 352 GLY A C 1
ATOM 2784 O O . GLY A 1 352 ? 16.438 -11.742 -22.5 1 38.25 352 GLY A O 1
ATOM 2785 N N . ASN A 1 353 ? 14.812 -13.141 -22.906 1 37.06 353 ASN A N 1
ATOM 2786 C CA . ASN A 1 353 ? 13.734 -12.188 -22.672 1 37.06 353 ASN A CA 1
ATOM 2787 C C . ASN A 1 353 ? 13.539 -11.891 -21.188 1 37.06 353 ASN A C 1
ATOM 2789 O O . ASN A 1 353 ? 13.883 -12.719 -20.344 1 37.06 353 ASN A O 1
ATOM 2793 N N . ALA A 1 354 ? 13.484 -10.578 -20.875 1 37.62 354 ALA A N 1
ATOM 2794 C CA . ALA A 1 354 ? 13.188 -10.102 -19.531 1 37.62 354 ALA A CA 1
ATOM 2795 C C . ALA A 1 354 ? 12.008 -10.852 -18.938 1 37.62 354 ALA A C 1
ATOM 2797 O O . ALA A 1 354 ? 10.906 -10.852 -19.5 1 37.62 354 ALA A O 1
ATOM 2798 N N . TRP A 1 355 ? 12.172 -12.031 -18.281 1 36.94 355 TRP A N 1
ATOM 2799 C CA . TRP A 1 355 ? 11.094 -12.664 -17.547 1 36.94 355 TRP A CA 1
ATOM 2800 C C . TRP A 1 355 ? 10.477 -11.688 -16.547 1 36.94 355 TRP A C 1
ATOM 2802 O O . TRP A 1 355 ? 11.195 -10.961 -15.859 1 36.94 355 TRP A O 1
ATOM 2812 N N . MET B 1 1 ? 41.344 -43.844 -37.625 1 23.12 1 MET B N 1
ATOM 2813 C CA . MET B 1 1 ? 39.906 -44.062 -37.438 1 23.12 1 MET B CA 1
ATOM 2814 C C . MET B 1 1 ? 39.531 -44.031 -35.969 1 23.12 1 MET B C 1
ATOM 2816 O O . MET B 1 1 ? 39.531 -45.062 -35.312 1 23.12 1 MET B O 1
ATOM 2820 N N . GLY B 1 2 ? 40 -43.094 -35.25 1 29.2 2 GLY B N 1
ATOM 2821 C CA . GLY B 1 2 ? 39.938 -42.969 -33.781 1 29.2 2 GLY B CA 1
ATOM 2822 C C . GLY B 1 2 ? 38.531 -42.75 -33.281 1 29.2 2 GLY B C 1
ATOM 2823 O O . GLY B 1 2 ? 37.781 -41.906 -33.812 1 29.2 2 GLY B O 1
ATOM 2824 N N . LYS B 1 3 ? 37.906 -43.75 -32.625 1 27.47 3 LYS B N 1
ATOM 2825 C CA . LYS B 1 3 ? 36.562 -43.844 -32.094 1 27.47 3 LYS B CA 1
ATOM 2826 C C . LYS B 1 3 ? 36.312 -42.781 -31.031 1 27.47 3 LYS B C 1
ATOM 2828 O O . LYS B 1 3 ? 37.031 -42.688 -30.047 1 27.47 3 LYS B O 1
ATOM 2833 N N . SER B 1 4 ? 35.875 -41.625 -31.406 1 24.94 4 SER B N 1
ATOM 2834 C CA . SER B 1 4 ? 35.469 -40.5 -30.578 1 24.94 4 SER B CA 1
ATOM 2835 C C . SER B 1 4 ? 34.438 -40.906 -29.547 1 24.94 4 SER B C 1
ATOM 2837 O O . SER B 1 4 ? 33.375 -41.469 -29.891 1 24.94 4 SER B O 1
ATOM 2839 N N . LYS B 1 5 ? 34.781 -41.156 -28.266 1 31.86 5 LYS B N 1
ATOM 2840 C CA . LYS B 1 5 ? 33.906 -41.5 -27.141 1 31.86 5 LYS B CA 1
ATOM 2841 C C . LYS B 1 5 ? 32.812 -40.469 -26.969 1 31.86 5 LYS B C 1
ATOM 2843 O O . LYS B 1 5 ? 33.094 -39.281 -26.781 1 31.86 5 LYS B O 1
ATOM 2848 N N . LYS B 1 6 ? 31.672 -40.719 -27.609 1 30.27 6 LYS B N 1
ATOM 2849 C CA . LYS B 1 6 ? 30.375 -40.094 -27.359 1 30.27 6 LYS B CA 1
ATOM 2850 C C . LYS B 1 6 ? 30.094 -39.969 -25.859 1 30.27 6 LYS B C 1
ATOM 2852 O O . LYS B 1 6 ? 29.922 -41 -25.188 1 30.27 6 LYS B O 1
ATOM 2857 N N . LYS B 1 7 ? 30.656 -39 -25.219 1 33.03 7 LYS B N 1
ATOM 2858 C CA . LYS B 1 7 ? 30.203 -38.75 -23.859 1 33.03 7 LYS B CA 1
ATOM 2859 C C . LYS B 1 7 ? 28.688 -38.625 -23.797 1 33.03 7 LYS B C 1
ATOM 2861 O O . LYS B 1 7 ? 28.094 -37.812 -24.516 1 33.03 7 LYS B O 1
ATOM 2866 N N . LYS B 1 8 ? 28.047 -39.625 -23.297 1 31.91 8 LYS B N 1
ATOM 2867 C CA . LYS B 1 8 ? 26.641 -39.688 -22.906 1 31.91 8 LYS B CA 1
ATOM 2868 C C . LYS B 1 8 ? 26.25 -38.438 -22.094 1 31.91 8 LYS B C 1
ATOM 2870 O O . LYS B 1 8 ? 26.844 -38.188 -21.047 1 31.91 8 LYS B O 1
ATOM 2875 N N . GLN B 1 9 ? 25.719 -37.406 -22.703 1 28.53 9 GLN B N 1
ATOM 2876 C CA . GLN B 1 9 ? 25.031 -36.281 -22.062 1 28.53 9 GLN B CA 1
ATOM 2877 C C . GLN B 1 9 ? 24.031 -36.781 -21.016 1 28.53 9 GLN B C 1
ATOM 2879 O O . GLN B 1 9 ? 23.094 -37.531 -21.344 1 28.53 9 GLN B O 1
ATOM 2884 N N . GLN B 1 10 ? 24.438 -37.094 -19.781 1 27.97 10 GLN B N 1
ATOM 2885 C CA . GLN B 1 10 ? 23.531 -37.344 -18.672 1 27.97 10 GLN B CA 1
ATOM 2886 C C . GLN B 1 10 ? 22.391 -36.344 -18.656 1 27.97 10 GLN B C 1
ATOM 2888 O O . GLN B 1 10 ? 22.609 -35.125 -18.516 1 27.97 10 GLN B O 1
ATOM 2893 N N . GLN B 1 11 ? 21.328 -36.562 -19.422 1 28.89 11 GLN B N 1
ATOM 2894 C CA . GLN B 1 11 ? 20.078 -35.875 -19.266 1 28.89 11 GLN B CA 1
ATOM 2895 C C . GLN B 1 11 ? 19.672 -35.781 -17.797 1 28.89 11 GLN B C 1
ATOM 2897 O O . GLN B 1 11 ? 19.312 -36.781 -17.188 1 28.89 11 GLN B O 1
ATOM 2902 N N . HIS B 1 12 ? 20.344 -35 -16.969 1 31.48 12 HIS B N 1
ATOM 2903 C CA . HIS B 1 12 ? 19.734 -34.688 -15.688 1 31.48 12 HIS B CA 1
ATOM 2904 C C . HIS B 1 12 ? 18.25 -34.375 -15.828 1 31.48 12 HIS B C 1
ATOM 2906 O O . HIS B 1 12 ? 17.891 -33.344 -16.391 1 31.48 12 HIS B O 1
ATOM 2912 N N . SER B 1 13 ? 17.453 -35.375 -16.078 1 32.41 13 SER B N 1
ATOM 2913 C CA . SER B 1 13 ? 16.016 -35.219 -15.93 1 32.41 13 SER B CA 1
ATOM 2914 C C . SER B 1 13 ? 15.672 -34.469 -14.648 1 32.41 13 SER B C 1
ATOM 2916 O O . SER B 1 13 ? 15.922 -34.938 -13.547 1 32.41 13 SER B O 1
ATOM 2918 N N . ASN B 1 14 ? 16.031 -33.281 -14.508 1 39 14 ASN B N 1
ATOM 2919 C CA . ASN B 1 14 ? 15.406 -32.5 -13.445 1 39 14 ASN B CA 1
ATOM 2920 C C . ASN B 1 14 ? 13.953 -32.906 -13.219 1 39 14 ASN B C 1
ATOM 2922 O O . ASN B 1 14 ? 13.039 -32.281 -13.766 1 39 14 ASN B O 1
ATOM 2926 N N . GLY B 1 15 ? 13.641 -34.219 -13.391 1 35.19 15 GLY B N 1
ATOM 2927 C CA . GLY B 1 15 ? 12.328 -34.844 -13.273 1 35.19 15 GLY B CA 1
ATOM 2928 C C . GLY B 1 15 ? 11.633 -34.562 -11.961 1 35.19 15 GLY B C 1
ATOM 2929 O O . GLY B 1 15 ? 12.289 -34.344 -10.938 1 35.19 15 GLY B O 1
ATOM 2930 N N . VAL B 1 16 ? 10.43 -33.812 -11.906 1 43.59 16 VAL B N 1
ATOM 2931 C CA . VAL B 1 16 ? 9.438 -33.844 -10.836 1 43.59 16 VAL B CA 1
ATOM 2932 C C . VAL B 1 16 ? 9.43 -35.219 -10.18 1 43.59 16 VAL B C 1
ATOM 2934 O O . VAL B 1 16 ? 9.242 -36.25 -10.852 1 43.59 16 VAL B O 1
ATOM 2937 N N . GLU B 1 17 ? 10.273 -35.5 -9.211 1 45.47 17 GLU B N 1
ATOM 2938 C CA . GLU B 1 17 ? 10.273 -36.75 -8.469 1 45.47 17 GLU B CA 1
ATOM 2939 C C . GLU B 1 17 ? 8.844 -37.25 -8.211 1 45.47 17 GLU B C 1
ATOM 2941 O O . GLU B 1 17 ? 7.977 -36.469 -7.832 1 45.47 17 GLU B O 1
ATOM 2946 N N . ARG B 1 18 ? 8.469 -38.312 -8.602 1 51.09 18 ARG B N 1
ATOM 2947 C CA . ARG B 1 18 ? 7.25 -39.031 -8.266 1 51.09 18 ARG B CA 1
ATOM 2948 C C . ARG B 1 18 ? 6.988 -39 -6.762 1 51.09 18 ARG B C 1
ATOM 2950 O O . ARG B 1 18 ? 7.883 -39.281 -5.961 1 51.09 18 ARG B O 1
ATOM 2957 N N . GLY B 1 19 ? 5.957 -38.156 -6.25 1 70.69 19 GLY B N 1
ATOM 2958 C CA . GLY B 1 19 ? 5.543 -38.062 -4.863 1 70.69 19 GLY B CA 1
ATOM 2959 C C . GLY B 1 19 ? 5.711 -36.656 -4.301 1 70.69 19 GLY B C 1
ATOM 2960 O O . GLY B 1 19 ? 5.297 -36.375 -3.172 1 70.69 19 GLY B O 1
ATOM 2961 N N . ASP B 1 20 ? 6.328 -35.781 -5.152 1 80.38 20 ASP B N 1
ATOM 2962 C CA . ASP B 1 20 ? 6.5 -34.406 -4.664 1 80.38 20 ASP B CA 1
ATOM 2963 C C . ASP B 1 20 ? 5.199 -33.625 -4.766 1 80.38 20 ASP B C 1
ATOM 2965 O O . ASP B 1 20 ? 4.715 -33.375 -5.867 1 80.38 20 ASP B O 1
ATOM 2969 N N . SER B 1 21 ? 4.629 -33.344 -3.654 1 87.94 21 SER B N 1
ATOM 2970 C CA . SER B 1 21 ? 3.326 -32.688 -3.586 1 87.94 21 SER B CA 1
ATOM 2971 C C . SER B 1 21 ? 3.416 -31.219 -4.016 1 87.94 21 SER B C 1
ATOM 2973 O O . SER B 1 21 ? 2.396 -30.578 -4.277 1 87.94 21 SER B O 1
ATOM 2975 N N . ASN B 1 22 ? 4.625 -30.672 -4.172 1 95.31 22 ASN B N 1
ATOM 2976 C CA . ASN B 1 22 ? 4.836 -29.281 -4.57 1 95.31 22 ASN B CA 1
ATOM 2977 C C . ASN B 1 22 ? 6.145 -29.109 -5.34 1 95.31 22 ASN B C 1
ATOM 2979 O O . ASN B 1 22 ? 7.078 -28.469 -4.848 1 95.31 22 ASN B O 1
ATOM 2983 N N . PRO B 1 23 ? 6.191 -29.656 -6.547 1 96.06 23 PRO B N 1
ATOM 2984 C CA . PRO B 1 23 ? 7.426 -29.641 -7.34 1 96.06 23 PRO B CA 1
ATOM 2985 C C . PRO B 1 23 ? 7.957 -28.234 -7.586 1 96.06 23 PRO B C 1
ATOM 2987 O O . PRO B 1 23 ? 9.172 -28.031 -7.66 1 96.06 23 PRO B O 1
ATOM 2990 N N . LEU B 1 24 ? 7.066 -27.281 -7.77 1 97.31 24 LEU B N 1
ATOM 2991 C CA . LEU B 1 24 ? 7.5 -25.906 -7.969 1 97.31 24 LEU B CA 1
ATOM 2992 C C . LEU B 1 24 ? 8.32 -25.406 -6.777 1 97.31 24 LEU B C 1
ATOM 2994 O O . LEU B 1 24 ? 9.414 -24.875 -6.953 1 97.31 24 LEU B O 1
ATOM 2998 N N . LEU B 1 25 ? 7.852 -25.656 -5.59 1 97.19 25 LEU B N 1
ATOM 2999 C CA . LEU B 1 25 ? 8.547 -25.25 -4.371 1 97.19 25 LEU B CA 1
ATOM 3000 C C . LEU B 1 25 ? 9.898 -25.953 -4.254 1 97.19 25 LEU B C 1
ATOM 3002 O O . LEU B 1 25 ? 10.906 -25.312 -3.936 1 97.19 25 LEU B O 1
ATOM 3006 N N . THR B 1 26 ? 9.883 -27.203 -4.488 1 96.94 26 THR B N 1
ATOM 3007 C CA . THR B 1 26 ? 11.094 -28.016 -4.363 1 96.94 26 THR B CA 1
ATOM 3008 C C . THR B 1 26 ? 12.172 -27.516 -5.316 1 96.94 26 THR B C 1
ATOM 3010 O O . THR B 1 26 ? 13.32 -27.297 -4.906 1 96.94 26 THR B O 1
ATOM 3013 N N . ALA B 1 27 ? 11.789 -27.328 -6.582 1 97.06 27 ALA B N 1
ATOM 3014 C CA . ALA B 1 27 ? 12.75 -26.875 -7.594 1 97.06 27 ALA B CA 1
ATOM 3015 C C . ALA B 1 27 ? 13.25 -25.469 -7.301 1 97.06 27 ALA B C 1
ATOM 3017 O O . ALA B 1 27 ? 14.445 -25.203 -7.402 1 97.06 27 ALA B O 1
ATOM 3018 N N . GLN B 1 28 ? 12.352 -24.594 -6.977 1 96.94 28 GLN B N 1
ATOM 3019 C CA . GLN B 1 28 ? 12.719 -23.203 -6.703 1 96.94 28 GLN B CA 1
ATOM 3020 C C . GLN B 1 28 ? 13.625 -23.109 -5.48 1 96.94 28 GLN B C 1
ATOM 3022 O O . GLN B 1 28 ? 14.617 -22.391 -5.492 1 96.94 28 GLN B O 1
ATOM 3027 N N . ARG B 1 29 ? 13.312 -23.844 -4.414 1 96 29 ARG B N 1
ATOM 3028 C CA . ARG B 1 29 ? 14.125 -23.859 -3.205 1 96 29 ARG B CA 1
ATOM 3029 C C . ARG B 1 29 ? 15.539 -24.359 -3.498 1 96 29 ARG B C 1
ATOM 3031 O O . ARG B 1 29 ? 16.516 -23.812 -2.99 1 96 29 ARG B O 1
ATOM 3038 N N . LYS B 1 30 ? 15.586 -25.406 -4.258 1 96.81 30 LYS B N 1
ATOM 3039 C CA . LYS B 1 30 ? 16.891 -25.953 -4.645 1 96.81 30 LYS B CA 1
ATOM 3040 C C . LYS B 1 30 ? 17.719 -24.906 -5.375 1 96.81 30 LYS B C 1
ATOM 3042 O O . LYS B 1 30 ? 18.906 -24.734 -5.09 1 96.81 30 LYS B O 1
ATOM 3047 N N . PHE B 1 31 ? 17.156 -24.188 -6.332 1 97.44 31 PHE B N 1
ATOM 3048 C CA . PHE B 1 31 ? 17.844 -23.156 -7.086 1 97.44 31 PHE B CA 1
ATOM 3049 C C . PHE B 1 31 ? 18.312 -22.031 -6.164 1 97.44 31 PHE B C 1
ATOM 3051 O O . PHE B 1 31 ? 19.484 -21.672 -6.164 1 97.44 31 PHE B O 1
ATOM 3058 N N . ILE B 1 32 ? 17.406 -21.547 -5.305 1 96.5 32 ILE B N 1
ATOM 3059 C CA . ILE B 1 32 ? 17.688 -20.391 -4.461 1 96.5 32 ILE B CA 1
ATOM 3060 C C . ILE B 1 32 ? 18.781 -20.75 -3.447 1 96.5 32 ILE B C 1
ATOM 3062 O O . ILE B 1 32 ? 19.703 -19.969 -3.217 1 96.5 32 ILE B O 1
ATOM 3066 N N . THR B 1 33 ? 18.703 -21.938 -2.85 1 95.69 33 THR B N 1
ATOM 3067 C CA . THR B 1 33 ? 19.656 -22.344 -1.822 1 95.69 33 THR B CA 1
ATOM 3068 C C . THR B 1 33 ? 21.031 -22.609 -2.434 1 95.69 33 THR B C 1
ATOM 3070 O O . THR B 1 33 ? 22.031 -22.625 -1.727 1 95.69 33 THR B O 1
ATOM 3073 N N . SER B 1 34 ? 21.094 -22.875 -3.752 1 96.88 34 SER B N 1
ATOM 3074 C CA . SER B 1 34 ? 22.359 -23.125 -4.426 1 96.88 34 SER B CA 1
ATOM 3075 C C . SER B 1 34 ? 23.141 -21.828 -4.641 1 96.88 34 SER B C 1
ATOM 3077 O O . SER B 1 34 ? 24.344 -21.859 -4.938 1 96.88 34 SER B O 1
ATOM 3079 N N . LEU B 1 35 ? 22.453 -20.688 -4.539 1 96.75 35 LEU B N 1
ATOM 3080 C CA . LEU B 1 35 ? 23.094 -19.406 -4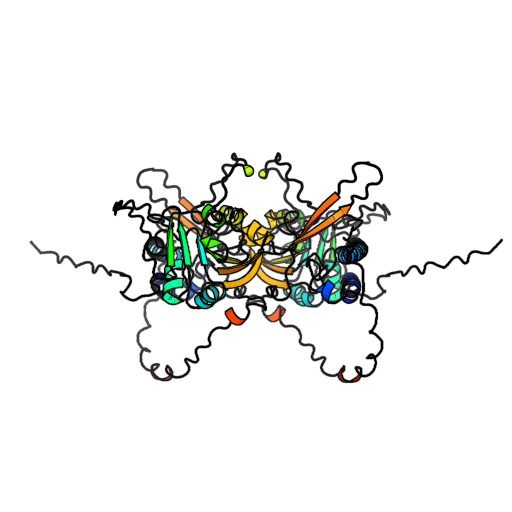.781 1 96.75 35 LEU B CA 1
ATOM 3081 C C . LEU B 1 35 ? 23.922 -18.969 -3.568 1 96.75 35 LEU B C 1
ATOM 3083 O O . LEU B 1 35 ? 23.562 -19.281 -2.43 1 96.75 35 LEU B O 1
ATOM 3087 N N . PRO B 1 36 ? 25.016 -18.234 -3.854 1 95.19 36 PRO B N 1
ATOM 3088 C CA . PRO B 1 36 ? 25.688 -17.594 -2.725 1 95.19 36 PRO B CA 1
ATOM 3089 C C . PRO B 1 36 ? 24.781 -16.672 -1.926 1 95.19 36 PRO B C 1
ATOM 3091 O O . PRO B 1 36 ? 23.906 -16.016 -2.5 1 95.19 36 PRO B O 1
ATOM 3094 N N . LYS B 1 37 ? 25.031 -16.656 -0.654 1 93.94 37 LYS B N 1
ATOM 3095 C CA . LYS B 1 37 ? 24.219 -15.844 0.24 1 93.94 37 LYS B CA 1
ATOM 3096 C C . LYS B 1 37 ? 24.141 -14.398 -0.25 1 93.94 37 LYS B C 1
ATOM 3098 O O . LYS B 1 37 ? 23.078 -13.781 -0.215 1 93.94 37 LYS B O 1
ATOM 3103 N N . GLN B 1 38 ? 25.219 -13.859 -0.685 1 93.88 38 GLN B N 1
ATOM 3104 C CA . GLN B 1 38 ? 25.266 -12.477 -1.149 1 93.88 38 GLN B CA 1
ATOM 3105 C C . GLN B 1 38 ? 24.359 -12.258 -2.352 1 93.88 38 GLN B C 1
ATOM 3107 O O . GLN B 1 38 ? 23.688 -11.234 -2.451 1 93.88 38 GLN B O 1
ATOM 3112 N N . ALA B 1 39 ? 24.312 -13.25 -3.209 1 95 39 ALA B N 1
ATOM 3113 C CA . ALA B 1 39 ? 23.469 -13.141 -4.395 1 95 39 ALA B CA 1
ATOM 3114 C C . ALA B 1 39 ? 21.984 -13.234 -4.02 1 95 39 ALA B C 1
ATOM 3116 O O . ALA B 1 39 ? 21.141 -12.547 -4.605 1 95 39 ALA B O 1
ATOM 3117 N N . ARG B 1 40 ? 21.672 -14.008 -3.029 1 94.75 40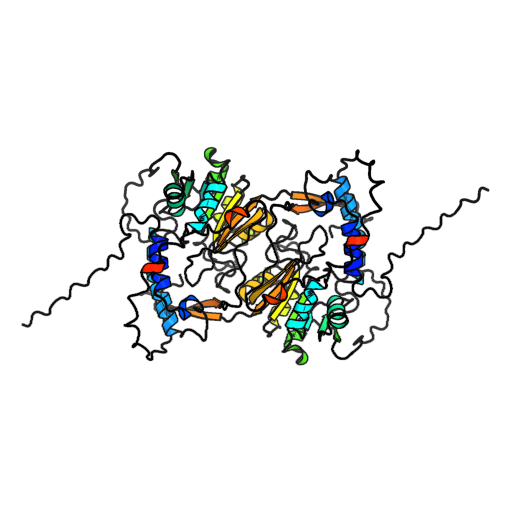 ARG B N 1
ATOM 3118 C CA . ARG B 1 40 ? 20.281 -14.18 -2.592 1 94.75 40 ARG B CA 1
ATOM 3119 C C . ARG B 1 40 ? 19.75 -12.906 -1.935 1 94.75 40 ARG B C 1
ATOM 3121 O O . ARG B 1 40 ? 18.625 -12.484 -2.201 1 94.75 40 ARG B O 1
ATOM 3128 N N . SER B 1 41 ? 20.625 -12.234 -1.188 1 94.5 41 SER B N 1
ATOM 3129 C CA . SER B 1 41 ? 20.172 -11.125 -0.353 1 94.5 41 SER B CA 1
ATOM 3130 C C . SER B 1 41 ? 20.344 -9.789 -1.073 1 94.5 41 SER B C 1
ATOM 3132 O O . SER B 1 41 ? 19.688 -8.805 -0.728 1 94.5 41 SER B O 1
ATOM 3134 N N . HIS B 1 42 ? 21.266 -9.773 -2.098 1 97.12 42 HIS B N 1
ATOM 3135 C CA . HIS B 1 42 ? 21.656 -8.492 -2.693 1 97.12 42 HIS B CA 1
ATOM 3136 C C . HIS B 1 42 ? 21.672 -8.586 -4.215 1 97.12 42 HIS B C 1
ATOM 3138 O O . HIS B 1 42 ? 22.562 -8.023 -4.859 1 97.12 42 HIS B O 1
ATOM 3144 N N . PHE B 1 43 ? 20.734 -9.312 -4.773 1 97.19 43 PHE B N 1
ATOM 3145 C CA . PHE B 1 43 ? 20.766 -9.68 -6.184 1 97.19 43 PHE B CA 1
ATOM 3146 C C . PHE B 1 43 ? 20.828 -8.438 -7.066 1 97.19 43 PHE B C 1
ATOM 3148 O O . PHE B 1 43 ? 21.547 -8.422 -8.07 1 97.19 43 PHE B O 1
ATOM 3155 N N . PHE B 1 44 ? 20.141 -7.348 -6.715 1 97.06 44 PHE B N 1
ATOM 3156 C CA . PHE B 1 44 ? 20.109 -6.172 -7.574 1 97.06 44 PHE B CA 1
ATOM 3157 C C . PHE B 1 44 ? 21.031 -5.078 -7.043 1 97.06 44 PHE B C 1
ATOM 3159 O O . PHE B 1 44 ? 20.938 -3.922 -7.461 1 97.06 44 PHE B O 1
ATOM 3166 N N . SER B 1 45 ? 21.859 -5.418 -6.09 1 96.62 45 SER B N 1
ATOM 3167 C CA . SER B 1 45 ? 22.844 -4.461 -5.594 1 96.62 45 SER B CA 1
ATOM 3168 C C . SER B 1 45 ? 23.891 -4.141 -6.66 1 96.62 45 SER B C 1
ATOM 3170 O O . SER B 1 45 ? 24.469 -5.043 -7.262 1 96.62 45 SER B O 1
ATOM 3172 N N . PRO B 1 46 ? 24.156 -2.941 -6.848 1 92.62 46 PRO B N 1
ATOM 3173 C CA . PRO B 1 46 ? 25.219 -2.59 -7.805 1 92.62 46 PRO B CA 1
ATOM 3174 C C . PRO B 1 46 ? 26.609 -2.885 -7.281 1 92.62 46 PRO B C 1
ATOM 3176 O O . PRO B 1 46 ? 27.578 -2.889 -8.055 1 92.62 46 PRO B O 1
ATOM 3179 N N . THR B 1 47 ? 26.766 -3.164 -6.051 1 92 47 THR B N 1
ATOM 3180 C CA . THR B 1 47 ? 28.094 -3.242 -5.48 1 92 47 THR B CA 1
ATOM 3181 C C . THR B 1 47 ? 28.391 -4.648 -4.969 1 92 47 THR B C 1
ATOM 3183 O O . THR B 1 47 ? 29.547 -5.086 -4.949 1 92 47 THR B O 1
ATOM 3186 N N . HIS B 1 48 ? 27.391 -5.43 -4.602 1 93.75 48 HIS B N 1
ATOM 3187 C CA . HIS B 1 48 ? 27.625 -6.707 -3.936 1 93.75 48 HIS B CA 1
ATOM 3188 C C . HIS B 1 48 ? 27.75 -7.84 -4.949 1 93.75 48 HIS B C 1
ATOM 3190 O O . HIS B 1 48 ? 28.266 -8.914 -4.621 1 93.75 48 HIS B O 1
ATOM 3196 N N . ILE B 1 49 ? 27.156 -7.672 -6.117 1 93.19 49 ILE B N 1
ATOM 3197 C CA . ILE B 1 49 ? 27.188 -8.656 -7.191 1 93.19 49 ILE B CA 1
ATOM 3198 C C . ILE B 1 49 ? 27.625 -7.988 -8.492 1 93.19 49 ILE B C 1
ATOM 3200 O O . ILE B 1 49 ? 27.188 -6.875 -8.797 1 93.19 49 ILE B O 1
ATOM 3204 N N . THR B 1 50 ? 28.5 -8.672 -9.234 1 93.06 50 THR B N 1
ATOM 3205 C CA . THR B 1 50 ? 28.938 -8.102 -10.5 1 93.06 50 THR B CA 1
ATOM 3206 C C . THR B 1 50 ? 27.875 -8.289 -11.57 1 93.06 50 THR B C 1
ATOM 3208 O O . THR B 1 50 ? 27.047 -9.188 -11.477 1 93.06 50 THR B O 1
ATOM 3211 N N . PRO B 1 51 ? 27.922 -7.465 -12.562 1 92.38 51 PRO B N 1
ATOM 3212 C CA . PRO B 1 51 ? 26.969 -7.625 -13.664 1 92.38 51 PRO B CA 1
ATOM 3213 C C . PRO B 1 51 ? 27.047 -9 -14.328 1 92.38 51 PRO B C 1
ATOM 3215 O O . PRO B 1 51 ? 26.031 -9.57 -14.711 1 92.38 51 PRO B O 1
ATOM 3218 N N . GLU B 1 52 ? 28.25 -9.539 -14.422 1 93.31 52 GLU B N 1
ATOM 3219 C CA . GLU B 1 52 ? 28.438 -10.844 -15.039 1 93.31 52 GLU B CA 1
ATOM 3220 C C . GLU B 1 52 ? 27.812 -11.953 -14.203 1 93.31 52 GLU B C 1
ATOM 3222 O O . GLU B 1 52 ? 27.125 -12.828 -14.734 1 93.31 52 GLU B O 1
ATOM 3227 N N . GLN B 1 53 ? 28.047 -11.859 -12.93 1 94.56 53 GLN B N 1
ATOM 3228 C CA . GLN B 1 53 ? 27.453 -12.836 -12.023 1 94.56 53 GLN B CA 1
ATOM 3229 C C . GLN B 1 53 ? 25.938 -12.75 -12.039 1 94.56 53 GLN B C 1
ATOM 3231 O O . GLN B 1 53 ? 25.25 -13.773 -12.055 1 94.56 53 GLN B O 1
ATOM 3236 N N . ARG B 1 54 ? 25.453 -11.57 -12.055 1 95.88 54 ARG B N 1
ATOM 3237 C CA . ARG B 1 54 ? 24.016 -11.336 -12.078 1 95.88 54 ARG B CA 1
ATOM 3238 C C . ARG B 1 54 ? 23.391 -11.898 -13.359 1 95.88 54 ARG B C 1
ATOM 3240 O O . ARG B 1 54 ? 22.328 -12.516 -13.312 1 95.88 54 ARG B O 1
ATOM 3247 N N . ALA B 1 55 ? 24.047 -11.68 -14.453 1 93.69 55 ALA B N 1
ATOM 3248 C CA . ALA B 1 55 ? 23.562 -12.18 -15.734 1 93.69 55 ALA B CA 1
ATOM 3249 C C . ALA B 1 55 ? 23.5 -13.703 -15.742 1 93.69 55 ALA B C 1
ATOM 3251 O O . ALA B 1 55 ? 22.531 -14.289 -16.234 1 93.69 55 ALA B O 1
ATOM 3252 N N . GLU B 1 56 ? 24.469 -14.266 -15.203 1 95.19 56 GLU B N 1
ATOM 3253 C CA . GLU B 1 56 ? 24.516 -15.727 -15.141 1 95.19 56 GLU B CA 1
ATOM 3254 C C . GLU B 1 56 ? 23.391 -16.281 -14.273 1 95.19 56 GLU B C 1
ATOM 3256 O O . GLU B 1 56 ? 22.688 -17.203 -14.68 1 95.19 56 GLU B O 1
ATOM 3261 N N . ILE B 1 57 ? 23.266 -15.703 -13.117 1 96.69 57 ILE B N 1
ATOM 3262 C CA . ILE B 1 57 ? 22.234 -16.141 -12.195 1 96.69 57 ILE B CA 1
ATOM 3263 C C . ILE B 1 57 ? 20.844 -15.93 -12.812 1 96.69 57 ILE B C 1
ATOM 3265 O O . ILE B 1 57 ? 19.969 -16.781 -12.711 1 96.69 57 ILE B O 1
ATOM 3269 N N . TRP B 1 58 ? 20.672 -14.828 -13.453 1 95.81 58 TRP B N 1
ATOM 3270 C CA . TRP B 1 58 ? 19.406 -14.539 -14.117 1 95.81 58 TRP B CA 1
ATOM 3271 C C . TRP B 1 58 ? 19.109 -15.578 -15.188 1 95.81 58 TRP B C 1
ATOM 3273 O O . TRP B 1 58 ? 17.969 -16.062 -15.289 1 95.81 58 TRP B O 1
ATOM 3283 N N . GLU B 1 59 ? 20.047 -15.898 -16 1 94.25 59 GLU B N 1
ATOM 3284 C CA . GLU B 1 59 ? 19.859 -16.875 -17.078 1 94.25 59 GLU B CA 1
ATOM 3285 C C . GLU B 1 59 ? 19.453 -18.234 -16.516 1 94.25 59 GLU B C 1
ATOM 3287 O O . GLU B 1 59 ? 18.547 -18.875 -17.031 1 94.25 59 GLU B O 1
ATOM 3292 N N . ASP B 1 60 ? 20.156 -18.562 -15.469 1 95.88 60 ASP B N 1
ATOM 3293 C CA . ASP B 1 60 ? 19.812 -19.828 -14.82 1 95.88 60 ASP B CA 1
ATOM 3294 C C . ASP B 1 60 ? 18.391 -19.812 -14.266 1 95.88 60 ASP B C 1
ATOM 3296 O O . ASP B 1 60 ? 17.641 -20.766 -14.422 1 95.88 60 ASP B O 1
ATOM 3300 N N . GLN B 1 61 ? 18.047 -18.703 -13.625 1 96.31 61 GLN B N 1
ATOM 3301 C CA . GLN B 1 61 ? 16.703 -18.562 -13.078 1 96.31 61 GLN B CA 1
ATOM 3302 C C . GLN B 1 61 ? 15.656 -18.578 -14.18 1 96.31 61 GLN B C 1
ATOM 3304 O O . GLN B 1 61 ? 14.609 -19.203 -14.039 1 96.31 61 GLN B O 1
ATOM 3309 N N . ALA B 1 62 ? 15.922 -17.844 -15.164 1 93.25 62 ALA B N 1
ATOM 3310 C CA . ALA B 1 62 ? 14.969 -17.734 -16.266 1 93.25 62 ALA B CA 1
ATOM 3311 C C . ALA B 1 62 ? 14.727 -19.094 -16.922 1 93.25 62 ALA B C 1
ATOM 3313 O O . ALA B 1 62 ? 13.578 -19.453 -17.203 1 93.25 62 ALA B O 1
ATOM 3314 N N . ASP B 1 63 ? 15.773 -19.812 -17.172 1 93.31 63 ASP B N 1
ATOM 3315 C CA . ASP B 1 63 ? 15.664 -21.141 -17.781 1 93.31 63 ASP B CA 1
ATOM 3316 C C . ASP B 1 63 ? 14.812 -22.078 -16.922 1 93.31 63 ASP B C 1
ATOM 3318 O O . ASP B 1 63 ? 13.883 -22.719 -17.422 1 93.31 63 ASP B O 1
ATOM 3322 N N . LEU B 1 64 ? 15.117 -22.094 -15.703 1 95.38 64 LEU B N 1
ATOM 3323 C CA . LEU B 1 64 ? 14.383 -22.938 -14.773 1 95.38 64 LEU B CA 1
ATOM 3324 C C . LEU B 1 64 ? 12.961 -22.406 -14.578 1 95.38 64 LEU B C 1
ATOM 3326 O O . LEU B 1 64 ? 12 -23.188 -14.602 1 95.38 64 LEU B O 1
ATOM 3330 N N . GLY B 1 65 ? 12.859 -21.109 -14.344 1 94.44 65 GLY B N 1
ATOM 3331 C CA . GLY B 1 65 ? 11.578 -20.469 -14.078 1 94.44 65 GLY B CA 1
ATOM 3332 C C . GLY B 1 65 ? 10.578 -20.656 -15.203 1 94.44 65 GLY B C 1
ATOM 3333 O O . GLY B 1 65 ? 9.406 -20.938 -14.961 1 94.44 65 GLY B O 1
ATOM 3334 N N . GLU B 1 66 ? 11.008 -20.469 -16.391 1 92.31 66 GLU B N 1
ATOM 3335 C CA . GLU B 1 66 ? 10.125 -20.625 -17.531 1 92.31 66 GLU B CA 1
ATOM 3336 C C . GLU B 1 66 ? 9.562 -22.047 -17.609 1 92.31 66 GLU B C 1
ATOM 3338 O O . GLU B 1 66 ? 8.367 -22.234 -17.859 1 92.31 66 GLU B O 1
ATOM 3343 N N . LYS B 1 67 ? 10.422 -22.984 -17.422 1 93.56 67 LYS B N 1
ATOM 3344 C CA . LYS B 1 67 ? 9.984 -24.375 -17.406 1 93.56 67 LYS B CA 1
ATOM 3345 C C . LYS B 1 67 ? 8.961 -24.641 -16.312 1 93.56 67 LYS B C 1
ATOM 3347 O O . LYS B 1 67 ? 7.953 -25.312 -16.531 1 93.56 67 LYS B O 1
ATOM 3352 N N . LEU B 1 68 ? 9.211 -24.047 -15.156 1 95.25 68 LEU B N 1
ATOM 3353 C CA . LEU B 1 68 ? 8.344 -24.297 -14.008 1 95.25 68 LEU B CA 1
ATOM 3354 C C . LEU B 1 68 ? 7.027 -23.547 -14.141 1 95.25 68 LEU B C 1
ATOM 3356 O O . LEU B 1 68 ? 5.984 -24.016 -13.695 1 95.25 68 LEU B O 1
ATOM 3360 N N . VAL B 1 69 ? 7.051 -22.375 -14.727 1 93.5 69 VAL B N 1
ATOM 3361 C CA . VAL B 1 69 ? 5.812 -21.641 -14.992 1 93.5 69 VAL B CA 1
ATOM 3362 C C . VAL B 1 69 ? 4.941 -22.453 -15.953 1 93.5 69 VAL B C 1
ATOM 3364 O O . VAL B 1 69 ? 3.734 -22.578 -15.75 1 93.5 69 VAL B O 1
ATOM 3367 N N . ASP B 1 70 ? 5.535 -23.047 -16.953 1 92.88 70 ASP B N 1
ATOM 3368 C CA . ASP B 1 70 ? 4.801 -23.781 -17.969 1 92.88 70 ASP B CA 1
ATOM 3369 C C . ASP B 1 70 ? 4.207 -25.062 -17.375 1 92.88 70 ASP B C 1
ATOM 3371 O O . ASP B 1 70 ? 3.129 -25.5 -17.797 1 92.88 70 ASP B O 1
ATOM 3375 N N . SER B 1 71 ? 4.918 -25.625 -16.438 1 94.88 71 SER B N 1
ATOM 3376 C CA . SER B 1 71 ? 4.48 -26.922 -15.961 1 94.88 71 SER B CA 1
ATOM 3377 C C . SER B 1 71 ? 3.748 -26.797 -14.625 1 94.88 71 SER B C 1
ATOM 3379 O O . SER B 1 71 ? 3.086 -27.75 -14.188 1 94.88 71 SER B O 1
ATOM 3381 N N . CYS B 1 72 ? 3.881 -25.672 -13.914 1 96.44 72 CYS B N 1
ATOM 3382 C CA . CYS B 1 72 ? 3.285 -25.484 -12.594 1 96.44 72 CYS B CA 1
ATOM 3383 C C . CYS B 1 72 ? 2.504 -24.172 -12.523 1 96.44 72 CYS B C 1
ATOM 3385 O O . CYS B 1 72 ? 1.382 -24.094 -13.031 1 96.44 72 CYS B O 1
ATOM 3387 N N . ALA B 1 73 ? 3.133 -23.094 -11.961 1 96.75 73 ALA B N 1
ATOM 3388 C CA . ALA B 1 73 ? 2.453 -21.812 -11.742 1 96.75 73 ALA B CA 1
ATOM 3389 C C . ALA B 1 73 ? 3.451 -20.672 -11.68 1 96.75 73 ALA B C 1
ATOM 3391 O O . ALA B 1 73 ? 4.656 -20.891 -11.547 1 96.75 73 ALA B O 1
ATOM 3392 N N . TRP B 1 74 ? 2.959 -19.516 -11.82 1 95.94 74 TRP B N 1
ATOM 3393 C CA . TRP B 1 74 ? 3.781 -18.312 -11.789 1 95.94 74 TRP B CA 1
ATOM 3394 C C . TRP B 1 74 ? 4.281 -18.031 -10.375 1 95.94 74 TRP B C 1
ATOM 3396 O O . TRP B 1 74 ? 5.406 -17.562 -10.188 1 95.94 74 TRP B O 1
ATOM 3406 N N . ALA B 1 75 ? 3.449 -18.25 -9.375 1 97.38 75 ALA B N 1
ATOM 3407 C CA . ALA B 1 75 ? 3.836 -18.094 -7.973 1 97.38 75 ALA B CA 1
ATOM 3408 C C . ALA B 1 75 ? 3.84 -19.438 -7.246 1 97.38 75 ALA B C 1
ATOM 3410 O O . ALA B 1 75 ? 3.164 -20.375 -7.664 1 97.38 75 ALA B O 1
ATOM 3411 N N . THR B 1 76 ? 4.574 -19.453 -6.16 1 97.31 76 THR B N 1
ATOM 3412 C CA . THR B 1 76 ? 4.848 -20.719 -5.496 1 97.31 76 THR B CA 1
ATOM 3413 C C . THR B 1 76 ? 4.023 -20.859 -4.219 1 97.31 76 THR B C 1
ATOM 3415 O O . THR B 1 76 ? 4.207 -20.078 -3.273 1 97.31 76 THR B O 1
ATOM 3418 N N . PRO B 1 77 ? 3.143 -21.797 -4.211 1 96.19 77 PRO B N 1
ATOM 3419 C CA . PRO B 1 77 ? 2.477 -22.047 -2.932 1 96.19 77 PRO B CA 1
ATOM 3420 C C . PRO B 1 77 ? 3.426 -22.609 -1.874 1 96.19 77 PRO B C 1
ATOM 3422 O O . PRO B 1 77 ? 4.363 -23.344 -2.205 1 96.19 77 PRO B O 1
ATOM 3425 N N . ASP B 1 78 ? 3.258 -22.219 -0.651 1 89.94 78 ASP B N 1
ATOM 3426 C CA . ASP B 1 78 ? 4.027 -22.766 0.457 1 89.94 78 ASP B CA 1
ATOM 3427 C C . ASP B 1 78 ? 3.107 -23.297 1.561 1 89.94 78 ASP B C 1
ATOM 3429 O O . ASP B 1 78 ? 2.018 -22.75 1.769 1 89.94 78 ASP B O 1
ATOM 3433 N N . PRO B 1 79 ? 3.51 -24.297 2.24 1 92.75 79 PRO B N 1
ATOM 3434 C CA . PRO B 1 79 ? 2.678 -24.969 3.25 1 92.75 79 PRO B CA 1
ATOM 3435 C C . PRO B 1 79 ? 2.162 -24 4.312 1 92.75 79 PRO B C 1
ATOM 3437 O O . PRO B 1 79 ? 1.086 -24.203 4.879 1 92.75 79 PRO B O 1
ATOM 3440 N N . ARG B 1 80 ? 2.85 -22.891 4.578 1 93.88 80 ARG B N 1
ATOM 3441 C CA . ARG B 1 80 ? 2.439 -21.906 5.566 1 93.88 80 ARG B CA 1
ATOM 3442 C C . ARG B 1 80 ? 1.118 -21.25 5.172 1 93.88 80 ARG B C 1
ATOM 3444 O O . ARG B 1 80 ? 0.427 -20.672 6.016 1 93.88 80 ARG B O 1
ATOM 3451 N N . LEU B 1 81 ? 0.751 -21.359 3.916 1 97 81 LEU B N 1
ATOM 3452 C CA . LEU B 1 81 ? -0.424 -20.672 3.398 1 97 81 LEU B CA 1
ATOM 3453 C C . LEU B 1 81 ? -1.666 -21.547 3.51 1 97 81 LEU B C 1
ATOM 3455 O O . LEU B 1 81 ? -2.791 -21.062 3.387 1 97 81 LEU B O 1
ATOM 3459 N N . LEU B 1 82 ? -1.487 -22.859 3.701 1 96.62 82 LEU B N 1
ATOM 3460 C CA . LEU B 1 82 ? -2.582 -23.812 3.635 1 96.62 82 LEU B CA 1
ATOM 3461 C C . LEU B 1 82 ? -3.648 -23.5 4.676 1 96.62 82 LEU B C 1
ATOM 3463 O O . LEU B 1 82 ? -4.844 -23.562 4.387 1 96.62 82 LEU B O 1
ATOM 3467 N N . PRO B 1 83 ? -3.293 -23.078 5.957 1 97.75 83 PRO B N 1
ATOM 3468 C CA . PRO B 1 83 ? -4.312 -22.734 6.945 1 97.75 83 PRO B CA 1
ATOM 3469 C C . PRO B 1 83 ? -5.203 -21.578 6.496 1 97.75 83 PRO B C 1
ATOM 3471 O O . PRO B 1 83 ? -6.383 -21.531 6.859 1 97.75 83 PRO B O 1
ATOM 3474 N N . VAL B 1 84 ? -4.637 -20.656 5.711 1 98.69 84 VAL B N 1
ATOM 3475 C CA . VAL B 1 84 ? -5.422 -19.531 5.215 1 98.69 84 VAL B CA 1
ATOM 3476 C C . VAL B 1 84 ? -6.527 -20.031 4.293 1 98.69 84 VAL B C 1
ATOM 3478 O O . VAL B 1 84 ? -7.695 -19.672 4.457 1 98.69 84 VAL B O 1
ATOM 3481 N N . PHE B 1 85 ? -6.199 -20.984 3.4 1 98.56 85 PHE B N 1
ATOM 3482 C CA . PHE B 1 85 ? -7.172 -21.5 2.441 1 98.56 85 PHE B CA 1
ATOM 3483 C C . PHE B 1 85 ? -8.203 -22.391 3.135 1 98.56 85 PHE B C 1
ATOM 3485 O O . PHE B 1 85 ? -9.375 -22.406 2.752 1 98.56 85 PHE B O 1
ATOM 3492 N N . LYS B 1 86 ? -7.758 -23.078 4.121 1 98.06 86 LYS B N 1
ATOM 3493 C CA . LYS B 1 86 ? -8.695 -23.891 4.895 1 98.06 86 LYS B CA 1
ATOM 3494 C C . LYS B 1 86 ? -9.688 -23.016 5.656 1 98.06 86 LYS B C 1
ATOM 3496 O O . LYS B 1 86 ? -10.875 -23.328 5.719 1 98.06 86 LYS B O 1
ATOM 3501 N N . HIS B 1 87 ? -9.188 -21.953 6.188 1 98.44 87 HIS B N 1
ATOM 3502 C CA . HIS B 1 87 ? -10 -21.047 7 1 98.44 87 HIS B CA 1
ATOM 3503 C C . HIS B 1 87 ? -11.055 -20.344 6.156 1 98.44 87 HIS B C 1
ATOM 3505 O O . HIS B 1 87 ? -12.195 -20.172 6.59 1 98.44 87 HIS B O 1
ATOM 3511 N N . PHE B 1 88 ? -10.734 -20 4.914 1 98.56 88 PHE B N 1
ATOM 3512 C CA . PHE B 1 88 ? -11.617 -19.141 4.121 1 98.56 88 PHE B CA 1
ATOM 3513 C C . PHE B 1 88 ? -12.32 -19.953 3.045 1 98.56 88 PHE B C 1
ATOM 3515 O O . PHE B 1 88 ? -13.062 -19.406 2.229 1 98.56 88 PHE B O 1
ATOM 3522 N N . GLY B 1 89 ? -11.992 -21.281 2.963 1 97.62 89 GLY B N 1
ATOM 3523 C CA . GLY B 1 89 ? -12.695 -22.141 2.027 1 97.62 89 GLY B CA 1
ATOM 3524 C C . GLY B 1 89 ? -14.195 -22.172 2.26 1 97.62 89 GLY B C 1
ATOM 3525 O O . GLY B 1 89 ? -14.664 -21.859 3.354 1 97.62 89 GLY B O 1
ATOM 3526 N N . PRO B 1 90 ? -14.93 -22.641 1.252 1 97.81 90 PRO B N 1
ATOM 3527 C CA . PRO B 1 90 ? -14.523 -23.141 -0.063 1 97.81 90 PRO B CA 1
ATOM 3528 C C . PRO B 1 90 ? -14.008 -22.031 -0.984 1 97.81 90 PRO B C 1
ATOM 3530 O O . PRO B 1 90 ? -14.273 -20.844 -0.743 1 97.81 90 PRO B O 1
ATOM 3533 N N . ILE B 1 91 ? -13.273 -22.469 -2.064 1 98.69 91 ILE B N 1
ATOM 3534 C CA . ILE B 1 91 ? -12.531 -21.516 -2.895 1 98.69 91 ILE B CA 1
ATOM 3535 C C . ILE B 1 91 ? -13.031 -21.594 -4.336 1 98.69 91 ILE B C 1
ATOM 3537 O O . ILE B 1 91 ? -13.352 -22.688 -4.828 1 98.69 91 ILE B O 1
ATOM 3541 N N . VAL B 1 92 ? -13.188 -20.453 -4.973 1 98.81 92 VAL B N 1
ATOM 3542 C CA . VAL B 1 92 ? -13.258 -20.375 -6.426 1 98.81 92 VAL B CA 1
ATOM 3543 C C . VAL B 1 92 ? -12.023 -19.656 -6.969 1 98.81 92 VAL B C 1
ATOM 3545 O O . VAL B 1 92 ? -11.68 -18.578 -6.5 1 98.81 92 VAL B O 1
ATOM 3548 N N . GLU B 1 93 ? -11.305 -20.312 -7.82 1 98.69 93 GLU B N 1
ATOM 3549 C CA . GLU B 1 93 ? -10.156 -19.719 -8.5 1 98.69 93 GLU B CA 1
ATOM 3550 C C . GLU B 1 93 ? -10.484 -19.391 -9.953 1 98.69 93 GLU B C 1
ATOM 3552 O O . GLU B 1 93 ? -10.992 -20.234 -10.688 1 98.69 93 GLU B O 1
ATOM 3557 N N . VAL B 1 94 ? -10.258 -18.141 -10.375 1 98.44 94 VAL B N 1
ATOM 3558 C CA . VAL B 1 94 ? -10.367 -17.766 -11.781 1 98.44 94 VAL B CA 1
ATOM 3559 C C . VAL B 1 94 ? -8.977 -17.5 -12.352 1 98.44 94 VAL B C 1
ATOM 3561 O O . VAL B 1 94 ? -8.172 -16.797 -11.742 1 98.44 94 VAL B O 1
ATOM 3564 N N . GLY B 1 95 ? -8.734 -17.984 -13.523 1 97.5 95 GLY B N 1
ATOM 3565 C CA . GLY B 1 95 ? -7.395 -17.922 -14.086 1 97.5 95 GLY B CA 1
ATOM 3566 C C . GLY B 1 95 ? -6.441 -18.938 -13.469 1 97.5 95 GLY B C 1
ATOM 3567 O O . GLY B 1 95 ? -5.336 -18.578 -13.062 1 97.5 95 GLY B O 1
ATOM 3568 N N . CYS B 1 96 ? -6.926 -20.219 -13.422 1 97.88 96 CYS B N 1
ATOM 3569 C CA . CYS B 1 96 ? -6.145 -21.219 -12.703 1 97.88 96 CYS B CA 1
ATOM 3570 C C . CYS B 1 96 ? -4.984 -21.719 -13.555 1 97.88 96 CYS B C 1
ATOM 3572 O O . CYS B 1 96 ? -4.082 -22.391 -13.047 1 97.88 96 CYS B O 1
ATOM 3574 N N . GLY B 1 97 ? -4.91 -21.328 -14.828 1 96.06 97 GLY B N 1
ATOM 3575 C CA . GLY B 1 97 ? -3.896 -21.828 -15.75 1 96.06 97 GLY B CA 1
ATOM 3576 C C . GLY B 1 97 ? -4.156 -23.234 -16.234 1 96.06 97 GLY B C 1
ATOM 3577 O O . GLY B 1 97 ? -5.051 -23.922 -15.727 1 96.06 97 GLY B O 1
ATOM 3578 N N . ALA B 1 98 ? -3.352 -23.688 -17.172 1 94.88 98 ALA B N 1
ATOM 3579 C CA . ALA B 1 98 ? -3.492 -25 -17.766 1 94.88 98 ALA B CA 1
ATOM 3580 C C . ALA B 1 98 ? -3.215 -26.109 -16.75 1 94.88 98 ALA B C 1
ATOM 3582 O O . ALA B 1 98 ? -3.791 -27.188 -16.828 1 94.88 98 ALA B O 1
ATOM 3583 N N . ASN B 1 99 ? -2.424 -25.75 -15.789 1 95.88 99 ASN B N 1
ATOM 3584 C CA . ASN B 1 99 ? -1.982 -26.75 -14.828 1 95.88 99 ASN B CA 1
ATOM 3585 C C . ASN B 1 99 ? -2.896 -26.797 -13.609 1 95.88 99 ASN B C 1
ATOM 3587 O O . ASN B 1 99 ? -2.838 -27.75 -12.82 1 95.88 99 ASN B O 1
ATOM 3591 N N . ALA B 1 100 ? -3.701 -25.781 -13.398 1 97.5 100 ALA B N 1
ATOM 3592 C CA . ALA B 1 100 ? -4.52 -25.625 -12.203 1 97.5 100 ALA B CA 1
ATOM 3593 C C . ALA B 1 100 ? -3.727 -25.969 -10.945 1 97.5 100 ALA B C 1
ATOM 3595 O O . ALA B 1 100 ? -4.211 -26.703 -10.086 1 97.5 100 ALA B O 1
ATOM 3596 N N . TYR B 1 101 ? -2.527 -25.484 -10.875 1 97.69 101 TYR B N 1
ATOM 3597 C CA . TYR B 1 101 ? -1.531 -25.922 -9.906 1 97.69 101 TYR B CA 1
ATOM 3598 C C . TYR B 1 101 ? -1.965 -25.578 -8.484 1 97.69 101 TYR B C 1
ATOM 3600 O O . TYR B 1 101 ? -1.942 -26.438 -7.602 1 97.69 101 TYR B O 1
ATOM 3608 N N . TRP B 1 102 ? -2.395 -24.375 -8.219 1 98.44 102 TRP B N 1
ATOM 3609 C CA . TRP B 1 102 ? -2.807 -23.938 -6.887 1 98.44 102 TRP B CA 1
ATOM 3610 C C . TRP B 1 102 ? -4.07 -24.672 -6.441 1 98.44 102 TRP B C 1
ATOM 3612 O O . TRP B 1 102 ? -4.156 -25.125 -5.297 1 98.44 102 TRP B O 1
ATOM 3622 N N . ALA B 1 103 ? -5.027 -24.797 -7.332 1 98.19 103 ALA B N 1
ATOM 3623 C CA . ALA B 1 103 ? -6.273 -25.484 -7.02 1 98.19 103 ALA B CA 1
ATOM 3624 C C . ALA B 1 103 ? -6 -26.922 -6.594 1 98.19 103 ALA B C 1
ATOM 3626 O O . ALA B 1 103 ? -6.5 -27.391 -5.562 1 98.19 103 ALA B O 1
ATOM 3627 N N . LYS B 1 104 ? -5.195 -27.594 -7.414 1 97.25 104 LYS B N 1
ATOM 3628 C CA . LYS B 1 104 ? -4.844 -28.969 -7.105 1 97.25 104 LYS B CA 1
ATOM 3629 C C . LYS B 1 104 ? -4.074 -29.062 -5.793 1 97.25 104 LYS B C 1
ATOM 3631 O O . LYS B 1 104 ? -4.344 -29.953 -4.973 1 97.25 104 LYS B O 1
ATOM 3636 N N . TRP B 1 105 ? -3.154 -28.156 -5.594 1 97.31 105 TRP B N 1
ATOM 3637 C CA . TRP B 1 105 ? -2.348 -28.156 -4.379 1 97.31 105 TRP B CA 1
ATOM 3638 C C . TRP B 1 105 ? -3.219 -27.953 -3.145 1 97.31 105 TRP B C 1
ATOM 3640 O O . TRP B 1 105 ? -3.107 -28.703 -2.17 1 97.31 105 TRP B O 1
ATOM 3650 N N . MET B 1 106 ? -4.125 -26.984 -3.15 1 97.25 106 MET B N 1
ATOM 3651 C CA . MET B 1 106 ? -5.023 -26.703 -2.037 1 97.25 106 MET B CA 1
ATOM 3652 C C . MET B 1 106 ? -5.887 -27.906 -1.704 1 97.25 106 MET B C 1
ATOM 3654 O O . MET B 1 106 ? -6.082 -28.234 -0.532 1 97.25 106 MET B O 1
ATOM 3658 N N . HIS B 1 107 ? -6.352 -28.516 -2.693 1 97.25 107 HIS B N 1
ATOM 3659 C CA . HIS B 1 107 ? -7.242 -29.656 -2.494 1 97.25 107 HIS B CA 1
ATOM 3660 C C . HIS B 1 107 ? -6.477 -30.875 -1.993 1 97.25 107 HIS B C 1
ATOM 3662 O O . HIS B 1 107 ? -6.852 -31.469 -0.986 1 97.25 107 HIS B O 1
ATOM 3668 N N . ASN B 1 108 ? -5.414 -31.172 -2.717 1 95.81 108 ASN B N 1
ATOM 3669 C CA . ASN B 1 108 ? -4.68 -32.406 -2.414 1 95.81 108 ASN B CA 1
ATOM 3670 C C . ASN B 1 108 ? -4 -32.312 -1.049 1 95.81 108 ASN B C 1
ATOM 3672 O O . ASN B 1 108 ? -3.973 -33.312 -0.311 1 95.81 108 ASN B O 1
ATOM 3676 N N . GLU B 1 109 ? -3.459 -31.172 -0.706 1 95.19 109 GLU B N 1
ATOM 3677 C CA . GLU B 1 109 ? -2.695 -31.031 0.531 1 95.19 109 GLU B CA 1
ATOM 3678 C C . GLU B 1 109 ? -3.59 -30.609 1.689 1 95.19 109 GLU B C 1
ATOM 3680 O O . GLU B 1 109 ? -3.324 -30.938 2.844 1 95.19 109 GLU B O 1
ATOM 3685 N N . GLY B 1 110 ? -4.633 -29.875 1.401 1 95.31 110 GLY B N 1
ATOM 3686 C CA . GLY B 1 110 ? -5.41 -29.297 2.482 1 95.31 110 GLY B CA 1
ATOM 3687 C C . GLY B 1 110 ? -6.848 -29.766 2.512 1 95.31 110 GLY B C 1
ATOM 3688 O O . GLY B 1 110 ? -7.617 -29.391 3.391 1 95.31 110 GLY B O 1
ATOM 3689 N N . ASN B 1 111 ? -7.223 -30.547 1.576 1 96.5 111 ASN B N 1
ATOM 3690 C CA . ASN B 1 111 ? -8.609 -30.984 1.452 1 96.5 111 ASN B CA 1
ATOM 3691 C C . ASN B 1 111 ? -9.57 -29.812 1.314 1 96.5 111 ASN B C 1
ATOM 3693 O O . ASN B 1 111 ? -10.664 -29.844 1.871 1 96.5 111 ASN B O 1
ATOM 3697 N N . VAL B 1 112 ? -9.156 -28.781 0.665 1 97.81 112 VAL B N 1
ATOM 3698 C CA . VAL B 1 112 ? -9.992 -27.609 0.427 1 97.81 112 VAL B CA 1
ATOM 3699 C C . VAL B 1 112 ? -10.922 -27.875 -0.752 1 97.81 112 VAL B C 1
ATOM 3701 O O . VAL B 1 112 ? -10.508 -28.438 -1.769 1 97.81 112 VAL B O 1
ATOM 3704 N N . ASP B 1 113 ? -12.164 -27.531 -0.593 1 97.56 113 ASP B N 1
ATOM 3705 C CA . ASP B 1 113 ? -13.125 -27.547 -1.696 1 97.56 113 ASP B CA 1
ATOM 3706 C C . ASP B 1 113 ? -12.852 -26.406 -2.678 1 97.56 113 ASP B C 1
ATOM 3708 O O . ASP B 1 113 ? -12.969 -25.234 -2.322 1 97.56 113 ASP B O 1
ATOM 3712 N N . VAL B 1 114 ? -12.461 -26.797 -3.953 1 98.06 114 VAL B N 1
ATOM 3713 C CA . VAL B 1 114 ? -12.031 -25.781 -4.91 1 98.06 114 VAL B CA 1
ATOM 3714 C C . VAL B 1 114 ? -12.766 -25.969 -6.238 1 98.06 114 VAL B C 1
ATOM 3716 O O . VAL B 1 114 ? -12.836 -27.094 -6.754 1 98.06 114 VAL B O 1
ATOM 3719 N N . VAL B 1 115 ? -13.359 -24.953 -6.738 1 97.75 115 VAL B N 1
ATOM 3720 C CA . VAL B 1 115 ? -13.773 -24.844 -8.133 1 97.75 115 VAL B CA 1
ATOM 3721 C C . VAL B 1 115 ? -12.844 -23.875 -8.875 1 97.75 115 VAL B C 1
ATOM 3723 O O . VAL B 1 115 ? -12.641 -22.734 -8.445 1 97.75 115 VAL B O 1
ATOM 3726 N N . ALA B 1 116 ? -12.242 -24.344 -9.953 1 97.81 116 ALA B N 1
ATOM 3727 C CA . ALA B 1 116 ? -11.273 -23.531 -10.672 1 97.81 116 ALA B CA 1
ATOM 3728 C C . ALA B 1 116 ? -11.68 -23.359 -12.133 1 97.81 116 ALA B C 1
ATOM 3730 O O . ALA B 1 116 ? -12.164 -24.312 -12.766 1 97.81 116 ALA B O 1
ATOM 3731 N N . PHE B 1 117 ? -11.461 -22.109 -12.633 1 97.62 117 PHE B N 1
ATOM 3732 C CA . PHE B 1 117 ? -11.797 -21.797 -14.016 1 97.62 117 PHE B CA 1
ATOM 3733 C C . PHE B 1 117 ? -10.586 -21.25 -14.766 1 97.62 117 PHE B C 1
ATOM 3735 O O . PHE B 1 117 ? -9.766 -20.531 -14.188 1 97.62 117 PHE B O 1
ATOM 3742 N N . ASP B 1 118 ? -10.492 -21.578 -15.977 1 96.94 118 ASP B N 1
ATOM 3743 C CA . ASP B 1 118 ? -9.648 -20.891 -16.953 1 96.94 118 ASP B CA 1
ATOM 3744 C C . ASP B 1 118 ? -10.273 -20.906 -18.344 1 96.94 118 ASP B C 1
ATOM 3746 O O . ASP B 1 118 ? -10.953 -21.859 -18.703 1 96.94 118 ASP B O 1
ATOM 3750 N N . VAL B 1 119 ? -10.008 -19.781 -19.078 1 94.56 119 VAL B N 1
ATOM 3751 C CA . VAL B 1 119 ? -10.586 -19.688 -20.422 1 94.56 119 VAL B CA 1
ATOM 3752 C C . VAL B 1 119 ? -9.914 -20.703 -21.344 1 94.56 119 VAL B C 1
ATOM 3754 O O . VAL B 1 119 ? -10.5 -21.125 -22.344 1 94.56 119 VAL B O 1
ATOM 3757 N N . SER B 1 120 ? -8.688 -21.062 -21.016 1 93.38 120 SER B N 1
ATOM 3758 C CA . SER B 1 120 ? -7.941 -22.078 -21.766 1 93.38 120 SER B CA 1
ATOM 3759 C C . SER B 1 120 ? -7.281 -23.078 -20.828 1 93.38 120 SER B C 1
ATOM 3761 O O . SER B 1 120 ? -6.219 -22.797 -20.266 1 93.38 120 SER B O 1
ATOM 3763 N N . LEU B 1 121 ? -7.836 -24.281 -20.75 1 92.12 121 LEU B N 1
ATOM 3764 C CA . LEU B 1 121 ? -7.328 -25.297 -19.828 1 92.12 121 LEU B CA 1
ATOM 3765 C C . LEU B 1 121 ? -6.082 -25.969 -20.406 1 92.12 121 LEU B C 1
ATOM 3767 O O . LEU B 1 121 ? -5.367 -26.672 -19.688 1 92.12 121 LEU B O 1
ATOM 3771 N N . ASN B 1 122 ? -5.734 -25.656 -21.641 1 90 122 ASN B N 1
ATOM 3772 C CA . ASN B 1 122 ? -4.566 -26.281 -22.266 1 90 122 ASN B CA 1
ATOM 3773 C C . ASN B 1 122 ? -3.387 -25.312 -22.328 1 90 122 ASN B C 1
ATOM 3775 O O . ASN B 1 122 ? -2.23 -25.734 -22.281 1 90 122 ASN B O 1
ATOM 3779 N N . GLU B 1 123 ? -3.715 -23.984 -22.344 1 89.25 123 GLU B N 1
ATOM 3780 C CA . GLU B 1 123 ? -2.639 -23.031 -22.609 1 89.25 123 GLU B CA 1
ATOM 3781 C C . GLU B 1 123 ? -2.6 -21.938 -21.547 1 89.25 123 GLU B C 1
ATOM 3783 O O . GLU B 1 123 ? -1.637 -21.172 -21.469 1 89.25 123 GLU B O 1
ATOM 3788 N N . GLY B 1 124 ? -3.57 -21.891 -20.781 1 88.06 124 GLY B N 1
ATOM 3789 C CA . GLY B 1 124 ? -3.654 -20.812 -19.797 1 88.06 124 GLY B CA 1
ATOM 3790 C C . GLY B 1 124 ? -2.428 -20.719 -18.906 1 88.06 124 GLY B C 1
ATOM 3791 O O . GLY B 1 124 ? -1.944 -21.734 -18.406 1 88.06 124 GLY B O 1
ATOM 3792 N N . GLY B 1 125 ? -1.893 -19.469 -18.797 1 86.69 125 GLY B N 1
ATOM 3793 C CA . GLY B 1 125 ? -0.804 -19.188 -17.875 1 86.69 125 GLY B CA 1
ATOM 3794 C C . GLY B 1 125 ? 0.554 -19.609 -18.406 1 86.69 125 GLY B C 1
ATOM 3795 O O . GLY B 1 125 ? 1.578 -19.375 -17.766 1 86.69 125 GLY B O 1
ATOM 3796 N N . LYS B 1 126 ? 0.662 -20.219 -19.562 1 86.88 126 LYS B N 1
ATOM 3797 C CA . LYS B 1 126 ? 1.933 -20.688 -20.109 1 86.88 126 LYS B CA 1
ATOM 3798 C C . LYS B 1 126 ? 2.654 -19.578 -20.844 1 86.88 126 LYS B C 1
ATOM 3800 O O . LYS B 1 126 ? 2.016 -18.688 -21.422 1 86.88 126 LYS B O 1
ATOM 3805 N N . ILE B 1 127 ? 3.98 -19.547 -20.75 1 77.94 127 ILE B N 1
ATOM 3806 C CA . ILE B 1 127 ? 4.812 -18.594 -21.469 1 77.94 127 ILE B CA 1
ATOM 3807 C C . ILE B 1 127 ? 5.043 -19.078 -22.891 1 77.94 127 ILE B C 1
ATOM 3809 O O . ILE B 1 127 ? 4.965 -18.312 -23.844 1 77.94 127 ILE B O 1
ATOM 3813 N N . SER B 1 128 ? 5.641 -20.328 -23.062 1 64.94 128 SER B N 1
ATOM 3814 C CA . SER B 1 128 ? 6.031 -20.938 -24.328 1 64.94 128 SER B CA 1
ATOM 3815 C C . SER B 1 128 ? 4.809 -21.297 -25.172 1 64.94 128 SER B C 1
ATOM 3817 O O . SER B 1 128 ? 3.799 -21.766 -24.641 1 64.94 128 SER B O 1
ATOM 3819 N N . GLY B 1 129 ? 4.25 -20.297 -25.938 1 53.5 129 GLY B N 1
ATOM 3820 C CA . GLY B 1 129 ? 3.254 -20.75 -26.891 1 53.5 129 GLY B CA 1
ATOM 3821 C C . GLY B 1 129 ? 3.527 -22.141 -27.438 1 53.5 129 GLY B C 1
ATOM 3822 O O . GLY B 1 129 ? 3.195 -22.438 -28.578 1 53.5 129 GLY B O 1
ATOM 3823 N N . SER B 1 130 ? 4.52 -22.781 -26.906 1 43.94 130 SER B N 1
ATOM 3824 C CA . SER B 1 130 ? 4.789 -24.047 -27.578 1 43.94 130 SER B CA 1
ATOM 3825 C C . SER B 1 130 ? 3.504 -24.828 -27.812 1 43.94 130 SER B C 1
ATOM 3827 O O . SER B 1 130 ? 2.785 -25.156 -26.875 1 43.94 130 SER B O 1
ATOM 3829 N N . LYS B 1 131 ? 3.018 -24.562 -29.016 1 43.19 131 LYS B N 1
ATOM 3830 C CA . LYS B 1 131 ? 1.947 -25.281 -29.703 1 43.19 131 LYS B CA 1
ATOM 3831 C C . LYS B 1 131 ? 2.145 -26.781 -29.625 1 43.19 131 LYS B C 1
ATOM 3833 O O . LYS B 1 131 ? 2.385 -27.453 -30.641 1 43.19 131 LYS B O 1
ATOM 3838 N N . LYS B 1 132 ? 3.045 -27.312 -28.938 1 40.22 132 LYS B N 1
ATOM 3839 C CA . LYS B 1 132 ? 2.779 -28.734 -29.188 1 40.22 132 LYS B CA 1
ATOM 3840 C C . LYS B 1 132 ? 1.304 -29.062 -28.969 1 40.22 132 LYS B C 1
ATOM 3842 O O . LYS B 1 132 ? 0.785 -28.922 -27.859 1 40.22 132 LYS B O 1
ATOM 3847 N N . THR B 1 133 ? 0.555 -28.703 -30.016 1 35.91 133 THR B N 1
ATOM 3848 C CA . THR B 1 133 ? -0.774 -29.25 -30.266 1 35.91 133 THR B CA 1
ATOM 3849 C C . THR B 1 133 ? -0.853 -30.703 -29.844 1 35.91 133 THR B C 1
ATOM 3851 O O . THR B 1 133 ? -0.645 -31.609 -30.656 1 35.91 133 THR B O 1
ATOM 3854 N N . ASN B 1 134 ? -0.071 -31.203 -29 1 33.91 134 ASN B N 1
ATOM 3855 C CA . ASN B 1 134 ? -0.7 -32.5 -28.812 1 33.91 134 ASN B CA 1
ATOM 3856 C C . ASN B 1 134 ? -2.197 -32.375 -28.562 1 33.91 134 ASN B C 1
ATOM 3858 O O . ASN B 1 134 ? -2.611 -31.797 -27.547 1 33.91 134 ASN B O 1
ATOM 3862 N N . LYS B 1 135 ? -2.963 -32.094 -29.672 1 35.62 135 LYS B N 1
ATOM 3863 C CA . LYS B 1 135 ? -4.398 -32.344 -29.703 1 35.62 135 LYS B CA 1
ATOM 3864 C C . LYS B 1 135 ? -4.766 -33.469 -28.703 1 35.62 135 LYS B C 1
ATOM 3866 O O . LYS B 1 135 ? -4.879 -34.625 -29.078 1 35.62 135 LYS B O 1
ATOM 3871 N N . SER B 1 136 ? -4.07 -33.656 -27.688 1 34.38 136 SER B N 1
ATOM 3872 C CA . SER B 1 136 ? -4.906 -34.625 -26.953 1 34.38 136 SER B CA 1
ATOM 3873 C C . SER B 1 136 ? -6.359 -34.156 -26.906 1 34.38 136 SER B C 1
ATOM 3875 O O . SER B 1 136 ? -6.641 -32.938 -27.031 1 34.38 136 SER B O 1
ATOM 3877 N N . ASP B 1 137 ? -7.309 -34.969 -27.297 1 34.06 137 ASP B N 1
ATOM 3878 C CA . ASP B 1 137 ? -8.766 -34.938 -27.172 1 34.06 137 ASP B CA 1
ATOM 3879 C C . ASP B 1 137 ? -9.203 -34 -26.031 1 34.06 137 ASP B C 1
ATOM 3881 O O . ASP B 1 137 ? -8.852 -34.219 -24.875 1 34.06 137 ASP B O 1
ATOM 3885 N N . SER B 1 138 ? -9.203 -32.656 -26.344 1 36.84 138 SER B N 1
ATOM 3886 C CA . SER B 1 138 ? -9.922 -31.688 -25.516 1 36.84 138 SER B CA 1
ATOM 3887 C C . SER B 1 138 ? -11.055 -32.375 -24.75 1 36.84 138 SER B C 1
ATOM 3889 O O . SER B 1 138 ? -12.211 -32.312 -25.172 1 36.84 138 SER B O 1
ATOM 3891 N N . SER B 1 139 ? -10.922 -33.688 -24.641 1 34.03 139 SER B N 1
ATOM 3892 C CA . SER B 1 139 ? -11.992 -34.188 -23.781 1 34.03 139 SER B CA 1
ATOM 3893 C C . SER B 1 139 ? -12.281 -33.219 -22.641 1 34.03 139 SER B C 1
ATOM 3895 O O . SER B 1 139 ? -11.383 -32.5 -22.172 1 34.03 139 SER B O 1
ATOM 3897 N N . ASN B 1 140 ? -13.453 -32.594 -22.703 1 38.06 140 ASN B N 1
ATOM 3898 C CA . ASN B 1 140 ? -14.094 -31.984 -21.531 1 38.06 140 ASN B CA 1
ATOM 3899 C C . ASN B 1 140 ? -13.422 -32.406 -20.234 1 38.06 140 ASN B C 1
ATOM 3901 O O . ASN B 1 140 ? -13.719 -33.469 -19.688 1 38.06 140 ASN B O 1
ATOM 3905 N N . LYS B 1 141 ? -12.117 -32.156 -20.156 1 41.69 141 LYS B N 1
ATOM 3906 C CA . LYS B 1 141 ? -11.43 -32.531 -18.938 1 41.69 141 LYS B CA 1
ATOM 3907 C C . LYS B 1 141 ? -12.203 -32.062 -17.703 1 41.69 141 LYS B C 1
ATOM 3909 O O . LYS B 1 141 ? -12 -30.953 -17.234 1 41.69 141 LYS B O 1
ATOM 3914 N N . THR B 1 142 ? -13.5 -31.953 -17.844 1 40.62 142 THR B N 1
ATOM 3915 C CA . THR B 1 142 ? -14.07 -32.062 -16.5 1 40.62 142 THR B CA 1
ATOM 3916 C C . THR B 1 142 ? -13.305 -33.094 -15.68 1 40.62 142 THR B C 1
ATOM 3918 O O . THR B 1 142 ? -13.336 -34.281 -15.984 1 40.62 142 THR B O 1
ATOM 3921 N N . GLN B 1 143 ? -12.062 -33 -15.523 1 44.41 143 GLN B N 1
ATOM 3922 C CA . GLN B 1 143 ? -11.383 -34 -14.711 1 44.41 143 GLN B CA 1
ATOM 3923 C C . GLN B 1 143 ? -12.234 -34.375 -13.508 1 44.41 143 GLN B C 1
ATOM 3925 O O . GLN B 1 143 ? -13.242 -33.75 -13.211 1 44.41 143 GLN B O 1
ATOM 3930 N N . ASN B 1 144 ? -11.359 -34.969 -12.414 1 40.56 144 ASN B N 1
ATOM 3931 C CA . ASN B 1 144 ? -11.711 -35.844 -11.297 1 40.56 144 ASN B CA 1
ATOM 3932 C C . ASN B 1 144 ? -12.609 -35.125 -10.289 1 40.56 144 ASN B C 1
ATOM 3934 O O . ASN B 1 144 ? -12.234 -34.062 -9.742 1 40.56 144 ASN B O 1
ATOM 3938 N N . LYS B 1 145 ? -13.875 -34.969 -10.68 1 47.78 145 LYS B N 1
ATOM 3939 C CA . LYS B 1 145 ? -14.789 -34.781 -9.562 1 47.78 145 LYS B CA 1
ATOM 3940 C C . LYS B 1 145 ? -14.359 -35.562 -8.336 1 47.78 145 LYS B C 1
ATOM 3942 O O . LYS B 1 145 ? -14.898 -36.625 -8.07 1 47.78 145 LYS B O 1
ATOM 3947 N N . LYS B 1 146 ? -13.078 -35.75 -8.086 1 50.28 146 LYS B N 1
ATOM 3948 C CA . LYS B 1 146 ? -12.992 -36.219 -6.711 1 50.28 146 LYS B CA 1
ATOM 3949 C C . LYS B 1 146 ? -13.805 -35.344 -5.766 1 50.28 146 LYS B C 1
ATOM 3951 O O . LYS B 1 146 ? -13.984 -34.156 -6.027 1 50.28 146 LYS B O 1
ATOM 3956 N N . LYS B 1 147 ? -14.492 -35.75 -4.953 1 73.81 147 LYS B N 1
ATOM 3957 C CA . LYS B 1 147 ? -15.297 -35.062 -3.953 1 73.81 147 LYS B CA 1
ATOM 3958 C C . LYS B 1 147 ? -14.547 -33.844 -3.393 1 73.81 147 LYS B C 1
ATOM 3960 O O . LYS B 1 147 ? -13.492 -34 -2.775 1 73.81 147 LYS B O 1
ATOM 3965 N N . GLY B 1 148 ? -14.711 -32.531 -4.129 1 92.81 148 GLY B N 1
ATOM 3966 C CA . GLY B 1 148 ? -14.25 -31.297 -3.506 1 92.81 148 GLY B CA 1
ATOM 3967 C C . GLY B 1 148 ? -13.359 -30.469 -4.41 1 92.81 148 GLY B C 1
ATOM 3968 O O . GLY B 1 148 ? -12.961 -29.359 -4.055 1 92.81 148 GLY B O 1
ATOM 3969 N N . LEU B 1 149 ? -12.875 -31.094 -5.758 1 96.69 149 LEU B N 1
ATOM 3970 C CA . LEU B 1 149 ? -12.102 -30.328 -6.73 1 96.69 149 LEU B CA 1
ATOM 3971 C C . LEU B 1 149 ? -12.758 -30.375 -8.102 1 96.69 149 LEU B C 1
ATOM 3973 O O . LEU B 1 149 ? -12.922 -31.453 -8.688 1 96.69 149 LEU B O 1
ATOM 3977 N N . VAL B 1 150 ? -13.141 -29.234 -8.648 1 96.19 150 VAL B N 1
ATOM 3978 C CA . VAL B 1 150 ? -13.742 -29.125 -9.969 1 96.19 150 VAL B CA 1
ATOM 3979 C C . VAL B 1 150 ? -12.953 -28.109 -10.812 1 96.19 150 VAL B C 1
ATOM 3981 O O . VAL B 1 150 ? -12.727 -26.984 -10.383 1 96.19 150 VAL B O 1
ATOM 3984 N N . ILE B 1 151 ? -12.508 -28.531 -11.969 1 96.44 151 ILE B N 1
ATOM 3985 C CA . ILE B 1 151 ? -11.805 -27.672 -12.914 1 96.44 151 ILE B CA 1
ATOM 3986 C C . ILE B 1 151 ? -12.586 -27.578 -14.219 1 96.44 151 ILE B C 1
ATOM 3988 O O . ILE B 1 151 ? -12.867 -28.609 -14.852 1 96.44 151 ILE B O 1
ATOM 3992 N N . ARG B 1 152 ? -12.953 -26.391 -14.617 1 95.06 152 ARG B N 1
ATOM 3993 C CA . ARG B 1 152 ? -13.789 -26.172 -15.797 1 95.06 152 ARG B CA 1
ATOM 3994 C C . ARG B 1 152 ? -13.305 -24.969 -16.609 1 95.06 152 ARG B C 1
ATOM 3996 O O . ARG B 1 152 ? -12.633 -24.094 -16.062 1 95.06 152 ARG B O 1
ATOM 4003 N N . GLU B 1 153 ? -13.609 -25.016 -17.875 1 96.12 153 GLU B N 1
ATOM 4004 C CA . GLU B 1 153 ? -13.367 -23.844 -18.719 1 96.12 153 GLU B CA 1
ATOM 4005 C C . GLU B 1 153 ? -14.312 -22.703 -18.359 1 96.12 153 GLU B C 1
ATOM 4007 O O . GLU B 1 153 ? -15.5 -22.922 -18.109 1 96.12 153 GLU B O 1
ATOM 4012 N N . GLY B 1 154 ? -13.773 -21.5 -18.234 1 96.5 154 GLY B N 1
ATOM 4013 C CA . GLY B 1 154 ? -14.562 -20.328 -17.906 1 96.5 154 GLY B CA 1
ATOM 4014 C C . GLY B 1 154 ? -13.719 -19.141 -17.469 1 96.5 154 GLY B C 1
ATOM 4015 O O . GLY B 1 154 ? -12.523 -19.281 -17.234 1 96.5 154 GLY B O 1
ATOM 4016 N N . GLY B 1 155 ? -14.375 -17.984 -17.469 1 96.81 155 GLY B N 1
ATOM 4017 C CA . GLY B 1 155 ? -13.734 -16.75 -17.047 1 96.81 155 GLY B CA 1
ATOM 4018 C C . GLY B 1 155 ? -14.477 -16.031 -15.938 1 96.81 155 GLY B C 1
ATOM 4019 O O . GLY B 1 155 ? -15.203 -16.672 -15.164 1 96.81 155 GLY B O 1
ATOM 4020 N N . PRO B 1 156 ? -14.242 -14.773 -15.852 1 97.88 156 PRO B N 1
ATOM 4021 C CA . PRO B 1 156 ? -14.836 -13.977 -14.773 1 97.88 156 PRO B CA 1
ATOM 4022 C C . PRO B 1 156 ? -16.359 -14.078 -14.734 1 97.88 156 PRO B C 1
ATOM 4024 O O . PRO B 1 156 ? -16.953 -14 -13.656 1 97.88 156 PRO B O 1
ATOM 4027 N N . GLU B 1 157 ? -17.016 -14.297 -15.82 1 97.38 157 GLU B N 1
ATOM 4028 C CA . GLU B 1 157 ? -18.469 -14.328 -15.914 1 97.38 157 GLU B CA 1
ATOM 4029 C C . GLU B 1 157 ? -19.047 -15.477 -15.094 1 97.38 157 GLU B C 1
ATOM 4031 O O . GLU B 1 157 ? -20.203 -15.414 -14.656 1 97.38 157 GLU B O 1
ATOM 4036 N N . MET B 1 158 ? -18.266 -16.516 -14.836 1 97.25 158 MET B N 1
ATOM 4037 C CA . MET B 1 158 ? -18.734 -17.672 -14.078 1 97.25 158 MET B CA 1
ATOM 4038 C C . MET B 1 158 ? -19.062 -17.281 -12.641 1 97.25 158 MET B C 1
ATOM 4040 O O . MET B 1 158 ? -19.859 -17.938 -11.977 1 97.25 158 MET B O 1
ATOM 4044 N N . LEU B 1 159 ? -18.438 -16.203 -12.156 1 98 159 LEU B N 1
ATOM 4045 C CA . LEU B 1 159 ? -18.609 -15.766 -10.781 1 98 159 LEU B CA 1
ATOM 4046 C C . LEU B 1 159 ? -20.047 -15.289 -10.547 1 98 159 LEU B C 1
ATOM 4048 O O . LEU B 1 159 ? -20.531 -15.32 -9.422 1 98 159 LEU B O 1
ATOM 4052 N N . SER B 1 160 ? -20.719 -14.82 -11.531 1 95.62 160 SER B N 1
ATOM 4053 C CA . SER B 1 160 ? -22.094 -14.359 -11.391 1 95.62 160 SER B CA 1
ATOM 4054 C C . SER B 1 160 ? -23.078 -15.352 -12.008 1 95.62 160 SER B C 1
ATOM 4056 O O . SER B 1 160 ? -24.234 -15.406 -11.609 1 95.62 160 SER B O 1
ATOM 4058 N N . GLU B 1 161 ? -22.641 -16.172 -12.883 1 94.25 161 GLU B N 1
ATOM 4059 C CA . GLU B 1 161 ? -23.547 -17.031 -13.648 1 94.25 161 GLU B CA 1
ATOM 4060 C C . GLU B 1 161 ? -23.672 -18.406 -13.016 1 94.25 161 GLU B C 1
ATOM 4062 O O . GLU B 1 161 ? -24.703 -19.078 -13.156 1 94.25 161 GLU B O 1
ATOM 4067 N N . ASP B 1 162 ? -22.609 -18.875 -12.445 1 90.94 162 ASP B N 1
ATOM 4068 C CA . ASP B 1 162 ? -22.594 -20.219 -11.883 1 90.94 162 ASP B CA 1
ATOM 4069 C C . ASP B 1 162 ? -23.109 -20.219 -10.445 1 90.94 162 ASP B C 1
ATOM 4071 O O . ASP B 1 162 ? -22.469 -19.688 -9.547 1 90.94 162 ASP B O 1
ATOM 4075 N N . PRO B 1 163 ? -24.203 -20.812 -10.133 1 88.19 163 PRO B N 1
ATOM 4076 C CA . PRO B 1 163 ? -24.797 -20.797 -8.789 1 88.19 163 PRO B CA 1
ATOM 4077 C C . PRO B 1 163 ? -23.938 -21.531 -7.762 1 88.19 163 PRO B C 1
ATOM 4079 O O . PRO B 1 163 ? -24.062 -21.281 -6.559 1 88.19 163 PRO B O 1
ATOM 4082 N N . ASP B 1 164 ? -23.062 -22.406 -8.219 1 86.19 164 ASP B N 1
ATOM 4083 C CA . ASP B 1 164 ? -22.219 -23.188 -7.32 1 86.19 164 ASP B CA 1
ATOM 4084 C C . ASP B 1 164 ? -21.141 -22.312 -6.688 1 86.19 164 ASP B C 1
ATOM 4086 O O . ASP B 1 164 ? -20.438 -22.75 -5.766 1 86.19 164 ASP B O 1
ATOM 4090 N N . ILE B 1 165 ? -21.047 -21.016 -7.145 1 91.38 165 ILE B N 1
ATOM 4091 C CA . ILE B 1 165 ? -19.906 -20.203 -6.75 1 91.38 165 ILE B CA 1
ATOM 4092 C C . ILE B 1 165 ? -20.328 -19.203 -5.68 1 91.38 165 ILE B C 1
ATOM 4094 O O . ILE B 1 165 ? -19.5 -18.609 -4.992 1 91.38 165 ILE B O 1
ATOM 4098 N N . ASN B 1 166 ? -21.594 -18.922 -5.344 1 85.62 166 ASN B N 1
ATOM 4099 C CA . ASN B 1 166 ? -22.141 -17.828 -4.551 1 85.62 166 ASN B CA 1
ATOM 4100 C C . ASN B 1 166 ? -21.531 -17.797 -3.146 1 85.62 166 ASN B C 1
ATOM 4102 O O . ASN B 1 166 ? -21.344 -16.734 -2.568 1 85.62 166 ASN B O 1
ATOM 4106 N N . ASP B 1 167 ? -21.031 -18.875 -2.561 1 91.69 167 ASP B N 1
ATOM 4107 C CA . ASP B 1 167 ? -20.547 -18.859 -1.184 1 91.69 167 ASP B CA 1
ATOM 4108 C C . ASP B 1 167 ? -19.047 -19.172 -1.121 1 91.69 167 ASP B C 1
ATOM 4110 O O . ASP B 1 167 ? -18.547 -19.578 -0.078 1 91.69 167 ASP B O 1
ATOM 4114 N N . ARG B 1 168 ? -18.422 -18.844 -2.189 1 97.94 168 ARG B N 1
ATOM 4115 C CA . ARG B 1 168 ? -17.016 -19.203 -2.225 1 97.94 168 ARG B CA 1
ATOM 4116 C C . ARG B 1 168 ? -16.125 -17.969 -2.162 1 97.94 168 ARG B C 1
ATOM 4118 O O . ARG B 1 168 ? -16.5 -16.891 -2.645 1 97.94 168 ARG B O 1
ATOM 4125 N N . THR B 1 169 ? -14.992 -18.109 -1.504 1 98.81 169 THR B N 1
ATOM 4126 C CA . THR B 1 169 ? -13.938 -17.109 -1.515 1 98.81 169 THR B CA 1
ATOM 4127 C C . THR B 1 169 ? -13.25 -17.047 -2.877 1 98.81 169 THR B C 1
ATOM 4129 O O . THR B 1 169 ? -12.883 -18.094 -3.43 1 98.81 169 THR B O 1
ATOM 4132 N N . LEU B 1 170 ? -13.07 -15.867 -3.443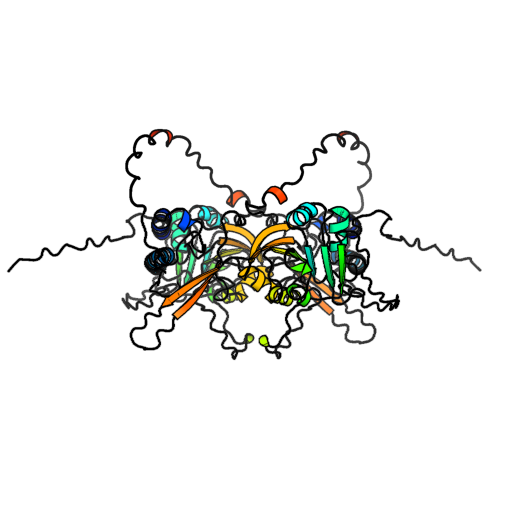 1 98.94 170 LEU B N 1
ATOM 4133 C CA . LEU B 1 170 ? -12.391 -15.703 -4.727 1 98.94 170 LEU B CA 1
ATOM 4134 C C . LEU B 1 170 ? -10.875 -15.711 -4.543 1 98.94 170 LEU B C 1
ATOM 4136 O O . LEU B 1 170 ? -10.344 -14.953 -3.73 1 98.94 170 LEU B O 1
ATOM 4140 N N . PHE B 1 171 ? -10.273 -16.594 -5.215 1 98.94 171 PHE B N 1
ATOM 4141 C CA . PHE B 1 171 ? -8.82 -16.672 -5.219 1 98.94 171 PHE B CA 1
ATOM 4142 C C . PHE B 1 171 ? -8.258 -16.25 -6.574 1 98.94 171 PHE B C 1
ATOM 4144 O O . PHE B 1 171 ? -8.664 -16.797 -7.609 1 98.94 171 PHE B O 1
ATOM 4151 N N . LEU B 1 172 ? -7.336 -15.242 -6.562 1 98.88 172 LEU B N 1
ATOM 4152 C CA . LEU B 1 172 ? -6.633 -14.75 -7.742 1 98.88 172 LEU B CA 1
ATOM 4153 C C . LEU B 1 172 ? -5.121 -14.844 -7.555 1 98.88 172 LEU B C 1
ATOM 4155 O O . LEU B 1 172 ? -4.566 -14.234 -6.641 1 98.88 172 LEU B O 1
ATOM 4159 N N . CYS B 1 173 ? -4.473 -15.625 -8.359 1 98.5 173 CYS B N 1
ATOM 4160 C CA . CYS B 1 173 ? -3.02 -15.734 -8.398 1 98.5 173 CYS B CA 1
ATOM 4161 C C . CYS B 1 173 ? -2.484 -15.344 -9.773 1 98.5 173 CYS B C 1
ATOM 4163 O O . CYS B 1 173 ? -2.648 -16.094 -10.742 1 98.5 173 CYS B O 1
ATOM 4165 N N . TYR B 1 174 ? -1.82 -14.164 -9.867 1 97 174 TYR B N 1
ATOM 4166 C CA . TYR B 1 174 ? -1.267 -13.664 -11.117 1 97 174 TYR B CA 1
ATOM 4167 C C . TYR B 1 174 ? -2.338 -13.586 -12.203 1 97 174 TYR B C 1
ATOM 4169 O O . TYR B 1 174 ? -2.141 -14.078 -13.312 1 97 174 TYR B O 1
ATOM 4177 N N . PRO B 1 175 ? -3.393 -12.844 -11.945 1 96.62 175 PRO B N 1
ATOM 4178 C CA . PRO B 1 175 ? -4.52 -12.852 -12.883 1 96.62 175 PRO B CA 1
ATOM 4179 C C . PRO B 1 175 ? -4.203 -12.125 -14.18 1 96.62 175 PRO B C 1
ATOM 4181 O O . PRO B 1 175 ? -4.836 -12.383 -15.211 1 96.62 175 PRO B O 1
ATOM 4184 N N . ASP B 1 176 ? -3.215 -11.172 -14.148 1 93.62 176 ASP B N 1
ATOM 4185 C CA . ASP B 1 176 ? -3.021 -10.297 -15.305 1 93.62 176 ASP B CA 1
ATOM 4186 C C . ASP B 1 176 ? -1.579 -10.352 -15.797 1 93.62 176 ASP B C 1
ATOM 4188 O O . ASP B 1 176 ? -1.022 -9.336 -16.219 1 93.62 176 ASP B O 1
ATOM 4192 N N . GLU B 1 177 ? -0.886 -11.398 -15.633 1 74.5 177 GLU B N 1
ATOM 4193 C CA . GLU B 1 177 ? 0.523 -11.508 -16 1 74.5 177 GLU B CA 1
ATOM 4194 C C . GLU B 1 177 ? 0.729 -11.227 -17.484 1 74.5 177 GLU B C 1
ATOM 4196 O O . GLU B 1 177 ? 1.753 -10.664 -17.875 1 74.5 177 GLU B O 1
ATOM 4201 N N . ASP B 1 178 ? -0.159 -11.609 -18.234 1 59.84 178 ASP B N 1
ATOM 4202 C CA . ASP B 1 178 ? -0.008 -11.477 -19.672 1 59.84 178 ASP B CA 1
ATOM 4203 C C . ASP B 1 178 ? -0.282 -10.047 -20.141 1 59.84 178 ASP B C 1
ATOM 4205 O O . ASP B 1 178 ? -0.114 -9.719 -21.312 1 59.84 178 ASP B O 1
ATOM 4209 N N . ILE B 1 179 ? -0.755 -9.289 -19.312 1 53.81 179 ILE B N 1
ATOM 4210 C CA . ILE B 1 179 ? -1.104 -7.934 -19.734 1 53.81 179 ILE B CA 1
ATOM 4211 C C . ILE B 1 179 ? 0.144 -7.055 -19.719 1 53.81 179 ILE B C 1
ATOM 4213 O O . ILE B 1 179 ? 0.67 -6.727 -18.641 1 53.81 179 ILE B O 1
ATOM 4217 N N . MET B 1 180 ? 1.042 -7.363 -20.672 1 47.22 180 MET B N 1
ATOM 4218 C CA . MET B 1 180 ? 2.111 -6.375 -20.812 1 47.22 180 MET B CA 1
ATOM 4219 C C . MET B 1 180 ? 1.543 -4.965 -20.875 1 47.22 180 MET B C 1
ATOM 4221 O O . MET B 1 180 ? 0.479 -4.746 -21.453 1 47.22 180 MET B O 1
ATOM 4225 N N . PRO B 1 181 ? 1.899 -4.164 -19.953 1 44.22 181 PRO B N 1
ATOM 4226 C CA . PRO B 1 181 ? 1.39 -2.816 -20.219 1 44.22 181 PRO B CA 1
ATOM 4227 C C . PRO B 1 181 ? 1.388 -2.473 -21.703 1 44.22 181 PRO B C 1
ATOM 4229 O O . PRO B 1 181 ? 2.426 -2.566 -22.375 1 44.22 181 PRO B O 1
ATOM 4232 N N . SER B 1 182 ? 0.542 -2.98 -22.438 1 38.72 182 SER B N 1
ATOM 4233 C CA . SER B 1 182 ? 0.568 -2.354 -23.766 1 38.72 182 SER B CA 1
ATOM 4234 C C . SER B 1 182 ? 1.002 -0.895 -23.672 1 38.72 182 SER B C 1
ATOM 4236 O O . SER B 1 182 ? 0.687 -0.207 -22.703 1 38.72 182 SER B O 1
ATOM 4238 N N . GLN B 1 183 ? 2.186 -0.648 -24.203 1 37.5 183 GLN B N 1
ATOM 4239 C CA . GLN B 1 183 ? 2.379 0.77 -24.484 1 37.5 183 GLN B CA 1
ATOM 4240 C C . GLN B 1 183 ? 1.042 1.487 -24.641 1 37.5 183 GLN B C 1
ATOM 4242 O O . GLN B 1 183 ? 0.214 1.094 -25.469 1 37.5 183 GLN B O 1
ATOM 4247 N N . ALA B 1 184 ? 0.449 1.855 -23.594 1 38.5 184 ALA B N 1
ATOM 4248 C CA . ALA B 1 184 ? -0.686 2.738 -23.844 1 38.5 184 ALA B CA 1
ATOM 4249 C C . ALA B 1 184 ? -0.626 3.314 -25.266 1 38.5 184 ALA B C 1
ATOM 4251 O O . ALA B 1 184 ? 0.323 4.02 -25.609 1 38.5 184 ALA B O 1
ATOM 4252 N N . ASP B 1 185 ? -0.916 2.574 -26.219 1 37.97 185 ASP B N 1
ATOM 4253 C CA . ASP B 1 185 ? -1.218 3.434 -27.359 1 37.97 185 ASP B CA 1
ATOM 4254 C C . ASP B 1 185 ? -1.933 4.707 -26.906 1 37.97 185 ASP B C 1
ATOM 4256 O O . ASP B 1 185 ? -3.055 4.652 -26.391 1 37.97 185 ASP B O 1
ATOM 4260 N N . GLU B 1 186 ? -1.219 5.66 -26.516 1 41.5 186 GLU B N 1
ATOM 4261 C CA . GLU B 1 186 ? -1.668 7.012 -26.203 1 41.5 186 GLU B CA 1
ATOM 4262 C C . GLU B 1 186 ? -3.004 7.316 -26.875 1 41.5 186 GLU B C 1
ATOM 4264 O O . GLU B 1 186 ? -3.674 8.289 -26.516 1 41.5 186 GLU B O 1
ATOM 4269 N N . SER B 1 187 ? -3.143 6.637 -27.906 1 43.47 187 SER B N 1
ATOM 4270 C CA . SER B 1 187 ? -4.293 7.043 -28.703 1 43.47 187 SER B CA 1
ATOM 4271 C C . SER B 1 187 ? -5.582 6.41 -28.188 1 43.47 187 SER B C 1
ATOM 4273 O O . SER B 1 187 ? -6.68 6.805 -28.578 1 43.47 187 SER B O 1
ATOM 4275 N N . GLU B 1 188 ? -5.445 5.281 -27.469 1 46.72 188 GLU B N 1
ATOM 4276 C CA . GLU B 1 188 ? -6.734 4.676 -27.125 1 46.72 188 GLU B CA 1
ATOM 4277 C C . GLU B 1 188 ? -7.281 5.234 -25.812 1 46.72 188 GLU B C 1
ATOM 4279 O O . GLU B 1 188 ? -6.551 5.348 -24.828 1 46.72 188 GLU B O 1
ATOM 4284 N N . GLU B 1 189 ? -8.336 5.867 -25.859 1 49.16 189 GLU B N 1
ATOM 4285 C CA . GLU B 1 189 ? -9.109 6.43 -24.766 1 49.16 189 GLU B CA 1
ATOM 4286 C C . GLU B 1 189 ? -9.219 5.445 -23.594 1 49.16 189 GLU B C 1
ATOM 4288 O O . GLU B 1 189 ? -9.555 4.273 -23.797 1 49.16 189 GLU B O 1
ATOM 4293 N N . GLN B 1 190 ? -8.586 5.668 -22.5 1 50.97 190 GLN B N 1
ATOM 4294 C CA . GLN B 1 190 ? -8.609 4.891 -21.266 1 50.97 190 GLN B CA 1
ATOM 4295 C C . GLN B 1 190 ? -9.945 4.176 -21.078 1 50.97 190 GLN B C 1
ATOM 4297 O O . GLN B 1 190 ? -9.977 3.008 -20.688 1 50.97 190 GLN B O 1
ATOM 4302 N N . ASP B 1 191 ? -11 4.863 -21.469 1 53.69 191 ASP B N 1
ATOM 4303 C CA . ASP B 1 191 ? -12.336 4.332 -21.234 1 53.69 191 ASP B CA 1
ATOM 4304 C C . ASP B 1 191 ? -12.641 3.191 -22.203 1 53.69 191 ASP B C 1
ATOM 4306 O O . ASP B 1 191 ? -13.578 2.414 -21.984 1 53.69 191 ASP B O 1
ATOM 4310 N N . SER B 1 192 ? -11.797 3.088 -23.234 1 59.28 192 SER B N 1
ATOM 4311 C CA . SER B 1 192 ? -12.195 2.109 -24.25 1 59.28 192 SER B CA 1
ATOM 4312 C C . SER B 1 192 ? -11.398 0.817 -24.109 1 59.28 192 SER B C 1
ATOM 4314 O O . SER B 1 192 ? -11.672 -0.167 -24.797 1 59.28 192 SER B O 1
ATOM 4316 N N . ARG B 1 193 ? -10.609 0.76 -23.094 1 65.75 193 ARG B N 1
ATOM 4317 C CA . ARG B 1 193 ? -9.828 -0.464 -22.969 1 65.75 193 ARG B CA 1
ATOM 4318 C C . ARG B 1 193 ? -10.609 -1.546 -22.234 1 65.75 193 ARG B C 1
ATOM 4320 O O . ARG B 1 193 ? -11.328 -1.256 -21.266 1 65.75 193 ARG B O 1
ATOM 4327 N N . PRO B 1 194 ? -10.43 -2.75 -22.797 1 81.69 194 PRO B N 1
ATOM 4328 C CA . PRO B 1 194 ? -11.078 -3.84 -22.062 1 81.69 194 PRO B CA 1
ATOM 4329 C C . PRO B 1 194 ? -10.508 -4.023 -20.656 1 81.69 194 PRO B C 1
ATOM 4331 O O . PRO B 1 194 ? -9.336 -3.736 -20.422 1 81.69 194 PRO B O 1
ATOM 4334 N N . LEU B 1 195 ? -11.352 -4.434 -19.812 1 89.25 195 LEU B N 1
ATOM 4335 C CA . LEU B 1 195 ? -10.953 -4.707 -18.438 1 89.25 195 LEU B CA 1
ATOM 4336 C C . LEU B 1 195 ? -9.945 -5.855 -18.375 1 89.25 195 LEU B C 1
ATOM 4338 O O . LEU B 1 195 ? -10.055 -6.812 -19.141 1 89.25 195 LEU B O 1
ATOM 4342 N N . SER B 1 196 ? -8.992 -5.703 -17.484 1 94.38 196 SER B N 1
ATOM 4343 C CA . SER B 1 196 ? -8.164 -6.855 -17.156 1 94.38 196 SER B CA 1
ATOM 4344 C C . SER B 1 196 ? -8.992 -8 -16.594 1 94.38 196 SER B C 1
ATOM 4346 O O . SER B 1 196 ? -10.141 -7.797 -16.188 1 94.38 196 SER B O 1
ATOM 4348 N N . MET B 1 197 ? -8.531 -9.188 -16.641 1 96 197 MET B N 1
ATOM 4349 C CA . MET B 1 197 ? -9.266 -10.32 -16.094 1 96 197 MET B CA 1
ATOM 4350 C C . MET B 1 197 ? -9.57 -10.102 -14.617 1 96 197 MET B C 1
ATOM 4352 O O . MET B 1 197 ? -10.688 -10.367 -14.164 1 96 197 MET B O 1
ATOM 4356 N N . ALA B 1 198 ? -8.609 -9.633 -13.828 1 97.81 198 ALA B N 1
ATOM 4357 C CA . ALA B 1 198 ? -8.82 -9.383 -12.406 1 97.81 198 ALA B CA 1
ATOM 4358 C C . ALA B 1 198 ? -9.93 -8.367 -12.188 1 97.81 198 ALA B C 1
ATOM 4360 O O . ALA B 1 198 ? -10.797 -8.562 -11.336 1 97.81 198 ALA B O 1
ATOM 4361 N N . ALA B 1 199 ? -9.906 -7.277 -12.961 1 97.31 199 ALA B N 1
ATOM 4362 C CA . ALA B 1 199 ? -10.945 -6.258 -12.844 1 97.31 199 ALA B CA 1
ATOM 4363 C C . ALA B 1 199 ? -12.305 -6.82 -13.227 1 97.31 199 ALA B C 1
ATOM 4365 O O . ALA B 1 199 ? -13.32 -6.496 -12.602 1 97.31 199 ALA B O 1
ATOM 4366 N N . ALA B 1 200 ? -12.336 -7.637 -14.289 1 97.81 200 ALA B N 1
ATOM 4367 C CA . ALA B 1 200 ? -13.578 -8.289 -14.688 1 97.81 200 ALA B CA 1
ATOM 4368 C C . ALA B 1 200 ? -14.117 -9.188 -13.578 1 97.81 200 ALA B C 1
ATOM 4370 O O . ALA B 1 200 ? -15.328 -9.281 -13.375 1 97.81 200 ALA B O 1
ATOM 4371 N N . CYS B 1 201 ? -13.227 -9.852 -12.875 1 98.44 201 CYS B N 1
ATOM 4372 C CA . CYS B 1 201 ? -13.656 -10.672 -11.75 1 98.44 201 CYS B CA 1
ATOM 4373 C C . CYS B 1 201 ? -14.383 -9.828 -10.711 1 98.44 201 CYS B C 1
ATOM 4375 O O . CYS B 1 201 ? -15.383 -10.266 -10.141 1 98.44 201 CYS B O 1
ATOM 4377 N N . LEU B 1 202 ? -13.938 -8.578 -10.445 1 97.88 202 LEU B N 1
ATOM 4378 C CA . LEU B 1 202 ? -14.578 -7.715 -9.453 1 97.88 202 LEU B CA 1
ATOM 4379 C C . LEU B 1 202 ? -15.961 -7.289 -9.922 1 97.88 202 LEU B C 1
ATOM 4381 O O . LEU B 1 202 ? -16.859 -7.062 -9.102 1 97.88 202 LEU B O 1
ATOM 4385 N N . GLU B 1 203 ? -16.156 -7.25 -11.211 1 97.25 203 GLU B N 1
ATOM 4386 C CA . GLU B 1 203 ? -17.453 -6.906 -11.75 1 97.25 203 GLU B CA 1
ATOM 4387 C C . GLU B 1 203 ? -18.484 -8.008 -11.477 1 97.25 203 GLU B C 1
ATOM 4389 O O . GLU B 1 203 ? -19.656 -7.727 -11.258 1 97.25 203 GLU B O 1
ATOM 4394 N N . HIS B 1 204 ? -18.016 -9.195 -11.508 1 97.69 204 HIS B N 1
ATOM 4395 C CA . HIS B 1 204 ? -18.938 -10.32 -11.445 1 97.69 204 HIS B CA 1
ATOM 4396 C C . HIS B 1 204 ? -19.031 -10.875 -10.023 1 97.69 204 HIS B C 1
ATOM 4398 O O . HIS B 1 204 ? -20.078 -11.414 -9.641 1 97.69 204 HIS B O 1
ATOM 4404 N N . TYR B 1 205 ? -18 -10.727 -9.25 1 98.06 205 TYR B N 1
ATOM 4405 C CA . TYR B 1 205 ? -17.922 -11.359 -7.941 1 98.06 205 TYR B CA 1
ATOM 4406 C C . TYR B 1 205 ? -18.797 -10.625 -6.93 1 98.06 205 TYR B C 1
ATOM 4408 O O . TYR B 1 205 ? -18.641 -9.422 -6.727 1 98.06 205 TYR B O 1
ATOM 4416 N N . THR B 1 206 ? -19.656 -11.32 -6.211 1 95.62 206 THR B N 1
ATOM 4417 C CA . THR B 1 206 ? -20.562 -10.711 -5.258 1 95.62 206 THR B CA 1
ATOM 4418 C C . THR B 1 206 ? -20.25 -11.164 -3.834 1 95.62 206 THR B C 1
ATOM 4420 O O . THR B 1 206 ? -20.906 -10.758 -2.881 1 95.62 206 THR B O 1
ATOM 4423 N N . GLY B 1 207 ? -19.203 -12.016 -3.717 1 96.56 207 GLY B N 1
ATOM 4424 C CA . GLY B 1 207 ? -18.859 -12.531 -2.402 1 96.56 207 GLY B CA 1
ATOM 4425 C C . GLY B 1 207 ? -18.125 -11.508 -1.542 1 96.56 207 GLY B C 1
ATOM 4426 O O . GLY B 1 207 ? -17.984 -10.352 -1.938 1 96.56 207 GLY B O 1
ATOM 4427 N N . ASP B 1 208 ? -17.625 -11.906 -0.387 1 97.19 208 ASP B N 1
ATOM 4428 C CA . ASP B 1 208 ? -17.172 -10.969 0.63 1 97.19 208 ASP B CA 1
ATOM 4429 C C . ASP B 1 208 ? -15.664 -11.047 0.825 1 97.19 208 ASP B C 1
ATOM 4431 O O . ASP B 1 208 ? -15.062 -10.172 1.455 1 97.19 208 ASP B O 1
ATOM 4435 N N . THR B 1 209 ? -15.047 -12.125 0.318 1 98.81 209 THR B N 1
ATOM 4436 C CA . THR B 1 209 ? -13.641 -12.328 0.625 1 98.81 209 THR B CA 1
ATOM 4437 C C . THR B 1 209 ? -12.852 -12.648 -0.643 1 98.81 209 THR B C 1
ATOM 4439 O O . THR B 1 209 ? -13.289 -13.453 -1.47 1 98.81 209 THR B O 1
ATOM 4442 N N . ILE B 1 210 ? -11.711 -11.977 -0.808 1 98.94 210 ILE B N 1
ATOM 4443 C CA . ILE B 1 210 ? -10.789 -12.219 -1.912 1 98.94 210 ILE B CA 1
ATOM 4444 C C . ILE B 1 210 ? -9.406 -12.562 -1.364 1 98.94 210 ILE B C 1
ATOM 4446 O O . ILE B 1 210 ? -8.906 -11.891 -0.458 1 98.94 210 ILE B O 1
ATOM 4450 N N . ILE B 1 211 ? -8.82 -13.625 -1.831 1 98.94 211 ILE B N 1
ATOM 4451 C CA . ILE B 1 211 ? -7.418 -13.938 -1.606 1 98.94 211 ILE B CA 1
ATOM 4452 C C . ILE B 1 211 ? -6.613 -13.641 -2.873 1 98.94 211 ILE B C 1
ATOM 4454 O O . ILE B 1 211 ? -6.969 -14.102 -3.961 1 98.94 211 ILE B O 1
ATOM 4458 N N . HIS B 1 212 ? -5.605 -12.852 -2.764 1 98.88 212 HIS B N 1
ATOM 4459 C CA . HIS B 1 212 ? -4.75 -12.469 -3.883 1 98.88 212 HIS B CA 1
ATOM 4460 C C . HIS B 1 212 ? -3.307 -12.898 -3.646 1 98.88 212 HIS B C 1
ATOM 4462 O O . HIS B 1 212 ? -2.787 -12.758 -2.537 1 98.88 212 HIS B O 1
ATOM 4468 N N . VAL B 1 213 ? -2.693 -13.453 -4.633 1 98.69 213 VAL B N 1
ATOM 4469 C CA . VAL B 1 213 ? -1.26 -13.727 -4.629 1 98.69 213 VAL B CA 1
ATOM 4470 C C . VAL B 1 213 ? -0.581 -12.938 -5.742 1 98.69 213 VAL B C 1
ATOM 4472 O O . VAL B 1 213 ? -0.968 -13.039 -6.91 1 98.69 213 VAL B O 1
ATOM 4475 N N . GLY B 1 214 ? 0.421 -12.148 -5.461 1 97.88 214 GLY B N 1
ATOM 4476 C CA . GLY B 1 214 ? 1.154 -11.289 -6.375 1 97.88 214 GLY B CA 1
ATOM 4477 C C . GLY B 1 214 ? 1.632 -10 -5.73 1 97.88 214 GLY B C 1
ATOM 4478 O O . GLY B 1 214 ? 1.648 -9.883 -4.5 1 97.88 214 GLY B O 1
ATOM 4479 N N . GLU B 1 215 ? 2.088 -9.117 -6.516 1 96.88 215 GLU B N 1
ATOM 4480 C CA . GLU B 1 215 ? 2.549 -7.805 -6.066 1 96.88 215 GLU B CA 1
ATOM 4481 C C . GLU B 1 215 ? 1.426 -6.773 -6.133 1 96.88 215 GLU B C 1
ATOM 4483 O O . GLU B 1 215 ? 0.641 -6.762 -7.082 1 96.88 215 GLU B O 1
ATOM 4488 N N . LEU B 1 216 ? 1.307 -5.965 -5.082 1 96.56 216 LEU B N 1
ATOM 4489 C CA . LEU B 1 216 ? 0.236 -4.977 -5 1 96.56 216 LEU B CA 1
ATOM 4490 C C . LEU B 1 216 ? 0.789 -3.604 -4.637 1 96.56 216 LEU B C 1
ATOM 4492 O O . LEU B 1 216 ? 1.721 -3.496 -3.836 1 96.56 216 LEU B O 1
ATOM 4496 N N . PHE B 1 217 ? 0.256 -2.568 -5.188 1 95.19 217 PHE B N 1
ATOM 4497 C CA . PHE B 1 217 ? 0.389 -1.185 -4.75 1 95.19 217 PHE B CA 1
ATOM 4498 C C . PHE B 1 217 ? 1.85 -0.748 -4.773 1 95.19 217 PHE B C 1
ATOM 4500 O O . PHE B 1 217 ? 2.357 -0.213 -3.785 1 95.19 217 PHE B O 1
ATOM 4507 N N . CYS B 1 218 ? 2.5 -1.041 -5.773 1 93.31 218 CYS B N 1
ATOM 4508 C CA . CYS B 1 218 ? 3.846 -0.589 -6.109 1 93.31 218 CYS B CA 1
ATOM 4509 C C . CYS B 1 218 ? 4.883 -1.223 -5.191 1 93.31 218 CYS B C 1
ATOM 4511 O O . CYS B 1 218 ? 6.012 -0.744 -5.098 1 93.31 218 CYS B O 1
ATOM 4513 N N . ASP B 1 219 ? 4.469 -2.242 -4.395 1 94.81 219 ASP B N 1
ATOM 4514 C CA . ASP B 1 219 ? 5.445 -3.047 -3.668 1 94.81 219 ASP B CA 1
ATOM 4515 C C . ASP B 1 219 ? 6.07 -4.102 -4.574 1 94.81 219 ASP B C 1
ATOM 4517 O O . ASP B 1 219 ? 5.715 -5.277 -4.508 1 94.81 219 ASP B O 1
ATOM 4521 N N . THR B 1 220 ? 6.996 -3.66 -5.379 1 95.88 220 THR B N 1
ATOM 4522 C CA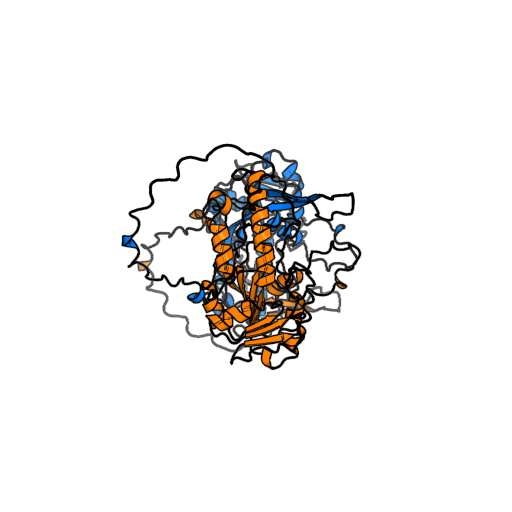 . THR B 1 220 ? 7.68 -4.434 -6.41 1 95.88 220 THR B CA 1
ATOM 4523 C C . THR B 1 220 ? 9.117 -3.953 -6.582 1 95.88 220 THR B C 1
ATOM 4525 O O . THR B 1 220 ? 9.469 -2.861 -6.133 1 95.88 220 THR B O 1
ATOM 4528 N N . LEU B 1 221 ? 9.938 -4.805 -7.148 1 96.38 221 LEU B N 1
ATOM 4529 C CA . LEU B 1 221 ? 11.297 -4.398 -7.492 1 96.38 221 LEU B CA 1
ATOM 4530 C C . LEU B 1 221 ? 11.352 -3.799 -8.891 1 96.38 221 LEU B C 1
ATOM 4532 O O . LEU B 1 221 ? 12.359 -3.201 -9.281 1 96.38 221 LEU B O 1
ATOM 4536 N N . SER B 1 222 ? 10.195 -3.928 -9.586 1 92.75 222 SER B N 1
ATOM 4537 C CA . SER B 1 222 ? 10.094 -3.305 -10.906 1 92.75 222 SER B CA 1
ATOM 4538 C C . SER B 1 222 ? 9.992 -1.788 -10.789 1 92.75 222 SER B C 1
ATOM 4540 O O . SER B 1 222 ? 9.391 -1.272 -9.844 1 92.75 222 SER B O 1
ATOM 4542 N N . VAL B 1 223 ? 10.625 -1.131 -11.711 1 92.06 223 VAL B N 1
ATOM 4543 C CA . VAL B 1 223 ? 10.555 0.327 -11.742 1 92.06 223 VAL B CA 1
ATOM 4544 C C . VAL B 1 223 ? 9.602 0.772 -12.852 1 92.06 223 VAL B C 1
ATOM 4546 O O . VAL B 1 223 ? 8.422 0.425 -12.844 1 92.06 223 VAL B O 1
ATOM 4549 N N . ASP B 1 224 ? 10.016 1.361 -13.875 1 85.88 224 ASP B N 1
ATOM 4550 C CA . ASP B 1 224 ? 9.188 2.018 -14.883 1 85.88 224 ASP B CA 1
ATOM 4551 C C . ASP B 1 224 ? 8.477 0.993 -15.766 1 85.88 224 ASP B C 1
ATOM 4553 O O . ASP B 1 224 ? 7.371 1.245 -16.25 1 85.88 224 ASP B O 1
ATOM 4557 N N . GLN B 1 225 ? 9.008 -0.206 -15.891 1 86.44 225 GLN B N 1
ATOM 4558 C CA . GLN B 1 225 ? 8.438 -1.182 -16.812 1 86.44 225 GLN B CA 1
ATOM 4559 C C . GLN B 1 225 ? 7.172 -1.809 -16.234 1 86.44 225 GLN B C 1
ATOM 4561 O O . GLN B 1 225 ? 6.348 -2.352 -16.969 1 86.44 225 GLN B O 1
ATOM 4566 N N . ALA B 1 226 ? 7.074 -1.821 -14.93 1 90.81 226 ALA B N 1
ATOM 4567 C CA . ALA B 1 226 ? 5.898 -2.365 -14.25 1 90.81 226 ALA B CA 1
ATOM 4568 C C . ALA B 1 226 ? 5.77 -1.806 -12.836 1 90.81 226 ALA B C 1
ATOM 4570 O O . ALA B 1 226 ? 5.891 -2.543 -11.859 1 90.81 226 ALA B O 1
ATOM 4571 N N . PRO B 1 227 ? 5.43 -0.529 -12.75 1 89.94 227 PRO B N 1
ATOM 4572 C CA . PRO B 1 227 ? 5.43 0.137 -11.445 1 89.94 227 PRO B CA 1
ATOM 4573 C C . PRO B 1 227 ? 4.434 -0.479 -10.461 1 89.94 227 PRO B C 1
ATOM 4575 O O . PRO B 1 227 ? 4.609 -0.367 -9.25 1 89.94 227 PRO B O 1
ATOM 4578 N N . TRP B 1 228 ? 3.396 -1.195 -10.969 1 92.75 228 TRP B N 1
ATOM 4579 C CA . TRP B 1 228 ? 2.389 -1.809 -10.109 1 92.75 228 TRP B CA 1
ATOM 4580 C C . TRP B 1 228 ? 2.643 -3.305 -9.953 1 92.75 228 TRP B C 1
ATOM 4582 O O . TRP B 1 228 ? 1.784 -4.039 -9.453 1 92.75 228 TRP B O 1
ATOM 4592 N N . GLY B 1 229 ? 3.734 -3.709 -10.391 1 92.69 229 GLY B N 1
ATOM 4593 C CA . GLY B 1 229 ? 3.998 -5.137 -10.461 1 92.69 229 GLY B CA 1
ATOM 4594 C C . GLY B 1 229 ? 3.455 -5.777 -11.727 1 92.69 229 GLY B C 1
ATOM 4595 O O . GLY B 1 229 ? 2.92 -5.09 -12.602 1 92.69 229 GLY B O 1
ATOM 4596 N N . ARG B 1 230 ? 3.578 -7.09 -11.852 1 88.81 230 ARG B N 1
ATOM 4597 C CA . ARG B 1 230 ? 3.225 -7.777 -13.086 1 88.81 230 ARG B CA 1
ATOM 4598 C C . ARG B 1 230 ? 2.094 -8.773 -12.859 1 88.81 230 ARG B C 1
ATOM 4600 O O . ARG B 1 230 ? 1.665 -9.461 -13.789 1 88.81 230 ARG B O 1
ATOM 4607 N N . SER B 1 231 ? 1.587 -8.805 -11.656 1 95.69 231 SER B N 1
ATOM 4608 C CA . SER B 1 231 ? 0.659 -9.875 -11.32 1 95.69 231 SER B CA 1
ATOM 4609 C C . SER B 1 231 ? -0.788 -9.453 -11.539 1 95.69 231 SER B C 1
ATOM 4611 O O . SER B 1 231 ? -1.649 -10.281 -11.828 1 95.69 231 SER B O 1
ATOM 4613 N N . SER B 1 232 ? -1.102 -8.219 -11.328 1 96.31 232 SER B N 1
ATOM 4614 C CA . SER B 1 232 ? -2.451 -7.699 -11.523 1 96.31 232 SER B CA 1
ATOM 4615 C C . SER B 1 232 ? -2.424 -6.246 -11.992 1 96.31 232 SER B C 1
ATOM 4617 O O . SER B 1 232 ? -1.516 -5.492 -11.641 1 96.31 232 SER B O 1
ATOM 4619 N N . ALA B 1 233 ? -3.41 -5.902 -12.703 1 94.69 233 ALA B N 1
ATOM 4620 C CA . ALA B 1 233 ? -3.482 -4.574 -13.312 1 94.69 233 ALA B CA 1
ATOM 4621 C C . ALA B 1 233 ? -3.76 -3.504 -12.258 1 94.69 233 ALA B C 1
ATOM 4623 O O . ALA B 1 233 ? -4.355 -3.787 -11.219 1 94.69 233 ALA B O 1
ATOM 4624 N N . ASN B 1 234 ? -3.371 -2.266 -12.562 1 93 234 ASN B N 1
ATOM 4625 C CA . ASN B 1 234 ? -3.549 -1.149 -11.641 1 93 234 ASN B CA 1
ATOM 4626 C C . ASN B 1 234 ? -5.027 -0.878 -11.367 1 93 234 ASN B C 1
ATOM 4628 O O . ASN B 1 234 ? -5.406 -0.562 -10.242 1 93 234 ASN B O 1
ATOM 4632 N N . GLU B 1 235 ? -5.887 -0.993 -12.398 1 92.94 235 GLU B N 1
ATOM 4633 C CA . GLU B 1 235 ? -7.309 -0.735 -12.195 1 92.94 235 GLU B CA 1
ATOM 4634 C C . GLU B 1 235 ? -7.914 -1.714 -11.195 1 92.94 235 GLU B C 1
ATOM 4636 O O . GLU B 1 235 ? -8.773 -1.34 -10.398 1 92.94 235 GLU B O 1
ATOM 4641 N N . PHE B 1 236 ? -7.523 -2.994 -11.328 1 97.06 236 PHE B N 1
ATOM 4642 C CA . PHE B 1 236 ? -7.949 -3.969 -10.336 1 97.06 236 PHE B CA 1
ATOM 4643 C C . PHE B 1 236 ? -7.477 -3.568 -8.945 1 97.06 236 PHE B C 1
ATOM 4645 O O . PHE B 1 236 ? -8.25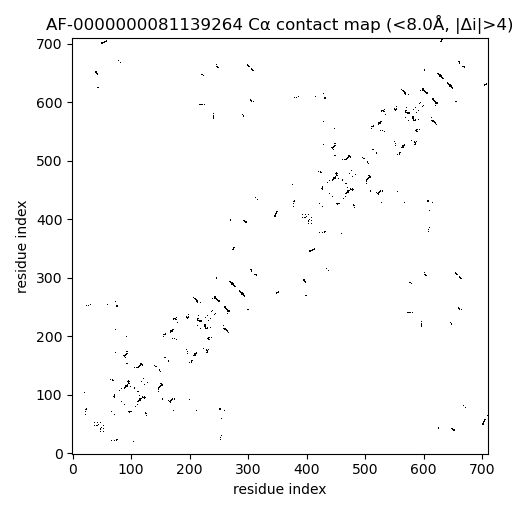 -3.609 -7.984 1 97.06 236 PHE B O 1
ATOM 4652 N N . GLN B 1 237 ? -6.223 -3.203 -8.797 1 97 237 GLN B N 1
ATOM 4653 C CA . GLN B 1 237 ? -5.637 -2.896 -7.496 1 97 237 GLN B CA 1
ATOM 4654 C C . GLN B 1 237 ? -6.32 -1.694 -6.852 1 97 237 GLN B C 1
ATOM 4656 O O . GLN B 1 237 ? -6.598 -1.699 -5.652 1 97 237 GLN B O 1
ATOM 4661 N N . GLU B 1 238 ? -6.613 -0.688 -7.605 1 94.44 238 GLU B N 1
ATOM 4662 C CA . GLU B 1 238 ? -7.316 0.486 -7.098 1 94.44 238 GLU B CA 1
ATOM 4663 C C . GLU B 1 238 ? -8.703 0.114 -6.57 1 94.44 238 GLU B C 1
ATOM 4665 O O . GLU B 1 238 ? -9.094 0.538 -5.48 1 94.44 238 GLU B O 1
ATOM 4670 N N . ARG B 1 239 ? -9.43 -0.709 -7.344 1 96.19 239 ARG B N 1
ATOM 4671 C CA . ARG B 1 239 ? -10.758 -1.122 -6.918 1 96.19 239 ARG B CA 1
ATOM 4672 C C . ARG B 1 239 ? -10.688 -2.016 -5.684 1 96.19 239 ARG B C 1
ATOM 4674 O O . ARG B 1 239 ? -11.531 -1.919 -4.789 1 96.19 239 ARG B O 1
ATOM 4681 N N . LEU B 1 240 ? -9.68 -2.889 -5.699 1 97.69 240 LEU B N 1
ATOM 4682 C CA . LEU B 1 240 ? -9.484 -3.734 -4.527 1 97.69 240 LEU B CA 1
ATOM 4683 C C . LEU B 1 240 ? -9.312 -2.891 -3.268 1 97.69 240 LEU B C 1
ATOM 4685 O O . LEU B 1 240 ? -9.984 -3.129 -2.264 1 97.69 240 LEU B O 1
ATOM 4689 N N . GLY B 1 241 ? -8.492 -1.851 -3.303 1 96.19 241 GLY B N 1
ATOM 4690 C CA . GLY B 1 241 ? -8.242 -0.969 -2.174 1 96.19 241 GLY B CA 1
ATOM 4691 C C . GLY B 1 241 ? -9.445 -0.119 -1.805 1 96.19 241 GLY B C 1
ATOM 4692 O O . GLY B 1 241 ? -9.609 0.265 -0.645 1 96.19 241 GLY B O 1
ATOM 4693 N N . CYS B 1 242 ? -10.273 0.116 -2.746 1 94.81 242 CYS B N 1
ATOM 4694 C CA . CYS B 1 242 ? -11.414 0.996 -2.535 1 94.81 242 CYS B CA 1
ATOM 4695 C C . CYS B 1 242 ? -12.609 0.216 -2.006 1 94.81 242 CYS B C 1
ATOM 4697 O O . CYS B 1 242 ? -13.328 0.692 -1.122 1 94.81 242 CYS B O 1
ATOM 4699 N N . GLU B 1 243 ? -12.844 -0.972 -2.541 1 96.75 243 GLU B N 1
ATOM 4700 C CA . GLU B 1 243 ? -14.07 -1.715 -2.264 1 96.75 243 GLU B CA 1
ATOM 4701 C C . GLU B 1 243 ? -13.859 -2.717 -1.131 1 96.75 243 GLU B C 1
ATOM 4703 O O . GLU B 1 243 ? -14.828 -3.16 -0.505 1 96.75 243 GLU B O 1
ATOM 4708 N N . TYR B 1 244 ? -12.664 -3.117 -0.958 1 98 244 TYR B N 1
ATOM 4709 C CA . TYR B 1 244 ? -12.305 -4.082 0.072 1 98 244 TYR B CA 1
ATOM 4710 C C . TYR B 1 244 ? -11.25 -3.508 1.014 1 98 244 TYR B C 1
ATOM 4712 O O . TYR B 1 244 ? -10.719 -2.424 0.769 1 98 244 TYR B O 1
ATOM 4720 N N . HIS B 1 245 ? -11 -4.121 2.133 1 98.44 245 HIS B N 1
ATOM 4721 C CA . HIS B 1 245 ? -9.883 -3.816 3.012 1 98.44 245 HIS B CA 1
ATOM 4722 C C . HIS B 1 245 ? -9.109 -5.082 3.373 1 98.44 245 HIS B C 1
ATOM 4724 O O . HIS B 1 245 ? -9.695 -6.152 3.529 1 98.44 245 HIS B O 1
ATOM 4730 N N . CYS B 1 246 ? -7.832 -4.957 3.434 1 98.75 246 CYS B N 1
ATOM 4731 C CA . CYS B 1 246 ? -6.945 -6.086 3.686 1 98.75 246 CYS B CA 1
ATOM 4732 C C . CYS B 1 246 ? -6.969 -6.48 5.156 1 98.75 246 CYS B C 1
ATOM 4734 O O . CYS B 1 246 ? -6.879 -5.625 6.035 1 98.75 246 CYS B O 1
ATOM 4736 N N . ILE B 1 247 ? -7.062 -7.84 5.453 1 98.81 247 ILE B N 1
ATOM 4737 C CA . ILE B 1 247 ? -7.102 -8.273 6.844 1 98.81 247 ILE B CA 1
ATOM 4738 C C . ILE B 1 247 ? -5.906 -9.172 7.141 1 98.81 247 ILE B C 1
ATOM 4740 O O . ILE B 1 247 ? -5.605 -9.461 8.297 1 98.81 247 ILE B O 1
ATOM 4744 N N . LEU B 1 248 ? -5.246 -9.625 6.113 1 98.75 248 LEU B N 1
ATOM 4745 C CA . LEU B 1 248 ? -4.09 -10.508 6.25 1 98.75 248 LEU B CA 1
ATOM 4746 C C . LEU B 1 248 ? -3.117 -10.305 5.094 1 98.75 248 LEU B C 1
ATOM 4748 O O . LEU B 1 248 ? -3.535 -10.188 3.938 1 98.75 248 LEU B O 1
ATOM 4752 N N . LYS B 1 249 ? -1.877 -10.211 5.402 1 98.31 249 LYS B N 1
ATOM 4753 C CA . LYS B 1 249 ? -0.798 -10.156 4.418 1 98.31 249 LYS B CA 1
ATOM 4754 C C . LYS B 1 249 ? 0.373 -11.039 4.844 1 98.31 249 LYS B C 1
ATOM 4756 O O . LYS B 1 249 ? 0.82 -10.977 5.988 1 98.31 249 LYS B O 1
ATOM 4761 N N . MET B 1 250 ? 0.862 -11.93 3.941 1 97.75 250 MET B N 1
ATOM 4762 C CA . MET B 1 250 ? 1.979 -12.828 4.191 1 97.75 250 MET B CA 1
ATOM 4763 C C . MET B 1 250 ? 2.953 -12.828 3.018 1 97.75 250 MET B C 1
ATOM 4765 O O . MET B 1 250 ? 2.553 -13.039 1.872 1 97.75 250 MET B O 1
ATOM 4769 N N . LYS B 1 251 ? 4.184 -12.594 3.316 1 96.88 251 LYS B N 1
ATOM 4770 C CA . LYS B 1 251 ? 5.215 -12.758 2.293 1 96.88 251 LYS B CA 1
ATOM 4771 C C . LYS B 1 251 ? 5.32 -14.219 1.855 1 96.88 251 LYS B C 1
ATOM 4773 O O . LYS B 1 251 ? 5.312 -15.125 2.691 1 96.88 251 LYS B O 1
ATOM 4778 N N . LEU B 1 252 ? 5.316 -14.469 0.524 1 96.56 252 LEU B N 1
ATOM 4779 C CA . LEU B 1 252 ? 5.676 -15.82 0.096 1 96.56 252 LEU B CA 1
ATOM 4780 C C . LEU B 1 252 ? 7.129 -16.125 0.438 1 96.56 252 LEU B C 1
ATOM 4782 O O . LEU B 1 252 ? 8.023 -15.328 0.159 1 96.56 252 LEU B O 1
ATOM 4786 N N . GLU B 1 253 ? 7.395 -17.188 1.059 1 90.19 253 GLU B N 1
ATOM 4787 C CA . GLU B 1 253 ? 8.742 -17.531 1.518 1 90.19 253 GLU B CA 1
ATOM 4788 C C . GLU B 1 253 ? 9.664 -17.828 0.341 1 90.19 253 GLU B C 1
ATOM 4790 O O . GLU B 1 253 ? 10.875 -17.594 0.42 1 90.19 253 GLU B O 1
ATOM 4795 N N . ASN B 1 254 ? 9.031 -18.406 -0.656 1 91.12 254 ASN B N 1
ATOM 4796 C CA . ASN B 1 254 ? 9.836 -18.719 -1.831 1 91.12 254 ASN B CA 1
ATOM 4797 C C . ASN B 1 254 ? 9.414 -17.875 -3.035 1 91.12 254 ASN B C 1
ATOM 4799 O O . ASN B 1 254 ? 8.477 -18.234 -3.744 1 91.12 254 ASN B O 1
ATOM 4803 N N . ASN B 1 255 ? 10.031 -16.75 -3.219 1 94.94 255 ASN B N 1
ATOM 4804 C CA . ASN B 1 255 ? 9.914 -15.891 -4.391 1 94.94 255 ASN B CA 1
ATOM 4805 C C . ASN B 1 255 ? 11.133 -16.016 -5.297 1 94.94 255 ASN B C 1
ATOM 4807 O O . ASN B 1 255 ? 12.234 -16.312 -4.832 1 94.94 255 ASN B O 1
ATOM 4811 N N . TRP B 1 256 ? 10.898 -15.906 -6.605 1 96.06 256 TRP B N 1
ATOM 4812 C CA . TRP B 1 256 ? 12.039 -15.656 -7.484 1 96.06 256 TRP B CA 1
ATOM 4813 C C . TRP B 1 256 ? 12.758 -14.367 -7.102 1 96.06 256 TRP B C 1
ATOM 4815 O O . TRP B 1 256 ? 12.18 -13.508 -6.434 1 96.06 256 TRP B O 1
ATOM 4825 N N . LEU B 1 257 ? 13.961 -14.203 -7.504 1 96.38 257 LEU B N 1
ATOM 4826 C CA . LEU B 1 257 ? 14.828 -13.133 -7.027 1 96.38 257 LEU B CA 1
ATOM 4827 C C . LEU B 1 257 ? 14.258 -11.766 -7.387 1 96.38 257 LEU B C 1
ATOM 4829 O O . LEU B 1 257 ? 14.5 -10.781 -6.688 1 96.38 257 LEU B O 1
ATOM 4833 N N . HIS B 1 258 ? 13.43 -11.672 -8.453 1 94.94 258 HIS B N 1
ATOM 4834 C CA . HIS B 1 258 ? 13.023 -10.375 -8.992 1 94.94 258 HIS B CA 1
ATOM 4835 C C . HIS B 1 258 ? 11.594 -10.031 -8.594 1 94.94 258 HIS B C 1
ATOM 4837 O O . HIS B 1 258 ? 11.031 -9.047 -9.07 1 94.94 258 HIS B O 1
ATOM 4843 N N . VAL B 1 259 ? 10.977 -10.891 -7.715 1 94.62 259 VAL B N 1
ATOM 4844 C CA . VAL B 1 259 ? 9.578 -10.664 -7.371 1 94.62 259 VAL B CA 1
ATOM 4845 C C . VAL B 1 259 ? 9.422 -10.586 -5.852 1 94.62 259 VAL B C 1
ATOM 4847 O O . VAL B 1 259 ? 10.242 -11.133 -5.109 1 94.62 259 VAL B O 1
ATOM 4850 N N . ARG B 1 260 ? 8.406 -9.867 -5.418 1 95.94 260 ARG B N 1
ATOM 4851 C CA . ARG B 1 260 ? 8.062 -9.719 -4.004 1 95.94 260 ARG B CA 1
ATOM 4852 C C . ARG B 1 260 ? 6.625 -10.141 -3.74 1 95.94 260 ARG B C 1
ATOM 4854 O O . ARG B 1 260 ? 5.875 -9.422 -3.076 1 95.94 260 ARG B O 1
ATOM 4861 N N . ASP B 1 261 ? 6.242 -11.297 -4.188 1 97.19 261 ASP B N 1
ATOM 4862 C CA . ASP B 1 261 ? 4.867 -11.773 -4.078 1 97.19 261 ASP B CA 1
ATOM 4863 C C . ASP B 1 261 ? 4.461 -11.945 -2.617 1 97.19 261 ASP B C 1
ATOM 4865 O O . ASP B 1 261 ? 5.254 -12.414 -1.797 1 97.19 261 ASP B O 1
ATOM 4869 N N . THR B 1 262 ? 3.225 -11.562 -2.361 1 98.12 262 THR B N 1
ATOM 4870 C CA . THR B 1 262 ? 2.555 -11.797 -1.087 1 98.12 262 THR B CA 1
ATOM 4871 C C . THR B 1 262 ? 1.203 -12.469 -1.302 1 98.12 262 THR B C 1
ATOM 4873 O O . THR B 1 262 ? 0.643 -12.414 -2.398 1 98.12 262 THR B O 1
ATOM 4876 N N . LEU B 1 263 ? 0.783 -13.242 -0.3 1 98.62 263 LEU B N 1
ATOM 4877 C CA . LEU B 1 263 ? -0.629 -13.578 -0.155 1 98.62 263 LEU B CA 1
ATOM 4878 C C . LEU B 1 263 ? -1.354 -12.523 0.682 1 98.62 263 LEU B C 1
ATOM 4880 O O . LEU B 1 263 ? -0.883 -12.148 1.758 1 98.62 263 LEU B O 1
ATOM 4884 N N . SER B 1 264 ? -2.436 -12.016 0.174 1 98.75 264 SER B N 1
ATOM 4885 C CA . SER B 1 264 ? -3.248 -11.062 0.926 1 98.75 264 SER B CA 1
ATOM 4886 C C . SER B 1 264 ? -4.719 -11.461 0.914 1 98.75 264 SER B C 1
ATOM 4888 O O . SER B 1 264 ? -5.227 -11.953 -0.098 1 98.75 264 SER B O 1
ATOM 4890 N N . VAL B 1 265 ? -5.375 -11.32 2.027 1 98.94 265 VAL B N 1
ATOM 4891 C CA . VAL B 1 265 ? -6.805 -11.578 2.164 1 98.94 265 VAL B CA 1
ATOM 4892 C C . VAL B 1 265 ? -7.559 -10.266 2.342 1 98.94 265 VAL B C 1
ATOM 4894 O O . VAL B 1 265 ? -7.195 -9.445 3.193 1 98.94 265 VAL B O 1
ATOM 4897 N N . TRP B 1 266 ? -8.57 -10.094 1.585 1 98.94 266 TRP B N 1
ATOM 4898 C CA . TRP B 1 266 ? -9.336 -8.852 1.526 1 98.94 266 TRP B CA 1
ATOM 4899 C C . TRP B 1 266 ? -10.812 -9.109 1.807 1 98.94 266 TRP B C 1
ATOM 4901 O O . TRP B 1 266 ? -11.406 -10.023 1.238 1 98.94 266 TRP B O 1
ATOM 4911 N N . LYS B 1 267 ? -11.398 -8.328 2.639 1 98.75 267 LYS B N 1
ATOM 4912 C CA . LYS B 1 267 ? -12.828 -8.383 2.941 1 98.75 267 LYS B CA 1
ATOM 4913 C C . LYS B 1 267 ? -13.57 -7.207 2.311 1 98.75 267 LYS B C 1
ATOM 4915 O O . LYS B 1 267 ? -13.078 -6.078 2.324 1 98.75 267 LYS B O 1
ATOM 4920 N N . ARG B 1 268 ? -14.719 -7.527 1.759 1 98.06 268 ARG B N 1
ATOM 4921 C CA . ARG B 1 268 ? -15.562 -6.465 1.212 1 98.06 268 ARG B CA 1
ATOM 4922 C C . ARG B 1 268 ? -15.953 -5.465 2.293 1 98.06 268 ARG B C 1
ATOM 4924 O O . ARG B 1 268 ? -16.422 -5.855 3.365 1 98.06 268 ARG B O 1
ATOM 4931 N N . SER B 1 269 ? -15.805 -4.199 2 1 97.62 269 SER B N 1
ATOM 4932 C CA . SER B 1 269 ? -16.094 -3.164 2.986 1 97.62 269 SER B CA 1
ATOM 4933 C C . SER B 1 269 ? -17.562 -2.76 2.945 1 97.62 269 SER B C 1
ATOM 4935 O O . SER B 1 269 ? -18.156 -2.646 1.867 1 97.62 269 SER B O 1
ATOM 4937 N N . GLU B 1 270 ? -18.141 -2.598 4.113 1 96.75 270 GLU B N 1
ATOM 4938 C CA . GLU B 1 270 ? -19.391 -1.854 4.188 1 96.75 270 GLU B CA 1
ATOM 4939 C C . GLU B 1 270 ? -19.156 -0.361 3.979 1 96.75 270 GLU B C 1
ATOM 4941 O O . GLU B 1 270 ? -18.078 0.149 4.254 1 96.75 270 GLU B O 1
ATOM 4946 N N . THR B 1 271 ? -20.141 0.271 3.416 1 94.62 271 THR B N 1
ATOM 4947 C CA . THR B 1 271 ? -19.969 1.695 3.148 1 94.62 271 THR B CA 1
ATOM 4948 C C . THR B 1 271 ? -21.094 2.502 3.791 1 94.62 271 THR B C 1
ATOM 4950 O O . THR B 1 271 ? -22.141 1.952 4.133 1 94.62 271 THR B O 1
ATOM 4953 N N . CYS B 1 272 ? -20.75 3.732 4.062 1 92.75 272 CYS B N 1
ATOM 4954 C CA . CYS B 1 272 ? -21.688 4.727 4.566 1 92.75 272 CYS B CA 1
ATOM 4955 C C . CYS B 1 272 ? -21.781 5.926 3.625 1 92.75 272 CYS B C 1
ATOM 4957 O O . CYS B 1 272 ? -20.75 6.457 3.197 1 92.75 272 CYS B O 1
ATOM 4959 N N . CYS B 1 273 ? -22.984 6.27 3.33 1 90.94 273 CYS B N 1
ATOM 4960 C CA . CYS B 1 273 ? -23.203 7.414 2.453 1 90.94 273 CYS B CA 1
ATOM 4961 C C . CYS B 1 273 ? -23.453 8.68 3.262 1 90.94 273 CYS B C 1
ATOM 4963 O O . CYS B 1 273 ? -24.359 8.711 4.105 1 90.94 273 CYS B O 1
ATOM 4965 N N . MET B 1 274 ? -22.641 9.695 3.029 1 91.12 274 MET B N 1
ATOM 4966 C CA . MET B 1 274 ? -22.828 11.023 3.615 1 91.12 274 MET B CA 1
ATOM 4967 C C . MET B 1 274 ? -23.375 12 2.584 1 91.12 274 MET B C 1
ATOM 4969 O O . MET B 1 274 ? -22.859 12.086 1.469 1 91.12 274 MET B O 1
ATOM 4973 N N . VAL B 1 275 ? -24.422 12.711 2.953 1 89.62 275 VAL B N 1
ATOM 4974 C CA . VAL B 1 275 ? -25.062 13.664 2.043 1 89.62 275 VAL B CA 1
ATOM 4975 C C . VAL B 1 275 ? -24.781 15.086 2.514 1 89.62 275 VAL B C 1
ATOM 4977 O O . VAL B 1 275 ? -25.125 15.453 3.641 1 89.62 275 VAL B O 1
ATOM 4980 N N . PHE B 1 276 ? -24.094 15.859 1.628 1 86.12 276 PHE B N 1
ATOM 4981 C CA . PHE B 1 276 ? -23.75 17.25 1.937 1 86.12 276 PHE B CA 1
ATOM 4982 C C . PHE B 1 276 ? -24.625 18.203 1.143 1 86.12 276 PHE B C 1
ATOM 4984 O O . PHE B 1 276 ? -24.844 18.016 -0.055 1 86.12 276 PHE B O 1
ATOM 4991 N N . GLN B 1 277 ? -25.266 19.141 1.765 1 77.25 277 GLN B N 1
ATOM 4992 C CA . GLN B 1 277 ? -26.078 20.156 1.11 1 77.25 277 GLN B CA 1
ATOM 4993 C C . GLN B 1 277 ? -25.266 21.406 0.783 1 77.25 277 GLN B C 1
ATOM 4995 O O . GLN B 1 277 ? -24.547 21.922 1.638 1 77.25 277 GLN B O 1
ATOM 5000 N N . GLY B 1 278 ? -24.906 21.703 -0.487 1 62.53 278 GLY B N 1
ATOM 5001 C CA . GLY B 1 278 ? -24.172 22.891 -0.91 1 62.53 278 GLY B CA 1
ATOM 5002 C C . GLY B 1 278 ? -24.734 24.172 -0.319 1 62.53 278 GLY B C 1
ATOM 5003 O O . GLY B 1 278 ? -25.922 24.266 -0.041 1 62.53 278 GLY B O 1
ATOM 5004 N N . SER B 1 279 ? -23.969 24.969 0.537 1 51.66 279 SER B N 1
ATOM 5005 C CA . SER B 1 279 ? -24.438 26.219 1.154 1 51.66 279 SER B CA 1
ATOM 5006 C C . SER B 1 279 ? -24.75 27.281 0.103 1 51.66 279 SER B C 1
ATOM 5008 O O . SER B 1 279 ? -25.078 28.406 0.44 1 51.66 279 SER B O 1
ATOM 5010 N N . ASP B 1 280 ? -24.375 27.219 -1.068 1 46.31 280 ASP B N 1
ATOM 5011 C CA . ASP B 1 280 ? -24.547 28.5 -1.729 1 46.31 280 ASP B CA 1
ATOM 5012 C C . ASP B 1 280 ? -26.016 28.922 -1.757 1 46.31 280 ASP B C 1
ATOM 5014 O O . ASP B 1 280 ? -26.859 28.156 -2.213 1 46.31 280 ASP B O 1
ATOM 5018 N N . GLU B 1 281 ? -26.359 29.922 -0.884 1 45.09 281 GLU B N 1
ATOM 5019 C CA . GLU B 1 281 ? -27.609 30.656 -0.832 1 45.09 281 GLU B CA 1
ATOM 5020 C C . GLU B 1 281 ? -28.219 30.812 -2.223 1 45.09 281 GLU B C 1
ATOM 5022 O O . GLU B 1 281 ? -29.438 30.938 -2.363 1 45.09 281 GLU B O 1
ATOM 5027 N N . ASP B 1 282 ? -27.422 31.484 -3.141 1 45.47 282 ASP B N 1
ATOM 5028 C CA . ASP B 1 282 ? -28.109 32.094 -4.273 1 45.47 282 ASP B CA 1
ATOM 5029 C C . ASP B 1 282 ? -28.703 31.047 -5.199 1 45.47 282 ASP B C 1
ATOM 5031 O O . ASP B 1 282 ? -29.484 31.375 -6.098 1 45.47 282 ASP B O 1
ATOM 5035 N N . GLU B 1 283 ? -27.953 30.031 -5.645 1 44.69 283 GLU B N 1
ATOM 5036 C CA . GLU B 1 283 ? -28.547 29.344 -6.781 1 44.69 283 GLU B CA 1
ATOM 5037 C C . GLU B 1 283 ? -29.484 28.234 -6.32 1 44.69 283 GLU B C 1
ATOM 5039 O O . GLU B 1 283 ? -29.203 27.547 -5.332 1 44.69 283 GLU B O 1
ATOM 5044 N N . GLU B 1 284 ? -30.734 28.219 -6.645 1 47.72 284 GLU B N 1
ATOM 5045 C CA . GLU B 1 284 ? -31.906 27.359 -6.578 1 47.72 284 GLU B CA 1
ATOM 5046 C C . GLU B 1 284 ? -31.531 25.891 -6.559 1 47.72 284 GLU B C 1
ATOM 5048 O O . GLU B 1 284 ? -32.312 25.047 -6.102 1 47.72 284 GLU B O 1
ATOM 5053 N N . ASP B 1 285 ? -30.703 25.391 -7.484 1 47.88 285 ASP B N 1
ATOM 5054 C CA . ASP B 1 285 ? -30.469 23.953 -7.656 1 47.88 285 ASP B CA 1
ATOM 5055 C C . ASP B 1 285 ? -29.5 23.438 -6.594 1 47.88 285 ASP B C 1
ATOM 5057 O O . ASP B 1 285 ? -28.281 23.594 -6.723 1 47.88 285 ASP B O 1
ATOM 5061 N N . GLU B 1 286 ? -29.828 23.438 -5.332 1 52.56 286 GLU B N 1
ATOM 5062 C CA . GLU B 1 286 ? -29.172 22.922 -4.125 1 52.56 286 GLU B CA 1
ATOM 5063 C C . GLU B 1 286 ? -28.609 21.531 -4.348 1 52.56 286 GLU B C 1
ATOM 5065 O O . GLU B 1 286 ? -29.312 20.531 -4.188 1 52.56 286 GLU B O 1
ATOM 5070 N N . GLY B 1 287 ? -27.703 21.328 -5.305 1 61.06 287 GLY B N 1
ATOM 5071 C CA . GLY B 1 287 ? -27.266 19.969 -5.625 1 61.06 287 GLY B CA 1
ATOM 5072 C C . GLY B 1 287 ? -26.625 19.25 -4.453 1 61.06 287 GLY B C 1
ATOM 5073 O O . GLY B 1 287 ? -26 19.875 -3.602 1 61.06 287 GLY B O 1
ATOM 5074 N N . GLU B 1 288 ? -27.297 18.25 -3.857 1 77.38 288 GLU B N 1
ATOM 5075 C CA . GLU B 1 288 ? -26.812 17.281 -2.873 1 77.38 288 GLU B CA 1
ATOM 5076 C C . GLU B 1 288 ? -25.609 16.5 -3.402 1 77.38 288 GLU B C 1
ATOM 5078 O O . GLU B 1 288 ? -25.578 16.125 -4.574 1 77.38 288 GLU B O 1
ATOM 5083 N N . GLU B 1 289 ? -24.484 16.703 -2.545 1 82.38 289 GLU B N 1
ATOM 5084 C CA . GLU B 1 289 ? -23.344 15.867 -2.869 1 82.38 289 GLU B CA 1
ATOM 5085 C C . GLU B 1 289 ? -23.297 14.625 -1.981 1 82.38 289 GLU B C 1
ATOM 5087 O O . GLU B 1 289 ? -23.328 14.734 -0.754 1 82.38 289 GLU B O 1
ATOM 5092 N N . GLU B 1 290 ? -23.312 13.5 -2.617 1 88 290 GLU B N 1
ATOM 5093 C CA . GLU B 1 290 ? -23.219 12.234 -1.897 1 88 290 GLU B CA 1
ATOM 5094 C C . GLU B 1 290 ? -21.781 11.703 -1.916 1 88 290 GLU B C 1
ATOM 5096 O O . GLU B 1 290 ? -21.156 11.633 -2.975 1 88 290 GLU B O 1
ATOM 5101 N N . VAL B 1 291 ? -21.281 11.469 -0.702 1 90.19 291 VAL B N 1
ATOM 5102 C CA . VAL B 1 291 ? -19.922 10.938 -0.567 1 90.19 291 VAL B CA 1
ATOM 5103 C C . VAL B 1 291 ? -19.969 9.625 0.209 1 90.19 291 VAL B C 1
ATOM 5105 O O . VAL B 1 291 ? -20.609 9.531 1.252 1 90.19 291 VAL B O 1
ATOM 5108 N N . GLU B 1 292 ? -19.297 8.617 -0.341 1 92.81 292 GLU B N 1
ATOM 5109 C CA . GLU B 1 292 ? -19.25 7.32 0.324 1 92.81 292 GLU B CA 1
ATOM 5110 C C . GLU B 1 292 ? -17.938 7.129 1.084 1 92.81 292 GLU B C 1
ATOM 5112 O O . GLU B 1 292 ? -16.875 7.5 0.592 1 92.81 292 GLU B O 1
ATOM 5117 N N . TYR B 1 293 ? -18.047 6.598 2.305 1 95.75 293 TYR B N 1
ATOM 5118 C CA . TYR B 1 293 ? -16.891 6.207 3.102 1 95.75 293 TYR B CA 1
ATOM 5119 C C . TYR B 1 293 ? -16.953 4.723 3.449 1 95.75 293 TYR B C 1
ATOM 5121 O O . TYR B 1 293 ? -18.031 4.172 3.686 1 95.75 293 TYR B O 1
ATOM 5129 N N . LYS B 1 294 ? -15.836 4.152 3.461 1 96.5 294 LYS B N 1
ATOM 5130 C CA . LYS B 1 294 ? -15.742 2.744 3.842 1 96.5 294 LYS B CA 1
ATOM 5131 C C . LYS B 1 294 ? -15.664 2.59 5.359 1 96.5 294 LYS B C 1
ATOM 5133 O O . LYS B 1 294 ? -15.055 3.418 6.039 1 96.5 294 LYS B O 1
ATOM 5138 N N . TYR B 1 295 ? -16.312 1.563 5.812 1 97.44 295 TYR B N 1
ATOM 5139 C CA . TYR B 1 295 ? -16.219 1.16 7.211 1 97.44 295 TYR B CA 1
ATOM 5140 C C . TYR B 1 295 ? -15.281 -0.038 7.371 1 97.44 295 TYR B C 1
ATOM 5142 O O . TYR B 1 295 ? -15.438 -1.047 6.68 1 97.44 295 TYR B O 1
ATOM 5150 N N . ILE B 1 296 ? -14.266 0.06 8.25 1 98 296 ILE B N 1
ATOM 5151 C CA . ILE B 1 296 ? -13.398 -1.045 8.633 1 98 296 ILE B CA 1
ATOM 5152 C C . ILE B 1 296 ? -13.562 -1.336 10.125 1 98 296 ILE B C 1
ATOM 5154 O O . ILE B 1 296 ? -13.172 -0.529 10.969 1 98 296 ILE B O 1
ATOM 5158 N N . PRO B 1 297 ? -14.141 -2.461 10.461 1 97.75 297 PRO B N 1
ATOM 5159 C CA . PRO B 1 297 ? -14.258 -2.818 11.883 1 97.75 297 PRO B CA 1
ATOM 5160 C C . PRO B 1 297 ? -12.898 -2.904 12.578 1 97.75 297 PRO B C 1
ATOM 5162 O O . PRO B 1 297 ? -11.93 -3.381 11.984 1 97.75 297 PRO B O 1
ATOM 5165 N N . PRO B 1 298 ? -12.867 -2.514 13.836 1 96.88 298 PRO B N 1
ATOM 5166 C CA . PRO B 1 298 ? -11.602 -2.561 14.57 1 96.88 298 PRO B CA 1
ATOM 5167 C C . PRO B 1 298 ? -10.953 -3.941 14.547 1 96.88 298 PRO B C 1
ATOM 5169 O O . PRO B 1 298 ? -9.727 -4.051 14.445 1 96.88 298 PRO B O 1
ATOM 5172 N N . GLU B 1 299 ? -11.641 -5.02 14.555 1 98.06 299 GLU B N 1
ATOM 5173 C CA . GLU B 1 299 ? -11.102 -6.375 14.586 1 98.06 299 GLU B CA 1
ATOM 5174 C C . GLU B 1 299 ? -10.531 -6.77 13.227 1 98.06 299 GLU B C 1
ATOM 5176 O O . GLU B 1 299 ? -9.812 -7.766 13.117 1 98.06 299 GLU B O 1
ATOM 5181 N N . GLU B 1 300 ? -10.852 -5.953 12.211 1 98.5 300 GLU B N 1
ATOM 5182 C CA . GLU B 1 300 ? -10.398 -6.266 10.852 1 98.5 300 GLU B CA 1
ATOM 5183 C C . GLU B 1 300 ? -9.344 -5.266 10.383 1 98.5 300 GLU B C 1
ATOM 5185 O O . GLU B 1 300 ? -8.961 -5.27 9.211 1 98.5 300 GLU B O 1
ATOM 5190 N N . MET B 1 301 ? -8.859 -4.426 11.258 1 97.75 301 MET B N 1
ATOM 5191 C CA . MET B 1 301 ? -7.863 -3.418 10.906 1 97.75 301 MET B CA 1
ATOM 5192 C C . MET B 1 301 ? -6.453 -3.992 11 1 97.75 301 MET B C 1
ATOM 5194 O O . MET B 1 301 ? -6.059 -4.508 12.047 1 97.75 301 MET B O 1
ATOM 5198 N N . LEU B 1 302 ? -5.75 -3.902 9.914 1 97.38 302 LEU B N 1
ATOM 5199 C CA . LEU B 1 302 ? -4.352 -4.312 9.922 1 97.38 302 LEU B CA 1
ATOM 5200 C C . LEU B 1 302 ? -3.514 -3.375 10.781 1 97.38 302 LEU B C 1
ATOM 5202 O O . LEU B 1 302 ? -3.736 -2.16 10.781 1 97.38 302 LEU B O 1
ATOM 5206 N N . PRO B 1 303 ? -2.529 -3.969 11.508 1 96.44 303 PRO B N 1
ATOM 5207 C CA . PRO B 1 303 ? -1.57 -3.07 12.156 1 96.44 303 PRO B CA 1
ATOM 5208 C C . PRO B 1 303 ? -0.8 -2.209 11.156 1 96.44 303 PRO B C 1
ATOM 5210 O O . PRO B 1 303 ? -0.467 -2.674 10.062 1 96.44 303 PRO B O 1
ATOM 5213 N N . VAL B 1 304 ? -0.534 -0.972 11.539 1 95.75 304 VAL B N 1
ATOM 5214 C CA . VAL B 1 304 ? 0.047 -0.01 10.609 1 95.75 304 VAL B CA 1
ATOM 5215 C C . VAL B 1 304 ? 1.531 0.175 10.914 1 95.75 304 VAL B C 1
ATOM 5217 O O . VAL B 1 304 ? 2.359 0.217 10.008 1 95.75 304 VAL B O 1
ATOM 5220 N N . ASP B 1 305 ? 1.934 0.229 12.211 1 97 305 ASP B N 1
ATOM 5221 C CA . ASP B 1 305 ? 3.305 0.538 12.609 1 97 305 ASP B CA 1
ATOM 5222 C C . ASP B 1 305 ? 4.266 -0.564 12.164 1 97 305 ASP B C 1
ATOM 5224 O O . ASP B 1 305 ? 4.051 -1.74 12.469 1 97 305 ASP B O 1
ATOM 5228 N N . ALA B 1 306 ? 5.223 -0.217 11.43 1 97.75 306 ALA B N 1
ATOM 5229 C CA . ALA B 1 306 ? 6.254 -1.13 10.938 1 97.75 306 ALA B CA 1
ATOM 5230 C C . ALA B 1 306 ? 7.57 -0.395 10.703 1 97.75 306 ALA B C 1
ATOM 5232 O O . ALA B 1 306 ? 7.578 0.744 10.234 1 97.75 306 ALA B O 1
ATOM 5233 N N . ALA B 1 307 ? 8.68 -1.015 11.062 1 98.5 307 ALA B N 1
ATOM 5234 C CA . ALA B 1 307 ? 10.008 -0.439 10.859 1 98.5 307 ALA B CA 1
ATOM 5235 C C . ALA B 1 307 ? 10.977 -1.474 10.289 1 98.5 307 ALA B C 1
ATOM 5237 O O . ALA B 1 307 ? 10.961 -2.635 10.703 1 98.5 307 ALA B O 1
ATOM 5238 N N . ALA B 1 308 ? 11.703 -1.088 9.305 1 98.56 308 ALA B N 1
ATOM 5239 C CA . ALA B 1 308 ? 12.836 -1.903 8.867 1 98.56 308 ALA B CA 1
ATOM 5240 C C . ALA B 1 308 ? 13.867 -2.045 9.984 1 98.56 308 ALA B C 1
ATOM 5242 O O . ALA B 1 308 ? 13.883 -1.258 10.93 1 98.56 308 ALA B O 1
ATOM 5243 N N . PRO B 1 309 ? 14.75 -3.043 9.867 1 98.06 309 PRO B N 1
ATOM 5244 C CA . PRO B 1 309 ? 15.758 -3.254 10.906 1 98.06 309 PRO B CA 1
ATOM 5245 C C . PRO B 1 309 ? 16.625 -2.02 11.148 1 98.06 309 PRO B C 1
ATOM 5247 O O . PRO B 1 309 ? 16.969 -1.712 12.289 1 98.06 309 PRO B O 1
ATOM 5250 N N . CYS B 1 310 ? 16.984 -1.227 10.172 1 98.19 310 CYS B N 1
ATOM 5251 C CA . CYS B 1 310 ? 17.922 -0.107 10.273 1 98.19 310 CYS B CA 1
ATOM 5252 C C . CYS B 1 310 ? 17.328 1.021 11.109 1 98.19 310 CYS B C 1
ATOM 5254 O O . CYS B 1 310 ? 18.047 1.892 11.586 1 98.19 310 CYS B O 1
ATOM 5256 N N . VAL B 1 311 ? 15.945 1.035 11.289 1 98.44 311 VAL B N 1
ATOM 5257 C CA . VAL B 1 311 ? 15.32 2.115 12.039 1 98.44 311 VAL B CA 1
ATOM 5258 C C . VAL B 1 311 ? 14.359 1.535 13.078 1 98.44 311 VAL B C 1
ATOM 5260 O O . VAL B 1 311 ? 13.422 2.209 13.516 1 98.44 311 VAL B O 1
ATOM 5263 N N . ALA B 1 312 ? 14.508 0.291 13.484 1 97.62 312 ALA B N 1
ATOM 5264 C CA . ALA B 1 312 ? 13.633 -0.396 14.438 1 97.62 312 ALA B CA 1
ATOM 5265 C C . ALA B 1 312 ? 13.578 0.352 15.766 1 97.62 312 ALA B C 1
ATOM 5267 O O . ALA B 1 312 ? 12.547 0.338 16.438 1 97.62 312 ALA B O 1
ATOM 5268 N N . HIS B 1 313 ? 14.594 1.098 16.141 1 97 313 HIS B N 1
ATOM 5269 C CA . HIS B 1 313 ? 14.703 1.805 17.406 1 97 313 HIS B CA 1
ATOM 5270 C C . HIS B 1 313 ? 13.75 2.992 17.469 1 97 313 HIS B C 1
ATOM 5272 O O . HIS B 1 313 ? 13.469 3.514 18.547 1 97 313 HIS B O 1
ATOM 5278 N N . LEU B 1 314 ? 13.188 3.412 16.344 1 97.06 314 LEU B N 1
ATOM 5279 C CA . LEU B 1 314 ? 12.32 4.582 16.297 1 97.06 314 LEU B CA 1
ATOM 5280 C C . LEU B 1 314 ? 10.883 4.199 16.641 1 97.06 314 LEU B C 1
ATOM 5282 O O . LEU B 1 314 ? 10.055 5.07 16.906 1 97.06 314 LEU B O 1
ATOM 5286 N N . LEU B 1 315 ? 10.477 2.891 16.5 1 92.88 315 LEU B N 1
ATOM 5287 C CA . LEU B 1 315 ? 9.141 2.439 16.859 1 92.88 315 LEU B CA 1
ATOM 5288 C C . LEU B 1 315 ? 9.055 2.158 18.359 1 92.88 315 LEU B C 1
ATOM 5290 O O . LEU B 1 315 ? 7.961 2.051 18.922 1 92.88 315 LEU B O 1
ATOM 5294 N N . LYS B 1 316 ? 10.062 1.881 19.094 1 69.31 316 LYS B N 1
ATOM 5295 C CA . LYS B 1 316 ? 10.039 1.467 20.5 1 69.31 316 LYS B CA 1
ATOM 5296 C C . LYS B 1 316 ? 9.492 2.574 21.391 1 69.31 316 LYS B C 1
ATOM 5298 O O . LYS B 1 316 ? 9.906 3.73 21.281 1 69.31 316 LYS B O 1
ATOM 5303 N N . LYS B 1 317 ? 8.156 2.412 21.719 1 59.19 317 LYS B N 1
ATOM 5304 C CA . LYS B 1 317 ? 7.52 3.27 22.703 1 59.19 317 LYS B CA 1
ATOM 5305 C C . LYS B 1 317 ? 8.43 3.48 23.922 1 59.19 317 LYS B C 1
ATOM 5307 O O . LYS B 1 317 ? 9.062 2.537 24.406 1 59.19 317 LYS B O 1
ATOM 5312 N N . LYS B 1 318 ? 8.766 4.602 24.094 1 47.56 318 LYS B N 1
ATOM 5313 C CA . LYS B 1 318 ? 9.328 4.785 25.422 1 47.56 318 LYS B CA 1
ATOM 5314 C C . LYS B 1 318 ? 8.375 4.27 26.5 1 47.56 318 LYS B C 1
ATOM 5316 O O . LYS B 1 318 ? 7.246 4.746 26.609 1 47.56 318 LYS B O 1
ATOM 5321 N N . VAL B 1 319 ? 8.156 3.004 26.766 1 42.28 319 VAL B N 1
ATOM 5322 C CA . VAL B 1 319 ? 7.566 2.637 28.047 1 42.28 319 VAL B CA 1
ATOM 5323 C C . VAL B 1 319 ? 7.961 3.664 29.109 1 42.28 319 VAL B C 1
ATOM 5325 O O . VAL B 1 319 ? 9.133 3.779 29.469 1 42.28 319 VAL B O 1
ATOM 5328 N N . ASP B 1 320 ? 7.301 4.715 29.016 1 38.31 320 ASP B N 1
ATOM 5329 C CA . ASP B 1 320 ? 7.418 5.504 30.234 1 38.31 320 ASP B CA 1
ATOM 5330 C C . ASP B 1 320 ? 7.168 4.641 31.469 1 38.31 320 ASP B C 1
ATOM 5332 O O . ASP B 1 320 ? 6.156 3.939 31.547 1 38.31 320 ASP B O 1
ATOM 5336 N N . ASN B 1 321 ? 8.07 4.203 32.125 1 34.34 321 ASN B N 1
ATOM 5337 C CA . ASN B 1 321 ? 8.039 3.838 33.562 1 34.34 321 ASN B CA 1
ATOM 5338 C C . ASN B 1 321 ? 7.133 4.773 34.344 1 34.34 321 ASN B C 1
ATOM 5340 O O . ASN B 1 321 ? 7.613 5.715 34.969 1 34.34 321 ASN B O 1
ATOM 5344 N N . VAL B 1 322 ? 6.043 5.223 33.812 1 36.66 322 VAL B N 1
ATOM 5345 C CA . VAL B 1 322 ? 5.141 5.918 34.719 1 36.66 322 VAL B CA 1
ATOM 5346 C C . VAL B 1 322 ? 4.527 4.922 35.688 1 36.66 322 VAL B C 1
ATOM 5348 O O . VAL B 1 322 ? 3.479 4.332 35.406 1 36.66 322 VAL B O 1
ATOM 5351 N N . LYS B 1 323 ? 4.934 3.744 36.031 1 33.47 323 LYS B N 1
ATOM 5352 C CA . LYS B 1 323 ? 4.328 2.975 37.094 1 33.47 323 LYS B CA 1
ATOM 5353 C C . LYS B 1 323 ? 3.939 3.879 38.281 1 33.47 323 LYS B C 1
ATOM 5355 O O . LYS B 1 323 ? 3.094 3.514 39.094 1 33.47 323 LYS B O 1
ATOM 5360 N N . SER B 1 324 ? 4.754 4.648 38.812 1 29.86 324 SER B N 1
ATOM 5361 C CA . SER B 1 324 ? 4.703 4.758 40.25 1 29.86 324 SER B CA 1
ATOM 5362 C C . SER B 1 324 ? 3.555 5.656 40.688 1 29.86 324 SER B C 1
ATOM 5364 O O . SER B 1 324 ? 3.074 5.547 41.844 1 29.86 324 SER B O 1
ATOM 5366 N N . ARG B 1 325 ? 3.16 6.754 39.938 1 30.77 325 ARG B N 1
ATOM 5367 C CA . ARG B 1 325 ? 2.486 7.664 40.875 1 30.77 325 ARG B CA 1
ATOM 5368 C C . ARG B 1 325 ? 0.982 7.418 40.875 1 30.77 325 ARG B C 1
ATOM 5370 O O . ARG B 1 325 ? 0.247 8.062 41.625 1 30.77 325 ARG B O 1
ATOM 5377 N N . GLU B 1 326 ? 0.415 6.758 39.812 1 32.78 326 GLU B N 1
ATOM 5378 C CA . GLU B 1 326 ? -1.041 6.871 39.781 1 32.78 326 GLU B CA 1
ATOM 5379 C C . GLU B 1 326 ? -1.688 5.891 40.75 1 32.78 326 GLU B C 1
ATOM 5381 O O . GLU B 1 326 ? -2.916 5.805 40.812 1 32.78 326 GLU B O 1
ATOM 5386 N N . GLN B 1 327 ? -1.047 5.008 41.406 1 29 327 GLN B N 1
ATOM 5387 C CA . GLN B 1 327 ? -1.82 4.195 42.344 1 29 327 GLN B CA 1
ATOM 5388 C C . GLN B 1 327 ? -2.711 5.066 43.219 1 29 327 GLN B C 1
ATOM 5390 O O . GLN B 1 327 ? -3.598 4.559 43.938 1 29 327 GLN B O 1
ATOM 5395 N N . ASN B 1 328 ? -2.438 6.32 43.375 1 27.94 328 ASN B N 1
ATOM 5396 C CA . ASN B 1 328 ? -3.129 6.848 44.562 1 27.94 328 ASN B CA 1
ATOM 5397 C C . ASN B 1 328 ? -4.555 7.273 44.219 1 27.94 328 ASN B C 1
ATOM 5399 O O . ASN B 1 328 ? -5.402 7.379 45.094 1 27.94 328 ASN B O 1
ATOM 5403 N N . ASN B 1 329 ? -4.902 7.926 42.938 1 27.7 329 ASN B N 1
ATOM 5404 C CA . ASN B 1 329 ? -6.066 8.797 43.031 1 27.7 329 ASN B CA 1
ATOM 5405 C C . ASN B 1 329 ? -7.348 8.078 42.625 1 27.7 329 ASN B C 1
ATOM 5407 O O . ASN B 1 329 ? -8.352 8.719 42.312 1 27.7 329 ASN B O 1
ATOM 5411 N N . VAL B 1 330 ? -7.457 6.809 42.312 1 30.53 330 VAL B N 1
ATOM 5412 C CA . VAL B 1 330 ? -8.656 6.109 41.875 1 30.53 330 VAL B CA 1
ATOM 5413 C C . VAL B 1 330 ? -9.797 6.34 42.844 1 30.53 330 VAL B C 1
ATOM 5415 O O . VAL B 1 330 ? -10.898 5.816 42.656 1 30.53 330 VAL B O 1
ATOM 5418 N N . ASN B 1 331 ? -9.625 6.906 44 1 26.86 331 ASN B N 1
ATOM 5419 C CA . ASN B 1 331 ? -10.734 6.695 44.938 1 26.86 331 ASN B CA 1
ATOM 5420 C C . ASN B 1 331 ? -11.984 7.445 44.5 1 26.86 331 ASN B C 1
ATOM 5422 O O . ASN B 1 331 ? -13.086 7.16 44.969 1 26.86 331 ASN B O 1
ATOM 5426 N N . VAL B 1 332 ? -11.938 8.594 43.75 1 25.2 332 VAL B N 1
ATOM 5427 C CA . VAL B 1 332 ? -13.055 9.469 44.062 1 25.2 332 VAL B CA 1
ATOM 5428 C C . VAL B 1 332 ? -14.188 9.25 43.062 1 25.2 332 VAL B C 1
ATOM 5430 O O . VAL B 1 332 ? -15.359 9.227 43.438 1 25.2 332 VAL B O 1
ATOM 5433 N N . ASN B 1 333 ? -14.086 9.25 41.625 1 25.25 333 ASN B N 1
ATOM 5434 C CA . ASN B 1 333 ? -15.18 9.812 40.844 1 25.25 333 ASN B CA 1
ATOM 5435 C C . ASN B 1 333 ? -16.188 8.742 40.438 1 25.25 333 ASN B C 1
ATOM 5437 O O . ASN B 1 333 ? -15.898 7.91 39.594 1 25.25 333 ASN B O 1
ATOM 5441 N N . GLU B 1 334 ? -16.625 7.695 41.156 1 23.84 334 GLU B N 1
ATOM 5442 C CA . GLU B 1 334 ? -17.641 6.656 41 1 23.84 334 GLU B CA 1
ATOM 5443 C C . GLU B 1 334 ? -19 7.258 40.656 1 23.84 334 GLU B C 1
ATOM 5445 O O . GLU B 1 334 ? -19.875 6.57 40.125 1 23.84 334 GLU B O 1
ATOM 5450 N N . GLU B 1 335 ? -19.547 8.352 41.094 1 22.14 335 GLU B N 1
ATOM 5451 C CA . GLU B 1 335 ? -20.969 8.445 41.406 1 22.14 335 GLU B CA 1
ATOM 5452 C C . GLU B 1 335 ? -21.797 8.734 40.156 1 22.14 335 GLU B C 1
ATOM 5454 O O . GLU B 1 335 ? -22.906 8.242 40 1 22.14 335 GLU B O 1
ATOM 5459 N N . ARG B 1 336 ? -21.625 9.648 39.125 1 21.19 336 ARG B N 1
ATOM 5460 C CA . ARG B 1 336 ? -22.734 10.398 38.531 1 21.19 336 ARG B CA 1
ATOM 5461 C C . ARG B 1 336 ? -23.203 9.758 37.25 1 21.19 336 ARG B C 1
ATOM 5463 O O . ARG B 1 336 ? -24.016 10.336 36.5 1 21.19 336 ARG B O 1
ATOM 5470 N N . LYS B 1 337 ? -22.844 8.625 36.719 1 21.98 337 LYS B N 1
ATOM 5471 C CA . LYS B 1 337 ? -23.062 8.367 35.281 1 21.98 337 LYS B CA 1
ATOM 5472 C C . LYS B 1 337 ? -24.453 7.809 35.031 1 21.98 337 LYS B C 1
ATOM 5474 O O . LYS B 1 337 ? -24.703 7.176 34 1 21.98 337 LYS B O 1
ATOM 5479 N N . ARG B 1 338 ? -25.516 7.918 35.781 1 18.61 338 ARG B N 1
ATOM 5480 C CA . ARG B 1 338 ? -26.672 7.066 35.469 1 18.61 338 ARG B CA 1
ATOM 5481 C C . ARG B 1 338 ? -27.344 7.484 34.188 1 18.61 338 ARG B C 1
ATOM 5483 O O . ARG B 1 338 ? -27.875 6.641 33.438 1 18.61 338 ARG B O 1
ATOM 5490 N N . LYS B 1 339 ? -27.844 8.664 33.75 1 18.66 339 LYS B N 1
ATOM 5491 C CA . LYS B 1 339 ? -29.234 8.797 33.312 1 18.66 339 LYS B CA 1
ATOM 5492 C C . LYS B 1 339 ? -29.359 8.672 31.812 1 18.66 339 LYS B C 1
ATOM 5494 O O . LYS B 1 339 ? -30.453 8.445 31.281 1 18.66 339 LYS B O 1
ATOM 5499 N N . ARG B 1 340 ? -28.609 9.258 30.797 1 20.31 340 ARG B N 1
ATOM 5500 C CA . ARG B 1 340 ? -29.344 9.891 29.703 1 20.31 340 ARG B CA 1
ATOM 5501 C C . ARG B 1 340 ? -29.469 8.945 28.516 1 20.31 340 ARG B C 1
ATOM 5503 O O . ARG B 1 340 ? -28.484 8.656 27.828 1 20.31 340 ARG B O 1
ATOM 5510 N N . ASN B 1 341 ? -30.359 7.941 28.469 1 18.89 341 ASN B N 1
ATOM 5511 C CA . ASN B 1 341 ? -30.547 6.832 27.531 1 18.89 341 ASN B CA 1
ATOM 5512 C C . ASN B 1 341 ? -31.047 7.316 26.172 1 18.89 341 ASN B C 1
ATOM 5514 O O . ASN B 1 341 ? -31.047 6.555 25.203 1 18.89 341 ASN B O 1
ATOM 5518 N N . ASP B 1 342 ? -31.953 8.25 26.016 1 18.11 342 ASP B N 1
ATOM 5519 C CA . ASP B 1 342 ? -33.094 7.898 25.172 1 18.11 342 ASP B CA 1
ATOM 5520 C C . ASP B 1 342 ? -32.688 7.883 23.688 1 18.11 342 ASP B C 1
ATOM 5522 O O . ASP B 1 342 ? -31.609 8.336 23.328 1 18.11 342 ASP B O 1
ATOM 5526 N N . GLU B 1 343 ? -33.562 8.539 22.641 1 18.47 343 GLU B N 1
ATOM 5527 C CA . GLU B 1 343 ? -34.438 8.133 21.562 1 18.47 343 GLU B CA 1
ATOM 5528 C C . GLU B 1 343 ? -33.812 8.398 20.203 1 18.47 343 GLU B C 1
ATOM 5530 O O . GLU B 1 343 ? -34.062 7.672 19.234 1 18.47 343 GLU B O 1
ATOM 5535 N N . ALA B 1 344 ? -33.156 9.508 19.734 1 19.22 344 ALA B N 1
ATOM 5536 C CA . ALA B 1 344 ? -33.531 10.211 18.516 1 19.22 344 ALA B CA 1
ATOM 5537 C C . ALA B 1 344 ? -32.812 9.633 17.297 1 19.22 344 ALA B C 1
ATOM 5539 O O . ALA B 1 344 ? -31.578 9.484 17.312 1 19.22 344 ALA B O 1
ATOM 5540 N N . THR B 1 345 ? -33.406 8.805 16.531 1 19.81 345 THR B N 1
ATOM 5541 C CA . THR B 1 345 ? -33 8.07 15.336 1 19.81 345 THR B CA 1
ATOM 5542 C C . THR B 1 345 ? -32.656 9.031 14.203 1 19.81 345 THR B C 1
ATOM 5544 O O . THR B 1 345 ? -32.375 8.602 13.086 1 19.81 345 THR B O 1
ATOM 5547 N N . GLN B 1 346 ? -32.594 10.336 14.211 1 19.27 346 GLN B N 1
ATOM 5548 C CA . GLN B 1 346 ? -32.812 11.188 13.047 1 19.27 346 GLN B CA 1
ATOM 5549 C C . GLN B 1 346 ? -31.609 11.117 12.094 1 19.27 346 GLN B C 1
ATOM 5551 O O . GLN B 1 346 ? -30.469 10.969 12.531 1 19.27 346 GLN B O 1
ATOM 5556 N N . ASN B 1 347 ? -31.891 10.836 10.812 1 25.31 347 ASN B N 1
ATOM 5557 C CA . ASN B 1 347 ? -31.016 10.82 9.648 1 25.31 347 ASN B CA 1
ATOM 5558 C C . ASN B 1 347 ? -30.172 12.086 9.562 1 25.31 347 ASN B C 1
ATOM 5560 O O . ASN B 1 347 ? -30.672 13.188 9.812 1 25.31 347 ASN B O 1
ATOM 5564 N N . SER B 1 348 ? -29.047 12.016 9.617 1 26.45 348 SER B N 1
ATOM 5565 C CA . SER B 1 348 ? -28.234 13.172 9.961 1 26.45 348 SER B CA 1
ATOM 5566 C C . SER B 1 348 ? -27.984 14.055 8.742 1 26.45 348 SER B C 1
ATOM 5568 O O . SER B 1 348 ? -27.453 13.594 7.73 1 26.45 348 SER B O 1
ATOM 5570 N N . GLN B 1 349 ? -28.953 14.805 8.336 1 26.16 349 GLN B N 1
ATOM 5571 C CA . GLN B 1 349 ? -28.734 15.891 7.387 1 26.16 349 GLN B CA 1
ATOM 5572 C C . GLN B 1 349 ? -27.578 16.781 7.816 1 26.16 349 GLN B C 1
ATOM 5574 O O . GLN B 1 349 ? -27.547 17.266 8.945 1 26.16 349 GLN B O 1
ATOM 5579 N N . ILE B 1 350 ? -26.531 16.5 7.305 1 31.52 350 ILE B N 1
ATOM 5580 C CA . ILE B 1 350 ? -25.406 17.281 7.801 1 31.52 350 ILE B CA 1
ATOM 5581 C C . ILE B 1 350 ? -25.219 18.531 6.938 1 31.52 350 ILE B C 1
ATOM 5583 O O . ILE B 1 350 ? -25.203 18.438 5.707 1 31.52 350 ILE B O 1
ATOM 5587 N N . ALA B 1 351 ? -25.547 19.562 7.402 1 30.48 351 ALA B N 1
ATOM 5588 C CA . ALA B 1 351 ? -25.234 20.859 6.809 1 30.48 351 ALA B CA 1
ATOM 5589 C C . ALA B 1 351 ? -23.719 21.094 6.762 1 30.48 351 ALA B C 1
ATOM 5591 O O . ALA B 1 351 ? -23.031 20.891 7.762 1 30.48 351 ALA B O 1
ATOM 5592 N N . GLY B 1 352 ? -23.094 21.094 5.539 1 35.22 352 GLY B N 1
ATOM 5593 C CA . GLY B 1 352 ? -21.734 21.594 5.367 1 35.22 352 GLY B CA 1
ATOM 5594 C C . GLY B 1 352 ? -20.922 20.797 4.355 1 35.22 352 GLY B C 1
ATOM 5595 O O . GLY B 1 352 ? -21.406 19.812 3.809 1 35.22 352 GLY B O 1
ATOM 5596 N N . ASN B 1 353 ? -19.922 21.422 3.752 1 35.88 353 ASN B N 1
ATOM 5597 C CA . ASN B 1 353 ? -19.094 20.859 2.693 1 35.88 353 ASN B CA 1
ATOM 5598 C C . ASN B 1 353 ? -18.281 19.656 3.189 1 35.88 353 ASN B C 1
ATOM 5600 O O . ASN B 1 353 ? -18 19.547 4.383 1 35.88 353 ASN B O 1
ATOM 5604 N N . ALA B 1 354 ? -18.359 18.578 2.414 1 36.62 354 ALA B N 1
ATOM 5605 C CA . ALA B 1 354 ? -17.594 17.359 2.654 1 36.62 354 ALA B CA 1
ATOM 5606 C C . ALA B 1 354 ? -16.125 17.703 2.955 1 36.62 354 ALA B C 1
ATOM 5608 O O . ALA B 1 354 ? -15.445 18.328 2.139 1 36.62 354 ALA B O 1
ATOM 5609 N N . TRP B 1 355 ? -15.758 18.062 4.199 1 36.19 355 TRP B N 1
ATOM 5610 C CA . TRP B 1 355 ? -14.344 18.172 4.547 1 36.19 355 TRP B CA 1
ATOM 5611 C C . TRP B 1 355 ? -13.578 16.922 4.133 1 36.19 355 TRP B C 1
ATOM 5613 O O . TRP B 1 355 ? -14.055 15.797 4.348 1 36.19 355 TRP B O 1
#